Protein 6BEJ (pdb70)

Structure (mmCIF, N/CA/C/O backbone):
data_6BEJ
#
_entry.id   6BEJ
#
_cell.length_a   60.670
_cell.length_b   72.466
_cell.length_c   87.670
_cell.angle_alpha   90.000
_cell.angle_beta   90.000
_cell.angle_gamma   90.000
#
_symmetry.space_group_name_H-M   'P 21 21 21'
#
loop_
_entity.id
_entity.type
_entity.pdbx_description
1 polymer 'Superoxide dismutase'
2 non-polymer 'MANGANESE (II) ION'
3 water water
#
loop_
_atom_site.group_PDB
_atom_site.id
_atom_site.type_symbol
_atom_site.label_atom_id
_atom_site.label_alt_id
_atom_site.label_comp_id
_atom_site.label_asym_id
_atom_site.label_entity_id
_atom_site.label_seq_id
_atom_site.pdbx_PDB_ins_code
_atom_site.Cartn_x
_atom_site.Cartn_y
_atom_site.Cartn_z
_atom_site.occupancy
_atom_site.B_iso_or_equiv
_atom_site.auth_seq_id
_atom_site.auth_comp_id
_atom_site.auth_asym_id
_atom_site.auth_atom_id
_atom_site.pdbx_PDB_model_num
ATOM 1 N N . ALA A 1 2 ? -0.968 66.182 35.344 1.00 38.14 2 ALA E N 1
ATOM 2 C CA . ALA A 1 2 ? 0.239 66.186 34.524 1.00 35.37 2 ALA E CA 1
ATOM 3 C C . ALA A 1 2 ? -0.106 66.112 33.048 1.00 34.42 2 ALA E C 1
ATOM 4 O O . ALA A 1 2 ? -1.224 65.745 32.681 1.00 35.37 2 ALA E O 1
ATOM 6 N N . TYR A 1 3 ? 0.851 66.474 32.200 1.00 29.03 3 TYR E N 1
ATOM 7 C CA . TYR A 1 3 ? 0.633 66.360 30.767 1.00 29.16 3 TYR E CA 1
ATOM 8 C C . TYR A 1 3 ? 0.647 64.894 30.341 1.00 30.59 3 TYR E C 1
ATOM 9 O O . TYR A 1 3 ? 1.286 64.045 30.970 1.00 31.74 3 TYR E O 1
ATOM 18 N N . THR A 1 4 ? -0.065 64.604 29.250 1.00 28.46 4 THR E N 1
ATOM 19 C CA . THR A 1 4 ? -0.129 63.265 28.678 1.00 28.84 4 THR E CA 1
ATOM 20 C C . THR A 1 4 ? 0.048 63.359 27.166 1.00 27.57 4 THR E C 1
ATOM 21 O O . THR A 1 4 ? -0.180 64.410 26.563 1.00 28.32 4 THR E O 1
ATOM 25 N N . LEU A 1 5 ? 0.438 62.244 26.558 1.00 30.29 5 LEU E N 1
ATOM 26 C CA . LEU A 1 5 ? 0.670 62.200 25.107 1.00 28.29 5 LEU E CA 1
ATOM 27 C C . LEU A 1 5 ? -0.645 62.379 24.365 1.00 26.27 5 LEU E C 1
ATOM 28 O O . LEU A 1 5 ? -1.541 61.540 24.509 1.00 27.92 5 LEU E O 1
ATOM 33 N N . PRO A 1 6 ? -0.810 63.427 23.562 1.00 26.54 6 PRO E N 1
ATOM 34 C CA . PRO A 1 6 ? -2.059 63.569 22.814 1.00 29.84 6 PRO E CA 1
ATOM 35 C C . PRO A 1 6 ? -2.124 62.542 21.701 1.00 30.90 6 PRO E C 1
ATOM 36 O O . PRO A 1 6 ? -1.111 62.208 21.086 1.00 28.17 6 PRO E O 1
ATOM 40 N N . GLN A 1 7 ? -3.325 62.027 21.448 1.00 30.21 7 GLN E N 1
ATOM 41 C CA . GLN A 1 7 ? -3.486 61.125 20.319 1.00 34.73 7 GLN E CA 1
ATOM 42 C C . GLN A 1 7 ? -3.424 61.918 19.021 1.00 37.11 7 GLN E C 1
ATOM 43 O O . GLN A 1 7 ? -3.892 63.058 18.950 1.00 36.92 7 GLN E O 1
ATOM 49 N N . LEU A 1 8 ? -2.812 61.326 18.000 1.00 35.73 8 LEU E N 1
ATOM 50 C CA . LEU A 1 8 ? -2.787 61.964 16.697 1.00 32.67 8 LEU E CA 1
ATOM 51 C C . LEU A 1 8 ? -4.197 61.990 16.113 1.00 34.76 8 LEU E C 1
ATOM 52 O O . LEU A 1 8 ? -5.015 61.120 16.418 1.00 34.39 8 LEU E O 1
ATOM 57 N N . PRO A 1 9 ? -4.507 62.980 15.277 1.00 35.00 9 PRO E N 1
ATOM 58 C CA . PRO A 1 9 ? -5.806 63.011 14.599 1.00 34.60 9 PRO E CA 1
ATOM 59 C C . PRO A 1 9 ? -5.927 62.033 13.441 1.00 39.75 9 PRO E C 1
ATOM 60 O O . PRO A 1 9 ? -6.936 62.070 12.731 1.00 40.49 9 PRO E O 1
ATOM 64 N N . TYR A 1 10 ? -4.945 61.154 13.251 1.00 38.72 10 TYR E N 1
ATOM 65 C CA . TYR A 1 10 ? -4.885 60.305 12.068 1.00 39.95 10 TYR E CA 1
ATOM 66 C C . TYR A 1 10 ? -3.939 59.145 12.352 1.00 39.30 10 TYR E C 1
ATOM 67 O O . TYR A 1 10 ? -3.166 59.172 13.312 1.00 35.73 10 TYR E O 1
ATOM 76 N 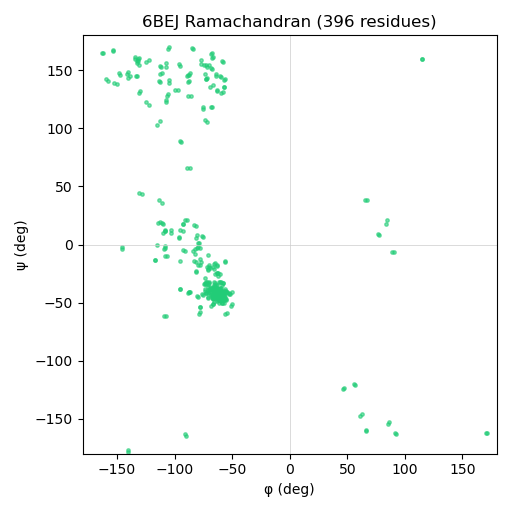N . ALA A 1 11 ? -4.011 58.121 11.499 1.00 38.32 11 ALA E N 1
ATOM 77 C CA . ALA A 1 11 ? -3.138 56.964 11.634 1.00 39.12 11 ALA E CA 1
ATOM 78 C C . ALA A 1 11 ? -1.688 57.346 11.341 1.00 36.83 11 ALA E C 1
ATOM 79 O O . ALA A 1 11 ? -1.402 58.350 10.686 1.00 35.23 11 ALA E O 1
ATOM 81 N N . TYR A 1 12 ? -0.764 56.500 11.810 1.00 37.06 12 TYR E N 1
ATOM 82 C CA . TYR A 1 12 ? 0.661 56.785 11.652 1.00 39.22 12 TYR E CA 1
ATOM 83 C C . TYR A 1 12 ? 1.098 56.838 10.193 1.00 35.89 12 TYR E C 1
ATOM 84 O O . TYR A 1 12 ? 2.100 57.490 9.888 1.00 34.17 12 TYR E O 1
ATOM 93 N N . ASP A 1 13 ? 0.376 56.179 9.291 1.00 39.33 13 ASP E N 1
ATOM 94 C CA . ASP A 1 13 ? 0.718 56.177 7.874 1.00 42.94 13 ASP E CA 1
ATOM 95 C C . ASP A 1 13 ? -0.177 57.094 7.045 1.00 39.49 13 ASP E C 1
ATOM 96 O O . ASP A 1 13 ? -0.145 57.024 5.814 1.00 40.92 13 ASP E O 1
ATOM 101 N N . ALA A 1 14 ? -0.963 57.956 7.691 1.00 38.08 14 ALA E N 1
ATOM 102 C CA . ALA A 1 14 ? -1.919 58.794 6.980 1.00 43.39 14 ALA E CA 1
ATOM 103 C C . ALA A 1 14 ? -1.252 59.892 6.164 1.00 42.99 14 ALA E C 1
ATOM 104 O O . ALA A 1 14 ? -1.854 60.383 5.201 1.00 42.41 14 ALA E O 1
ATOM 106 N N . LEU A 1 15 ? -0.021 60.263 6.502 1.00 34.69 15 LEU E N 1
ATOM 107 C CA . LEU A 1 15 ? 0.653 61.379 5.863 1.00 33.25 15 LEU E CA 1
ATOM 108 C C . LEU A 1 15 ? 1.567 60.936 4.725 1.00 34.43 15 LEU E C 1
ATOM 109 O O . LEU A 1 15 ? 2.273 61.769 4.154 1.00 41.51 15 LEU E O 1
ATOM 114 N N . GLU A 1 16 ? 1.564 59.652 4.378 1.00 36.70 16 GLU E N 1
ATOM 115 C CA . GLU A 1 16 ? 2.317 59.210 3.220 1.00 43.03 16 GLU E CA 1
ATOM 116 C C . GLU A 1 16 ? 1.740 59.847 1.955 1.00 43.28 16 GLU E C 1
ATOM 117 O O . GLU A 1 16 ? 0.524 60.042 1.845 1.00 42.46 16 GLU E O 1
ATOM 123 N N . PRO A 1 17 ? 2.591 60.171 0.970 1.00 44.38 17 PRO E N 1
ATOM 124 C CA . PRO A 1 17 ? 4.036 59.912 0.944 1.00 43.52 17 PRO E CA 1
ATOM 125 C C . PRO A 1 17 ? 4.902 61.046 1.475 1.00 40.63 17 PRO E C 1
ATOM 126 O O . PRO A 1 17 ? 6.100 61.066 1.208 1.00 43.58 17 PRO E O 1
ATOM 130 N N . ASN A 1 18 ? 4.311 61.976 2.220 1.00 34.71 18 ASN E N 1
ATOM 131 C CA . ASN A 1 18 ? 5.059 63.142 2.672 1.00 32.45 18 ASN E CA 1
ATOM 132 C C . ASN A 1 18 ? 5.913 62.831 3.901 1.00 33.55 18 ASN E C 1
ATOM 133 O O . ASN A 1 18 ? 7.081 63.230 3.969 1.00 30.16 18 ASN E O 1
ATOM 138 N N . ILE A 1 19 ? 5.351 62.126 4.883 1.00 33.18 19 ILE E N 1
ATOM 139 C CA . ILE A 1 19 ? 6.081 61.707 6.077 1.00 33.82 19 ILE E CA 1
ATOM 140 C C . ILE A 1 19 ? 5.843 60.214 6.278 1.00 35.85 19 ILE E C 1
ATOM 141 O O . ILE A 1 19 ? 4.700 59.747 6.200 1.00 35.08 19 ILE E O 1
ATOM 146 N N . ASP A 1 20 ? 6.920 59.465 6.508 1.00 32.05 20 ASP E N 1
ATOM 147 C CA . ASP A 1 20 ? 6.811 58.012 6.587 1.00 35.58 20 ASP E CA 1
ATOM 148 C C . ASP A 1 20 ? 6.167 57.571 7.898 1.00 33.89 20 ASP E C 1
ATOM 149 O O . ASP A 1 20 ? 6.252 58.253 8.922 1.00 31.70 20 ASP E O 1
ATOM 154 N N . ALA A 1 21 ? 5.545 56.390 7.857 1.00 36.30 21 ALA E N 1
ATOM 155 C CA . ALA A 1 21 ? 4.805 55.889 9.010 1.00 39.91 21 ALA E CA 1
ATOM 156 C C . ALA A 1 21 ? 5.729 55.585 10.180 1.00 35.70 21 ALA E C 1
ATOM 157 O O . ALA A 1 21 ? 5.382 55.863 11.333 1.00 37.81 21 ALA E O 1
ATOM 159 N N . GLN A 1 22 ? 6.904 55.014 9.908 1.00 36.83 22 GLN E N 1
ATOM 160 C CA . GLN A 1 22 ? 7.835 54.694 10.986 1.00 36.85 22 GLN E CA 1
ATOM 161 C C . GLN A 1 22 ? 8.239 55.952 11.737 1.00 34.39 22 GLN E C 1
ATOM 162 O O . GLN A 1 22 ? 8.232 55.983 12.973 1.00 32.38 22 GLN E O 1
ATOM 168 N N . THR A 1 23 ? 8.576 57.011 11.000 1.00 31.84 23 THR E N 1
ATOM 169 C CA . THR A 1 23 ? 8.953 58.266 11.637 1.00 29.13 23 THR E CA 1
ATOM 170 C C . THR A 1 23 ? 7.802 58.834 12.452 1.00 32.28 23 THR E C 1
ATOM 171 O O . THR A 1 23 ? 7.995 59.257 13.594 1.00 29.47 23 THR E O 1
ATOM 175 N N . MET A 1 24 ? 6.590 58.841 11.891 1.00 31.79 24 MET E N 1
ATOM 176 C CA . MET A 1 24 ? 5.459 59.362 12.654 1.00 30.12 24 MET E CA 1
ATOM 177 C C . MET A 1 24 ? 5.311 58.632 13.981 1.00 29.27 24 MET E C 1
ATOM 178 O O . MET A 1 24 ? 5.076 59.261 15.021 1.00 28.39 24 MET E O 1
ATOM 183 N N . GLU A 1 25 ? 5.507 57.312 13.977 1.00 29.76 25 GLU E N 1
ATOM 184 C CA . GLU A 1 25 ? 5.361 56.543 15.211 1.00 36.04 25 GLU E CA 1
ATOM 185 C C . GLU A 1 25 ? 6.506 56.823 16.187 1.00 34.81 25 GLU E C 1
ATOM 186 O O . GLU A 1 25 ? 6.274 57.016 17.386 1.00 33.47 25 GLU E O 1
ATOM 192 N N . ILE A 1 26 ? 7.751 56.845 15.700 1.00 31.15 26 ILE E N 1
ATOM 193 C CA . ILE A 1 26 ? 8.883 57.114 16.590 1.00 31.22 26 ILE E CA 1
ATOM 194 C C . ILE A 1 26 ? 8.836 58.543 17.111 1.00 30.11 26 ILE E C 1
ATOM 195 O O . ILE A 1 26 ? 9.026 58.796 18.309 1.00 28.85 26 ILE E O 1
ATOM 200 N N . HIS A 1 27 ? 8.603 59.502 16.210 1.00 29.28 27 HIS E N 1
ATOM 201 C CA . HIS A 1 27 ? 8.527 60.907 16.592 1.00 27.34 27 HIS E CA 1
ATOM 202 C C . HIS A 1 27 ? 7.491 61.132 17.686 1.00 24.89 27 HIS E C 1
ATOM 203 O O . HIS A 1 27 ? 7.733 61.877 18.645 1.00 23.77 27 HIS E O 1
ATOM 210 N N . HIS A 1 28 ? 6.342 60.469 17.572 1.00 26.33 28 HIS E N 1
ATOM 211 C CA . HIS A 1 28 ? 5.251 60.645 18.523 1.00 26.58 28 HIS E CA 1
ATOM 212 C C . HIS A 1 28 ? 5.504 59.880 19.823 1.00 29.97 28 HIS E C 1
ATOM 213 O O . HIS A 1 28 ? 5.531 60.472 20.911 1.00 27.28 28 HIS E O 1
ATOM 220 N N . THR A 1 29 ? 5.688 58.558 19.731 1.00 31.02 29 THR E N 1
ATOM 221 C CA . THR A 1 29 ? 5.735 57.710 20.922 1.00 29.02 29 THR E CA 1
ATOM 222 C C . THR A 1 29 ? 7.073 57.747 21.647 1.00 31.32 29 THR E C 1
ATOM 223 O O . THR A 1 29 ? 7.143 57.290 22.791 1.00 35.19 29 THR E O 1
ATOM 227 N N . LYS A 1 30 ? 8.145 58.212 21.009 1.00 28.25 30 LYS E N 1
ATOM 228 C CA . LYS A 1 30 ? 9.447 58.286 21.664 1.00 28.49 30 LYS E CA 1
ATOM 229 C C . LYS A 1 30 ? 9.864 59.724 21.946 1.00 29.76 30 LYS E C 1
ATOM 230 O O . LYS A 1 30 ? 10.026 60.108 23.114 1.00 27.11 30 LYS E O 1
ATOM 236 N N . HIS A 1 31 ? 10.019 60.544 20.903 1.00 21.67 31 HIS E N 1
ATOM 237 C CA . HIS A 1 31 ? 10.497 61.909 21.092 1.00 23.71 31 HIS E CA 1
ATOM 238 C C . HIS A 1 31 ? 9.488 62.752 21.866 1.00 25.18 31 HIS E C 1
ATOM 239 O O . HIS A 1 31 ? 9.845 63.398 22.859 1.00 26.21 31 HIS E O 1
ATOM 246 N N . HIS A 1 32 ? 8.220 62.765 21.436 1.00 23.36 32 HIS E N 1
ATOM 247 C CA . HIS A 1 32 ? 7.250 63.611 22.126 1.00 23.19 32 HIS E CA 1
ATOM 248 C C . HIS A 1 32 ? 6.994 63.105 23.543 1.00 27.33 32 HIS E C 1
ATOM 249 O O . HIS A 1 32 ? 6.991 63.895 24.498 1.00 25.58 32 HIS E O 1
ATOM 256 N N . GLN A 1 33 ? 6.830 61.787 23.698 1.00 27.63 33 GLN E N 1
ATOM 257 C CA . GLN A 1 33 ? 6.666 61.184 25.019 1.00 27.67 33 GLN E CA 1
ATOM 258 C C . GLN A 1 33 ? 7.788 61.587 25.966 1.00 29.37 33 GLN E C 1
ATOM 259 O O . GLN A 1 33 ? 7.543 61.884 27.142 1.00 29.22 33 GLN E O 1
ATOM 265 N N . THR A 1 34 ? 9.027 61.594 25.479 1.00 28.66 34 THR E N 1
ATOM 266 C CA . THR A 1 34 ? 10.146 61.917 26.359 1.00 31.61 34 THR E CA 1
ATOM 267 C C . THR A 1 34 ? 10.085 63.365 26.837 1.00 26.96 34 THR E C 1
ATOM 268 O O . THR A 1 34 ? 10.339 63.639 28.015 1.00 26.26 34 THR E O 1
ATOM 272 N N . TYR A 1 35 ? 9.755 64.304 25.945 1.00 23.74 35 TYR E N 1
ATOM 273 C CA . TYR A 1 35 ? 9.559 65.690 26.371 1.00 24.64 35 TYR E CA 1
ATOM 274 C C . TYR A 1 35 ? 8.499 65.773 27.458 1.00 27.10 35 TYR E C 1
ATOM 275 O O . TYR A 1 35 ? 8.675 66.455 28.479 1.00 27.35 35 TYR E O 1
ATOM 284 N N . ILE A 1 36 ? 7.386 65.070 27.257 1.00 25.76 36 ILE E N 1
ATOM 285 C CA . ILE A 1 36 ? 6.304 65.108 28.231 1.00 23.12 36 ILE E CA 1
ATOM 286 C C . ILE A 1 36 ? 6.768 64.532 29.557 1.00 27.82 36 ILE E C 1
ATOM 287 O O . ILE A 1 36 ? 6.554 65.131 30.619 1.00 25.07 36 ILE E O 1
ATOM 292 N N . ASN A 1 37 ? 7.455 63.391 29.509 1.00 29.42 37 ASN E N 1
ATOM 293 C CA . ASN A 1 37 ? 7.946 62.768 30.730 1.00 30.65 37 ASN E CA 1
ATOM 294 C C . ASN A 1 37 ? 8.871 63.707 31.485 1.00 27.94 37 ASN E C 1
ATOM 295 O O . ASN A 1 37 ? 8.746 63.867 32.705 1.00 24.50 37 ASN E O 1
ATOM 300 N N . ASN A 1 38 ? 9.779 64.363 30.763 1.00 27.87 38 ASN E N 1
ATOM 301 C CA . ASN A 1 38 ? 10.792 65.194 31.396 1.00 30.03 38 ASN E CA 1
ATOM 302 C C . ASN A 1 38 ? 10.198 66.462 31.987 1.00 28.86 38 ASN E C 1
ATOM 303 O O . ASN A 1 38 ? 10.577 66.866 33.091 1.00 28.19 38 ASN E O 1
ATOM 308 N N . VAL A 1 39 ? 9.276 67.112 31.270 1.00 25.66 39 VAL E N 1
ATOM 309 C CA . VAL A 1 39 ? 8.693 68.329 31.830 1.00 27.53 39 VAL E CA 1
ATOM 310 C C . VAL A 1 39 ? 7.787 68.000 33.015 1.00 28.06 39 VAL E C 1
ATOM 311 O O . VAL A 1 39 ? 7.699 68.783 33.972 1.00 25.58 39 VAL E O 1
ATOM 315 N N . ASN A 1 40 ? 7.127 66.835 32.997 1.00 24.42 40 ASN E N 1
ATOM 316 C CA . ASN A 1 40 ? 6.345 66.410 34.153 1.00 26.93 40 ASN E CA 1
ATOM 317 C C . ASN A 1 40 ? 7.238 66.203 35.369 1.00 28.08 40 ASN E C 1
ATOM 318 O O . ASN A 1 40 ? 6.861 66.559 36.497 1.00 28.67 40 ASN E O 1
ATOM 323 N N . ALA A 1 41 ? 8.421 65.616 35.167 1.00 25.58 41 ALA E N 1
ATOM 324 C CA . ALA A 1 41 ? 9.322 65.383 36.293 1.00 30.34 41 ALA E CA 1
ATOM 325 C C . ALA A 1 41 ? 9.830 66.701 36.854 1.00 27.91 41 ALA E C 1
ATOM 326 O O . ALA A 1 41 ? 9.925 66.871 38.075 1.00 28.80 41 ALA E O 1
ATOM 328 N N . ALA A 1 42 ? 10.094 67.667 35.981 1.00 23.96 42 ALA E N 1
ATOM 329 C CA . ALA A 1 42 ? 10.582 68.958 36.443 1.00 25.86 42 ALA E CA 1
ATOM 330 C C . ALA A 1 42 ? 9.493 69.740 37.172 1.00 29.20 42 ALA E C 1
ATOM 331 O O . ALA A 1 42 ? 9.787 70.471 38.128 1.00 27.40 42 ALA E O 1
ATOM 333 N N . LEU A 1 43 ? 8.231 69.585 36.760 1.00 25.84 43 LEU E N 1
ATOM 334 C CA . LEU A 1 43 ? 7.137 70.325 37.380 1.00 26.69 43 LEU E CA 1
ATOM 335 C C . LEU A 1 43 ? 6.600 69.682 38.657 1.00 24.34 43 LEU E C 1
ATOM 336 O O . LEU A 1 43 ? 5.834 70.327 39.383 1.00 26.38 43 LEU E O 1
ATOM 341 N N . GLU A 1 44 ? 6.943 68.428 38.929 1.00 25.89 44 GLU E N 1
ATOM 342 C CA . GLU A 1 44 ? 6.381 67.734 40.074 1.00 31.14 44 GLU E CA 1
ATOM 343 C C . GLU A 1 44 ? 6.692 68.496 41.357 1.00 30.77 44 GLU E C 1
ATOM 344 O O . GLU A 1 44 ? 7.826 68.919 41.583 1.00 33.49 44 GLU E O 1
ATOM 350 N N . GLY A 1 45 ? 5.666 68.714 42.176 1.00 32.81 45 GLY E N 1
ATOM 351 C CA . GLY A 1 45 ? 5.843 69.415 43.428 1.00 33.36 45 GLY E CA 1
ATOM 352 C C . GLY A 1 45 ? 5.987 70.918 43.329 1.00 32.94 45 GLY E C 1
ATOM 353 O O . GLY A 1 45 ? 6.293 71.557 44.338 1.00 36.63 45 GLY E O 1
ATOM 354 N N . THR A 1 46 ? 5.764 71.512 42.164 1.00 33.51 46 THR E N 1
ATOM 355 C CA . THR A 1 46 ? 5.873 72.955 41.993 1.00 34.63 46 THR E CA 1
ATOM 356 C C . THR A 1 46 ? 4.486 73.582 41.894 1.00 34.62 46 THR E C 1
ATOM 357 O O . THR A 1 46 ? 3.467 72.896 41.784 1.00 33.00 46 THR E O 1
ATOM 361 N N . GLU A 1 47 ? 4.460 74.914 41.946 1.00 32.81 47 GLU E N 1
ATOM 362 C CA . GLU A 1 47 ? 3.228 75.675 41.792 1.00 31.26 47 GLU E CA 1
ATOM 363 C C . GLU A 1 47 ? 2.800 75.809 40.342 1.00 28.30 47 GLU E C 1
ATOM 364 O O . GLU A 1 47 ? 1.797 76.472 40.072 1.00 31.06 47 GLU E O 1
ATOM 370 N N . TYR A 1 48 ? 3.555 75.218 39.421 1.00 28.37 48 TYR E N 1
ATOM 371 C CA . TYR A 1 48 ? 3.301 75.291 37.988 1.00 30.38 48 TYR E CA 1
ATOM 372 C C . TYR A 1 48 ? 2.833 73.968 37.406 1.00 31.63 48 TYR E C 1
ATOM 373 O O . TYR A 1 48 ? 2.768 73.834 36.177 1.00 33.78 48 TYR E O 1
ATOM 382 N N . ALA A 1 49 ? 2.509 72.989 38.246 1.00 32.32 49 ALA E N 1
ATOM 383 C CA . ALA A 1 49 ? 2.243 71.643 37.762 1.00 34.05 49 ALA E CA 1
ATOM 384 C C . ALA A 1 49 ? 0.835 71.472 37.208 1.00 35.67 49 ALA E C 1
ATOM 385 O O . ALA A 1 49 ? 0.497 70.374 36.757 1.00 38.97 49 ALA E O 1
ATOM 387 N N . ASP A 1 50 ? -0.006 72.495 37.262 1.00 36.21 50 ASP E N 1
ATOM 388 C CA . ASP A 1 50 ? -1.371 72.361 36.773 1.00 41.89 50 ASP E CA 1
ATOM 389 C C . ASP A 1 50 ? -1.741 73.513 35.850 1.00 40.02 50 ASP E C 1
ATOM 390 O O . ASP A 1 50 ? -2.823 74.093 35.960 1.00 41.09 50 ASP E O 1
ATOM 395 N N . LEU A 1 51 ? -0.831 73.880 34.936 1.00 38.97 51 LEU E N 1
ATOM 396 C CA . LEU A 1 51 ? -1.050 74.911 33.933 1.00 36.72 51 LEU E CA 1
ATOM 397 C C . LEU A 1 51 ? -1.095 74.303 32.538 1.00 35.98 51 LEU E C 1
ATOM 398 O O . LEU A 1 51 ? -0.379 73.339 32.260 1.00 35.69 51 LEU E O 1
ATOM 403 N N . PRO A 1 52 ? -1.893 74.863 31.627 1.00 34.04 52 PRO E N 1
ATOM 404 C CA . PRO A 1 52 ? -1.779 74.471 30.212 1.00 32.78 52 PRO E CA 1
ATOM 405 C C . PRO A 1 52 ? -0.379 74.769 29.684 1.00 26.11 52 PRO E C 1
ATOM 406 O O . PRO A 1 52 ? 0.232 75.776 30.044 1.00 24.98 52 PRO E O 1
ATOM 410 N N . ILE A 1 53 ? 0.122 73.889 28.807 1.00 24.46 53 ILE E N 1
ATOM 411 C CA . ILE A 1 53 ? 1.527 73.959 28.400 1.00 23.51 53 ILE E CA 1
ATOM 412 C C . ILE A 1 53 ? 1.843 75.287 27.721 1.00 22.20 53 ILE E C 1
ATOM 413 O O . ILE A 1 53 ? 2.917 75.863 27.933 1.00 23.94 53 ILE E O 1
ATOM 418 N N . GLU A 1 54 ? 0.912 75.802 26.910 1.00 23.25 54 GLU E N 1
ATOM 419 C CA . GLU A 1 54 ? 1.148 77.056 26.199 1.00 23.73 54 GLU E CA 1
ATOM 420 C C . GLU A 1 54 ? 1.235 78.225 27.168 1.00 27.94 54 GLU E C 1
ATOM 421 O O . GLU A 1 54 ? 2.029 79.152 26.965 1.00 25.62 54 GLU E O 1
ATOM 427 N N . GLU A 1 55 ? 0.404 78.213 28.214 1.00 26.35 55 GLU E N 1
ATOM 428 C CA . GLU A 1 55 ? 0.503 79.258 29.222 1.00 28.20 55 GLU E CA 1
ATOM 429 C C . GLU A 1 55 ? 1.817 79.144 29.968 1.00 26.61 55 GLU E C 1
ATOM 430 O O . GLU A 1 55 ? 2.482 80.153 30.222 1.00 28.06 55 GLU E O 1
ATOM 436 N N . LEU A 1 56 ? 2.217 77.913 30.292 1.00 26.08 56 LEU E N 1
ATOM 437 C CA . LEU A 1 56 ? 3.474 77.691 30.991 1.00 27.37 56 LEU E CA 1
ATOM 438 C C . LEU A 1 56 ? 4.650 78.189 30.163 1.00 24.62 56 LEU E C 1
ATOM 439 O O . LEU A 1 56 ? 5.472 78.976 30.643 1.00 25.04 56 LEU E O 1
ATOM 444 N N . VAL A 1 57 ? 4.715 77.787 28.889 1.00 24.78 57 VAL E N 1
ATOM 445 C CA . VAL A 1 57 ? 5.839 78.187 28.051 1.00 23.25 57 VAL E CA 1
ATOM 446 C C . VAL A 1 57 ? 5.852 79.696 27.840 1.00 25.67 57 VAL E C 1
ATOM 447 O O . VAL A 1 57 ? 6.926 80.307 27.743 1.00 26.61 57 VAL E O 1
ATOM 451 N N . SER A 1 58 ? 4.678 80.327 27.785 1.00 26.25 58 SER E N 1
ATOM 452 C CA . SER A 1 58 ? 4.633 81.773 27.592 1.00 30.01 58 SER E CA 1
ATOM 453 C C . SER A 1 58 ? 5.286 82.500 28.760 1.00 30.28 58 SER E C 1
ATOM 454 O O . SER A 1 58 ? 5.918 83.545 28.573 1.00 31.95 58 SER E O 1
ATOM 457 N N . LYS A 1 59 ? 5.141 81.963 29.974 1.00 27.66 59 LYS E N 1
ATOM 458 C CA . LYS A 1 59 ? 5.676 82.573 31.183 1.00 33.08 59 LYS E CA 1
ATOM 459 C C . LYS A 1 59 ? 7.097 82.117 31.502 1.00 33.68 59 LYS E C 1
ATOM 460 O O . LYS A 1 59 ? 7.539 82.274 32.647 1.00 30.69 59 LYS E O 1
ATOM 466 N N . LEU A 1 60 ? 7.829 81.604 30.504 1.00 30.74 60 LEU E N 1
ATOM 467 C CA . LEU A 1 60 ? 9.156 81.029 30.728 1.00 30.07 60 LEU E CA 1
ATOM 468 C C . LEU A 1 60 ? 10.058 81.965 31.523 1.00 29.29 60 LEU E C 1
ATOM 469 O O . LEU A 1 60 ? 10.680 81.560 32.514 1.00 28.54 60 LEU E O 1
ATOM 474 N N . LYS A 1 61 ? 10.165 83.219 31.081 1.00 29.63 61 LYS E N 1
ATOM 475 C CA . LYS A 1 61 ? 11.123 84.135 31.685 1.00 33.09 61 LYS E CA 1
ATOM 476 C C . LYS A 1 61 ? 10.815 84.454 33.143 1.00 32.48 61 LYS E C 1
ATOM 477 O O . LYS A 1 61 ? 11.699 84.950 33.849 1.00 35.81 61 LYS E O 1
ATOM 483 N N . SER A 1 62 ? 9.608 84.163 33.621 1.00 32.89 62 SER E N 1
ATOM 484 C CA . SER A 1 62 ? 9.277 84.399 35.021 1.00 32.83 62 SER E CA 1
ATOM 485 C C . SER A 1 62 ? 9.523 83.183 35.913 1.00 30.94 62 SER E C 1
ATOM 486 O O . SER A 1 62 ? 9.398 83.299 37.132 1.00 28.69 62 SER E O 1
ATOM 489 N N . LEU A 1 63 ? 9.900 82.035 35.351 1.00 28.93 63 LEU E N 1
ATOM 490 C CA . LEU A 1 63 ? 10.073 80.824 36.142 1.00 29.47 63 LEU E CA 1
ATOM 491 C C . LEU A 1 63 ? 11.382 80.842 36.934 1.00 34.41 63 LEU E C 1
ATOM 492 O O . LEU A 1 63 ? 12.348 81.505 36.545 1.00 34.89 63 LEU E O 1
ATOM 497 N N . PRO A 1 64 ? 11.448 80.091 38.038 1.00 31.14 64 PRO E N 1
ATOM 498 C CA . PRO A 1 64 ? 12.707 79.993 38.783 1.00 33.69 64 PRO E CA 1
ATOM 499 C C . PRO A 1 64 ? 13.821 79.459 37.899 1.00 31.02 64 PRO E C 1
ATOM 500 O O . PRO A 1 64 ? 13.587 78.773 36.903 1.00 30.53 64 PRO E O 1
ATOM 504 N N . GLU A 1 65 ? 15.056 79.774 38.294 1.00 33.17 65 GLU E N 1
ATOM 505 C CA . GLU A 1 65 ? 16.205 79.423 37.467 1.00 37.66 65 GLU E CA 1
ATOM 506 C C . GLU A 1 65 ? 16.279 77.926 37.213 1.00 34.24 65 GLU E C 1
ATOM 507 O O . GLU A 1 65 ? 16.583 77.500 36.096 1.00 29.79 65 GLU E O 1
ATOM 513 N N . ASN A 1 66 ? 16.007 77.109 38.232 1.00 33.14 66 ASN E N 1
ATOM 514 C CA . ASN A 1 66 ? 16.142 75.669 38.053 1.00 33.37 66 ASN E CA 1
ATOM 515 C C . ASN A 1 66 ? 15.078 75.090 37.128 1.00 29.65 66 ASN E C 1
ATOM 516 O O . ASN A 1 66 ? 15.249 73.968 36.641 1.00 29.88 66 ASN E O 1
ATOM 521 N N . LEU A 1 67 ? 13.984 75.809 36.886 1.00 29.30 67 LEU E N 1
ATOM 522 C CA . LEU A 1 67 ? 12.947 75.321 35.985 1.00 26.57 67 LEU E CA 1
ATOM 523 C C . LEU A 1 67 ? 13.073 75.843 34.560 1.00 26.45 67 LEU E C 1
ATOM 524 O O . LEU A 1 67 ? 12.421 75.296 33.658 1.00 22.83 67 LEU E O 1
ATOM 529 N N . GLN A 1 68 ? 13.887 76.875 34.322 1.00 25.44 68 GLN E N 1
ATOM 530 C CA . GLN A 1 68 ? 13.879 77.505 33.002 1.00 25.88 68 GLN E CA 1
ATOM 531 C C . GLN A 1 68 ? 14.422 76.570 31.927 1.00 26.22 68 GLN E C 1
ATOM 532 O O . GLN A 1 68 ? 13.839 76.459 30.847 1.00 24.48 68 GLN E O 1
ATOM 538 N N . GLY A 1 69 ? 15.537 75.903 32.193 1.00 27.98 69 GLY E N 1
ATOM 539 C CA . GLY A 1 69 ? 16.087 74.945 31.261 1.00 26.69 69 GLY E CA 1
ATOM 540 C C . GLY A 1 69 ? 15.107 73.849 30.881 1.00 25.21 69 GLY E C 1
ATOM 541 O O . GLY A 1 69 ? 14.732 73.695 29.709 1.00 26.12 69 GLY E O 1
ATOM 542 N N . PRO A 1 70 ? 14.643 73.085 31.878 1.00 21.69 70 PRO E N 1
ATOM 543 C CA . PRO A 1 70 ? 13.712 71.979 31.577 1.00 22.90 70 PRO E CA 1
ATOM 544 C C . PRO A 1 70 ? 12.431 72.410 30.889 1.00 24.27 70 PRO E C 1
ATOM 545 O O . PRO A 1 70 ? 11.958 71.712 29.980 1.00 21.23 70 PRO E O 1
ATOM 549 N N . VAL A 1 71 ? 11.842 73.537 31.290 1.00 27.77 71 VAL E N 1
ATOM 550 C CA . VAL A 1 71 ? 10.598 73.958 30.655 1.00 25.18 71 VAL E CA 1
ATOM 551 C C . VAL A 1 71 ? 10.872 74.482 29.253 1.00 23.81 71 VAL E C 1
ATOM 552 O O . VAL A 1 71 ? 10.115 74.210 28.314 1.00 23.04 71 VAL E O 1
ATOM 556 N N . ARG A 1 72 ? 11.963 75.229 29.079 1.00 23.52 72 ARG E N 1
ATOM 557 C CA . ARG A 1 72 ? 12.297 75.729 27.751 1.00 24.59 72 ARG E CA 1
ATOM 558 C C . ARG A 1 72 ? 12.481 74.578 26.760 1.00 25.44 72 ARG E C 1
ATOM 559 O O . ARG A 1 72 ? 11.880 74.565 25.677 1.00 22.96 72 ARG E O 1
ATOM 567 N N . ASN A 1 73 ? 13.286 73.588 27.133 1.00 22.15 73 ASN E N 1
ATOM 568 C CA . ASN A 1 73 ? 13.592 72.482 26.236 1.00 24.50 73 ASN E CA 1
ATOM 569 C C . ASN A 1 73 ? 12.453 71.467 26.169 1.00 23.47 73 ASN E C 1
ATOM 570 O O . ASN A 1 73 ? 11.978 71.136 25.080 1.00 19.30 73 ASN E O 1
ATOM 575 N N . ASN A 1 74 ? 11.996 70.956 27.322 1.00 21.41 74 ASN E N 1
ATOM 576 C CA . ASN A 1 74 ? 11.005 69.882 27.315 1.00 20.73 74 ASN E CA 1
ATOM 577 C C . ASN A 1 74 ? 9.574 70.401 27.255 1.00 22.24 74 ASN E C 1
ATOM 578 O O . ASN A 1 74 ? 8.735 69.812 26.562 1.00 22.45 74 ASN E O 1
ATOM 583 N N . GLY A 1 75 ? 9.259 71.474 27.984 1.00 20.20 75 GLY E N 1
ATOM 584 C CA . GLY A 1 75 ? 7.973 72.126 27.787 1.00 19.49 75 GLY E CA 1
ATOM 585 C C . GLY A 1 75 ? 7.833 72.699 26.387 1.00 22.00 75 GLY E C 1
ATOM 586 O O . GLY A 1 75 ? 6.767 72.610 25.766 1.00 21.12 75 GLY E O 1
ATOM 587 N N . GLY A 1 76 ? 8.894 73.327 25.888 1.00 19.96 76 GLY E N 1
ATOM 588 C CA . GLY A 1 76 ? 8.903 73.739 24.491 1.00 18.70 76 GLY E CA 1
ATOM 589 C C . GLY A 1 76 ? 8.673 72.563 23.562 1.00 18.93 76 GLY E C 1
ATOM 590 O O . GLY A 1 76 ? 7.847 72.629 22.652 1.00 20.98 76 GLY E O 1
ATOM 591 N N . GLY A 1 77 ? 9.372 71.452 23.811 1.00 17.37 77 GLY E N 1
ATOM 592 C CA . GLY A 1 77 ? 9.164 70.256 23.006 1.00 20.79 77 GLY E CA 1
ATOM 593 C C . GLY A 1 77 ? 7.723 69.779 23.005 1.00 23.68 77 GLY E C 1
ATOM 594 O O . GLY A 1 77 ? 7.186 69.386 21.961 1.00 24.84 77 GLY E O 1
ATOM 595 N N . HIS A 1 78 ? 7.077 69.806 24.171 1.00 21.50 78 HIS E N 1
ATOM 596 C CA . HIS A 1 78 ? 5.683 69.379 24.260 1.00 21.57 78 HIS E CA 1
ATOM 597 C C . HIS A 1 78 ? 4.766 70.318 23.486 1.00 19.04 78 HIS E C 1
ATOM 598 O O . HIS A 1 78 ? 3.916 69.869 22.710 1.00 21.18 78 HIS E O 1
ATOM 605 N N . ALA A 1 79 ? 4.902 71.629 23.707 1.00 17.71 79 ALA E N 1
ATOM 606 C CA . ALA A 1 79 ? 4.036 72.584 23.018 1.00 21.70 79 ALA E CA 1
ATOM 607 C C . ALA A 1 79 ? 4.230 72.515 21.512 1.00 22.17 79 ALA E C 1
ATOM 608 O O . ALA A 1 79 ? 3.253 72.496 20.750 1.00 20.79 79 ALA E O 1
ATOM 610 N N . ASN A 1 80 ? 5.485 72.457 21.066 1.00 19.37 80 ASN E N 1
ATOM 611 C CA . ASN A 1 80 ? 5.758 72.499 19.637 1.00 19.48 80 ASN E CA 1
ATOM 612 C C . ASN A 1 80 ? 5.180 71.279 18.932 1.00 20.24 80 ASN E C 1
ATOM 613 O O . ASN A 1 80 ? 4.554 71.402 17.874 1.00 23.79 80 ASN E O 1
ATOM 618 N N . HIS A 1 81 ? 5.381 70.087 19.501 1.00 20.27 81 HIS E N 1
ATOM 619 C CA . HIS A 1 81 ? 4.909 68.884 18.826 1.00 22.05 81 HIS E CA 1
ATOM 620 C C . HIS A 1 81 ? 3.395 68.751 18.910 1.00 25.27 81 HIS E C 1
ATOM 621 O O . HIS A 1 81 ? 2.769 68.224 17.983 1.00 25.76 81 HIS E O 1
ATOM 628 N N . SER A 1 82 ? 2.789 69.210 20.008 1.00 19.67 82 SER E N 1
ATOM 629 C CA . SER A 1 82 ? 1.330 69.214 20.084 1.00 22.40 82 SER E CA 1
ATOM 630 C C . SER A 1 82 ? 0.728 70.032 18.951 1.00 25.95 82 SER E C 1
ATOM 631 O O . SER A 1 82 ? -0.226 69.592 18.299 1.00 25.60 82 SER E O 1
ATOM 634 N N . LEU A 1 83 ? 1.289 71.217 18.683 1.00 23.03 83 LEU E N 1
ATOM 635 C CA . LEU A 1 83 ? 0.821 72.011 17.551 1.00 22.64 83 LEU E CA 1
ATOM 636 C C . LEU A 1 83 ? 1.090 71.287 16.243 1.00 22.75 83 LEU E C 1
ATOM 637 O O . LEU A 1 83 ? 0.211 71.211 15.378 1.00 21.90 83 LEU E O 1
ATOM 642 N N . PHE A 1 84 ? 2.291 70.723 16.104 1.00 20.55 84 PHE E N 1
ATOM 643 C CA . PHE A 1 84 ? 2.717 70.114 14.845 1.00 22.77 84 PHE E CA 1
ATOM 644 C C . PHE A 1 84 ? 1.734 69.049 14.370 1.00 23.00 84 PHE E C 1
ATOM 645 O O . PHE A 1 84 ? 1.339 69.028 13.193 1.00 23.27 84 PHE E O 1
ATOM 653 N N . TRP A 1 85 ? 1.313 68.159 15.273 1.00 21.78 85 TRP E N 1
ATOM 654 C CA . TRP A 1 85 ? 0.436 67.072 14.849 1.00 24.11 85 TRP E CA 1
ATOM 655 C C . TRP A 1 85 ? -0.878 67.595 14.286 1.00 26.09 85 TRP E C 1
ATOM 656 O O . TRP A 1 85 ? -1.452 66.969 13.392 1.00 29.92 85 TRP E O 1
ATOM 667 N N . THR A 1 86 ? -1.368 68.733 14.790 1.00 24.62 86 THR E N 1
ATOM 668 C CA . THR A 1 86 ? -2.690 69.212 14.395 1.00 25.52 86 THR E CA 1
ATOM 669 C C . THR A 1 86 ? -2.679 69.950 13.056 1.00 27.10 86 THR E C 1
ATOM 670 O O . THR A 1 86 ? -3.727 70.029 12.405 1.00 30.25 86 THR E O 1
ATOM 674 N N . VAL A 1 87 ? -1.535 70.494 12.634 1.00 25.51 87 VAL E N 1
ATOM 675 C CA . VAL A 1 87 ? -1.464 71.289 11.408 1.00 25.70 87 VAL E CA 1
ATOM 676 C C . VAL A 1 87 ? -1.032 70.430 10.226 1.00 25.30 87 VAL E C 1
ATOM 677 O O . VAL A 1 87 ? -0.647 70.954 9.177 1.00 26.27 87 VAL E O 1
ATOM 681 N N . LEU A 1 88 ? -1.038 69.116 10.408 1.00 25.02 88 LEU E N 1
ATOM 682 C CA . LEU A 1 88 ? -0.807 68.158 9.341 1.00 27.02 88 LEU E CA 1
ATOM 683 C C . LEU A 1 88 ? -2.104 67.411 9.084 1.00 28.90 88 LEU E C 1
ATOM 684 O O . LEU A 1 88 ? -2.931 67.268 9.986 1.00 29.51 88 LEU E O 1
ATOM 689 N N . SER A 1 89 ? -2.282 66.924 7.849 1.00 28.84 89 SER E N 1
ATOM 690 C CA . SER A 1 89 ? -3.527 66.233 7.541 1.00 31.74 89 SER E CA 1
ATOM 691 C C . SER A 1 89 ? -3.332 65.325 6.342 1.00 32.86 89 SER E C 1
ATOM 692 O O . SER A 1 89 ? -2.658 65.725 5.383 1.00 36.59 89 SER E O 1
ATOM 695 N N . PRO A 1 90 ? -3.920 64.127 6.338 1.00 34.73 90 PRO E N 1
ATOM 696 C CA . PRO A 1 90 ? -3.857 63.289 5.128 1.00 36.85 90 PRO E CA 1
ATOM 697 C C . PRO A 1 90 ? -4.555 63.911 3.933 1.00 44.90 90 PRO E C 1
ATOM 698 O O . PRO A 1 90 ? -4.320 63.483 2.797 1.00 47.27 90 PRO E O 1
ATOM 702 N N . ASN A 1 91 ? -5.423 64.890 4.157 1.00 46.80 91 ASN E N 1
ATOM 703 C CA . ASN A 1 91 ? -6.094 65.636 3.099 1.00 49.93 91 ASN E CA 1
ATOM 704 C C . ASN A 1 91 ? -5.646 67.096 3.082 1.00 48.23 91 ASN E C 1
ATOM 705 O O . ASN A 1 91 ? -6.453 68.005 2.880 1.00 52.03 91 ASN E O 1
ATOM 710 N N . GLY A 1 92 ? -4.361 67.342 3.324 1.00 41.23 92 GLY E N 1
ATOM 711 C CA . GLY A 1 92 ? -3.829 68.687 3.376 1.00 40.33 92 GLY E CA 1
ATOM 712 C C . GLY A 1 92 ? -3.350 69.186 2.028 1.00 41.66 92 GLY E C 1
ATOM 713 O O . GLY A 1 92 ? -3.648 68.614 0.977 1.00 41.26 92 GLY E O 1
ATOM 714 N N . GLY A 1 93 ? -2.578 70.265 2.068 1.00 40.82 93 GLY E N 1
ATOM 715 C CA . GLY A 1 93 ? -2.068 70.871 0.855 1.00 41.21 93 GLY E CA 1
ATOM 716 C C . GLY A 1 93 ? -2.972 71.970 0.330 1.00 42.60 93 GLY E C 1
ATOM 717 O O . GLY A 1 93 ? -3.856 72.480 1.022 1.00 43.53 93 GLY E O 1
ATOM 718 N N . GLY A 1 94 ? -2.763 72.312 -0.940 1.00 45.15 94 GLY E N 1
ATOM 719 C CA . GLY A 1 94 ? -3.505 73.404 -1.538 1.00 43.05 94 GLY E CA 1
ATOM 720 C C . GLY A 1 94 ? -3.147 74.743 -0.900 1.00 41.42 94 GLY E C 1
ATOM 721 O O . GLY A 1 94 ? -2.108 74.908 -0.253 1.00 38.06 94 GLY E O 1
ATOM 722 N N . GLU A 1 95 ? -4.047 75.709 -1.081 1.00 46.53 95 GLU E N 1
ATOM 723 C CA . GLU A 1 95 ? -3.821 77.066 -0.617 1.00 47.23 95 GLU E CA 1
ATOM 724 C C . GLU A 1 95 ? -4.688 77.380 0.599 1.00 47.76 95 GLU E C 1
ATOM 725 O O . GLU A 1 95 ? -5.773 76.810 0.760 1.00 48.00 95 GLU E O 1
ATOM 731 N N . PRO A 1 96 ? -4.252 78.303 1.456 1.00 47.21 96 PRO E N 1
ATOM 732 C CA . PRO A 1 96 ? -5.080 78.695 2.601 1.00 46.45 96 PRO E CA 1
ATOM 733 C C . PRO A 1 96 ? -6.330 79.440 2.156 1.00 44.08 96 PRO E C 1
ATOM 734 O O . PRO A 1 96 ? -6.455 79.891 1.015 1.00 45.67 96 PRO E O 1
ATOM 738 N N . LYS A 1 97 ? -7.274 79.551 3.086 1.00 43.84 97 LYS E N 1
ATOM 739 C CA . LYS A 1 97 ? -8.534 80.228 2.832 1.00 47.12 97 LYS E CA 1
ATOM 740 C C . LYS A 1 97 ? -8.929 81.032 4.065 1.00 47.17 97 LYS E C 1
ATOM 741 O O . LYS A 1 97 ? -8.211 81.068 5.071 1.00 44.80 97 LYS E O 1
ATOM 743 N N . GLY A 1 98 ? -10.086 81.678 3.981 1.00 48.09 98 GLY E N 1
ATOM 744 C CA . GLY A 1 98 ? -10.615 82.441 5.087 1.00 51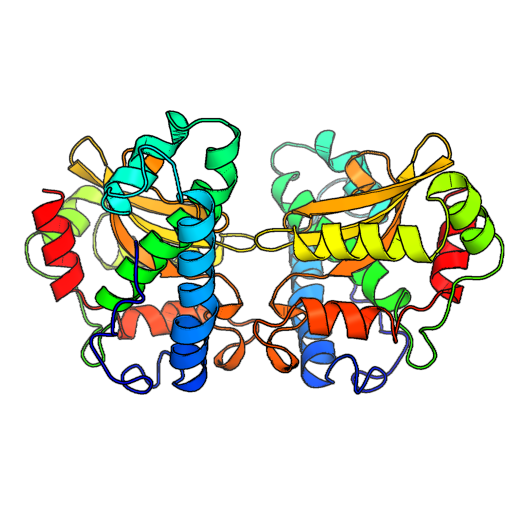.57 98 GLY E CA 1
ATOM 745 C C . GLY A 1 98 ? -9.728 83.606 5.486 1.00 52.00 98 GLY E C 1
ATOM 746 O O . GLY A 1 98 ? -9.053 84.236 4.664 1.00 52.02 98 GLY E O 1
ATOM 747 N N . GLU A 1 99 ? -9.719 83.885 6.791 1.00 50.74 99 GLU E N 1
ATOM 748 C CA . GLU A 1 99 ? -9.059 85.086 7.289 1.00 48.84 99 GLU E CA 1
ATOM 749 C C . GLU A 1 99 ? -7.542 84.980 7.232 1.00 46.43 99 GLU E C 1
ATOM 750 O O . GLU A 1 99 ? -6.866 85.991 7.012 1.00 47.80 99 GLU E O 1
ATOM 756 N N . VAL A 1 100 ? -6.984 83.779 7.412 1.00 43.79 100 VAL E N 1
ATOM 757 C CA . VAL A 1 100 ? -5.532 83.637 7.343 1.00 42.26 100 VAL E CA 1
ATOM 758 C C . VAL A 1 100 ? -5.035 83.923 5.932 1.00 42.75 100 VAL E C 1
ATOM 759 O O . VAL A 1 100 ? -3.965 84.514 5.745 1.00 43.22 100 VAL E O 1
ATOM 763 N N . ALA A 1 101 ? -5.810 83.536 4.920 1.00 43.16 101 ALA E N 1
ATOM 764 C CA . ALA A 1 101 ? -5.434 83.840 3.545 1.00 43.17 101 ALA E CA 1
ATOM 765 C C . ALA A 1 101 ? -5.329 85.343 3.330 1.00 44.07 101 ALA E C 1
ATOM 766 O O . ALA A 1 101 ? -4.344 85.834 2.763 1.00 41.16 101 ALA E O 1
ATOM 768 N N . LYS A 1 102 ? -6.329 86.092 3.801 1.00 43.50 102 LYS E N 1
ATOM 769 C CA . LYS A 1 102 ? -6.311 87.540 3.627 1.00 45.51 102 LYS E CA 1
ATOM 770 C C . LYS A 1 102 ? -5.158 88.172 4.393 1.00 48.67 102 LYS E C 1
ATOM 771 O O . LYS A 1 102 ? -4.535 89.126 3.911 1.00 44.82 102 LYS E O 1
ATOM 777 N N . ALA A 1 103 ? -4.834 87.627 5.569 1.00 41.53 103 ALA E N 1
ATOM 778 C CA . ALA A 1 103 ? -3.704 88.142 6.332 1.00 43.64 103 ALA E CA 1
ATOM 779 C C . ALA A 1 103 ? -2.385 87.842 5.628 1.00 43.13 103 ALA E C 1
ATOM 780 O O . ALA A 1 103 ? -1.465 88.669 5.645 1.00 43.69 103 ALA E O 1
ATOM 782 N N . ILE A 1 104 ? -2.272 86.665 5.005 1.00 37.13 104 ILE E N 1
ATOM 783 C CA . ILE A 1 104 ? -1.064 86.338 4.251 1.00 39.86 104 ILE E CA 1
ATOM 784 C C . ILE A 1 104 ? -0.883 87.316 3.095 1.00 43.22 104 ILE E C 1
ATOM 785 O O . ILE A 1 104 ? 0.234 87.758 2.799 1.00 44.42 104 ILE E O 1
ATOM 790 N N . ASP A 1 105 ? -1.979 87.679 2.431 1.00 44.41 105 ASP E N 1
ATOM 791 C CA . ASP A 1 105 ? -1.900 88.655 1.350 1.00 43.48 105 ASP E CA 1
ATOM 792 C C . ASP A 1 105 ? -1.504 90.032 1.876 1.00 48.27 105 ASP E C 1
ATOM 793 O O . ASP A 1 105 ? -0.610 90.684 1.324 1.00 47.59 105 ASP E O 1
ATOM 798 N N . LYS A 1 106 ? -2.133 90.476 2.969 1.00 47.44 106 LYS E N 1
ATOM 799 C CA . LYS A 1 106 ? -1.891 91.832 3.454 1.00 48.35 106 LYS E CA 1
ATOM 800 C C . LYS A 1 106 ? -0.543 91.957 4.158 1.00 47.00 106 LYS E C 1
ATOM 801 O O . LYS A 1 106 ? 0.189 92.925 3.917 1.00 48.32 106 LYS E O 1
ATOM 803 N N . ASP A 1 107 ? -0.189 90.990 5.014 1.00 43.20 107 ASP E N 1
ATOM 804 C CA . ASP A 1 107 ? 1.021 91.088 5.826 1.00 42.62 107 ASP E CA 1
ATOM 805 C C . ASP A 1 107 ? 2.259 90.538 5.126 1.00 42.07 107 ASP E C 1
ATOM 806 O O . ASP A 1 107 ? 3.345 91.116 5.247 1.00 44.52 107 ASP E O 1
ATOM 811 N N . LEU A 1 108 ? 2.134 89.407 4.434 1.00 38.85 108 LEU E N 1
ATOM 812 C CA . LEU A 1 108 ? 3.285 88.697 3.885 1.00 35.78 108 LEU E CA 1
ATOM 813 C C . LEU A 1 108 ? 3.404 88.791 2.369 1.00 41.38 108 LEU E C 1
ATOM 814 O O . LEU A 1 108 ? 4.353 88.234 1.805 1.00 41.18 108 LEU E O 1
ATOM 819 N N . GLY A 1 109 ? 2.450 89.431 1.697 1.00 44.48 109 GLY E N 1
ATOM 820 C CA . GLY A 1 109 ? 2.523 89.640 0.263 1.00 48.48 109 GLY E CA 1
ATOM 821 C C . GLY A 1 109 ? 2.037 88.490 -0.588 1.00 47.70 109 GLY E C 1
ATOM 822 O O . GLY A 1 109 ? 2.332 88.453 -1.789 1.00 43.40 109 GLY E O 1
ATOM 823 N N . GLY A 1 110 ? 1.278 87.562 -0.019 1.00 43.49 110 GLY E N 1
ATOM 824 C CA . GLY A 1 110 ? 0.715 86.502 -0.827 1.00 44.07 110 GLY E CA 1
ATOM 825 C C . GLY A 1 110 ? 1.229 85.122 -0.497 1.00 39.40 110 GLY E C 1
ATOM 826 O O . GLY A 1 110 ? 2.307 84.977 0.085 1.00 39.90 110 GLY E O 1
ATOM 827 N N . PHE A 1 111 ? 0.470 84.099 -0.893 1.00 38.76 111 PHE E N 1
ATOM 828 C CA . PHE A 1 111 ? 0.844 82.730 -0.562 1.00 35.50 111 PHE E CA 1
ATOM 829 C C . PHE A 1 111 ? 2.187 82.352 -1.175 1.00 37.72 111 PHE E C 1
ATOM 830 O O . PHE A 1 111 ? 2.990 81.660 -0.540 1.00 32.46 111 PHE E O 1
ATOM 838 N N . GLU A 1 112 ? 2.460 82.799 -2.404 1.00 40.53 112 GLU E N 1
ATOM 839 C CA . GLU A 1 112 ? 3.745 82.464 -3.011 1.00 39.00 112 GLU E CA 1
ATOM 840 C C . GLU A 1 112 ? 4.897 83.114 -2.254 1.00 37.79 112 GLU E C 1
ATOM 841 O O . GLU A 1 112 ? 5.932 82.479 -2.022 1.00 36.63 112 GLU E O 1
ATOM 847 N N . LYS A 1 113 ? 4.712 84.358 -1.803 1.00 38.45 113 LYS E N 1
ATOM 848 C CA . LYS A 1 113 ? 5.749 85.032 -1.025 1.00 37.69 113 LYS E CA 1
ATOM 849 C C . LYS A 1 113 ? 5.912 84.400 0.352 1.00 37.06 113 LYS E C 1
ATOM 850 O O . LYS A 1 113 ? 7.028 84.337 0.888 1.00 34.10 113 LYS E O 1
ATOM 852 N N . PHE A 1 114 ? 4.807 83.967 0.959 1.00 35.16 114 PHE E N 1
ATOM 853 C CA . PHE A 1 114 ? 4.893 83.288 2.246 1.00 32.24 114 PHE E CA 1
ATOM 854 C C . PHE A 1 114 ? 5.721 82.010 2.148 1.00 32.83 114 PHE E C 1
ATOM 855 O O . PHE A 1 114 ? 6.598 81.761 2.983 1.00 29.51 114 PHE E O 1
ATOM 863 N N . LYS A 1 115 ? 5.441 81.172 1.143 1.00 33.08 115 LYS E N 1
ATOM 864 C CA . LYS A 1 115 ? 6.187 79.924 0.991 1.00 29.23 115 LYS E CA 1
ATOM 865 C C . LYS A 1 115 ? 7.659 80.195 0.731 1.00 28.71 115 LYS E C 1
ATOM 866 O O . LYS A 1 115 ? 8.530 79.486 1.244 1.00 31.06 115 LYS E O 1
ATOM 872 N N . GLU A 1 116 ? 7.957 81.221 -0.064 1.00 34.07 116 GLU E N 1
ATOM 873 C CA . GLU A 1 116 ? 9.347 81.612 -0.259 1.00 34.14 116 GLU E CA 1
ATOM 874 C C . GLU A 1 116 ? 10.010 81.928 1.080 1.00 31.39 116 GLU E C 1
ATOM 875 O O . GLU A 1 116 ? 11.087 81.412 1.395 1.00 31.81 116 GLU E O 1
ATOM 881 N N . ALA A 1 117 ? 9.339 82.723 1.915 1.00 29.51 117 ALA E N 1
ATOM 882 C CA . ALA A 1 117 ? 9.917 83.098 3.203 1.00 28.74 117 ALA E CA 1
ATOM 883 C C . ALA A 1 117 ? 9.960 81.916 4.158 1.00 26.91 117 ALA E C 1
ATOM 884 O O . ALA A 1 117 ? 10.941 81.745 4.891 1.00 24.70 117 ALA E O 1
ATOM 886 N N . PHE A 1 118 ? 8.902 81.100 4.177 1.00 27.19 118 PHE E N 1
ATOM 887 C CA . PHE A 1 118 ? 8.873 79.942 5.070 1.00 26.95 118 PHE E CA 1
ATOM 888 C C . PHE A 1 118 ? 9.956 78.937 4.699 1.00 25.97 118 PHE E C 1
ATOM 889 O O . PHE A 1 118 ? 10.671 78.421 5.566 1.00 21.25 118 PHE E O 1
ATOM 897 N N . THR A 1 119 ? 10.089 78.645 3.406 1.00 26.28 119 THR E N 1
ATOM 898 C CA . THR A 1 119 ? 11.127 77.721 2.957 1.00 26.91 119 THR E CA 1
ATOM 899 C C . THR A 1 119 ? 12.517 78.232 3.315 1.00 27.74 119 THR E C 1
ATOM 900 O O . THR A 1 119 ? 13.356 77.470 3.810 1.00 29.91 119 THR E O 1
ATOM 904 N N . LYS A 1 120 ? 12.771 79.528 3.100 1.00 29.80 120 LYS E N 1
ATOM 905 C CA . LYS A 1 120 ? 14.080 80.096 3.416 1.00 30.75 120 LYS E CA 1
ATOM 906 C C . LYS A 1 120 ? 14.392 79.983 4.904 1.00 30.81 120 LYS E C 1
ATOM 907 O O . LYS A 1 120 ? 15.512 79.617 5.282 1.00 29.14 120 LYS E O 1
ATOM 913 N N . ALA A 1 121 ? 13.417 80.306 5.764 1.00 28.38 121 ALA E N 1
ATOM 914 C CA . ALA A 1 121 ? 13.624 80.171 7.203 1.00 23.98 121 ALA E CA 1
ATOM 915 C C . ALA A 1 121 ? 13.873 78.720 7.584 1.00 26.32 121 ALA E C 1
ATOM 916 O O . ALA A 1 121 ? 14.736 78.428 8.419 1.00 31.24 121 ALA E O 1
ATOM 918 N N . ALA A 1 122 ? 13.131 77.792 6.975 1.00 23.30 122 ALA E N 1
ATOM 919 C CA . ALA A 1 122 ? 13.307 76.382 7.302 1.00 19.58 122 ALA E CA 1
ATOM 920 C C . ALA A 1 122 ? 14.649 75.855 6.806 1.00 23.39 122 ALA E C 1
ATOM 921 O O . ALA A 1 122 ? 15.298 75.056 7.491 1.00 23.07 122 ALA E O 1
ATOM 923 N N . VAL A 1 123 ? 15.086 76.294 5.627 1.00 25.77 123 VAL E N 1
ATOM 924 C CA . VAL A 1 123 ? 16.346 75.803 5.083 1.00 26.81 123 VAL E CA 1
ATOM 925 C C . VAL A 1 123 ? 17.526 76.396 5.835 1.00 25.66 123 VAL E C 1
ATOM 926 O O . VAL A 1 123 ? 18.527 75.713 6.080 1.00 27.93 123 VAL E O 1
ATOM 930 N N . SER A 1 124 ? 17.428 77.670 6.218 1.00 28.02 124 SER E N 1
ATOM 931 C CA . SER A 1 124 ? 18.557 78.392 6.793 1.00 31.20 124 SER E CA 1
ATOM 932 C C . SER A 1 124 ? 18.727 78.161 8.290 1.00 30.09 124 SER E C 1
ATOM 933 O O . SER A 1 124 ? 19.712 78.637 8.858 1.00 31.56 124 SER E O 1
ATOM 936 N N . ARG A 1 125 ? 17.812 77.445 8.938 1.00 27.35 125 ARG E N 1
ATOM 937 C CA . ARG A 1 125 ? 17.961 77.150 10.359 1.00 26.99 125 ARG E CA 1
ATOM 938 C C . ARG A 1 125 ? 19.081 76.134 10.529 1.00 22.76 125 ARG E C 1
ATOM 939 O O . ARG A 1 125 ? 18.913 74.950 10.225 1.00 22.81 125 ARG E O 1
ATOM 947 N N . PHE A 1 126 ? 20.226 76.599 11.011 1.00 22.18 126 PHE E N 1
ATOM 948 C CA . PHE A 1 126 ? 21.416 75.770 11.134 1.00 22.73 126 PHE E CA 1
ATOM 949 C C . PHE A 1 126 ? 21.366 75.030 12.462 1.00 22.88 126 PHE E C 1
ATOM 950 O O . PHE A 1 126 ? 21.163 75.648 13.509 1.00 24.12 126 PHE E O 1
ATOM 958 N N . GLY A 1 127 ? 21.534 73.714 12.412 1.00 18.59 127 GLY E N 1
ATOM 959 C CA . GLY A 1 127 ? 21.293 72.885 13.584 1.00 21.26 127 GLY E CA 1
ATOM 960 C C . GLY A 1 127 ? 19.844 72.464 13.728 1.00 22.73 127 GLY E C 1
ATOM 961 O O . GLY A 1 127 ? 19.120 72.376 12.731 1.00 26.43 127 GLY E O 1
ATOM 962 N N . SER A 1 128 ? 19.402 72.207 14.959 1.00 20.49 128 SER E N 1
ATOM 963 C CA . SER A 1 128 ? 18.034 71.794 15.223 1.00 21.19 128 SER E CA 1
ATOM 964 C C . SER A 1 128 ? 17.147 73.019 15.379 1.00 19.34 128 SER E C 1
ATOM 965 O O . SER A 1 128 ? 17.591 74.062 15.864 1.00 19.17 128 SER E O 1
ATOM 968 N N . GLY A 1 129 ? 15.887 72.894 14.965 1.00 15.01 129 GLY E N 1
ATOM 969 C CA . GLY A 1 129 ? 14.972 74.004 15.165 1.00 17.72 129 GLY E CA 1
ATOM 970 C C . GLY A 1 129 ? 13.638 73.813 14.467 1.00 19.28 129 GLY E C 1
ATOM 971 O O . GLY A 1 129 ? 13.254 72.696 14.104 1.00 17.77 129 GLY E O 1
ATOM 972 N N . TRP A 1 130 ? 12.938 74.938 14.310 1.00 17.31 130 TRP E N 1
ATOM 973 C CA . TRP A 1 130 ? 11.585 74.986 13.778 1.00 18.88 130 TRP E CA 1
ATOM 974 C C . TRP A 1 130 ? 11.450 76.212 12.893 1.00 21.73 130 TRP E C 1
ATOM 975 O O . TRP A 1 130 ? 12.025 77.261 13.187 1.00 21.99 130 TRP E O 1
ATOM 986 N N . ALA A 1 131 ? 10.643 76.091 11.840 1.00 19.90 131 ALA E N 1
ATOM 987 C CA . ALA A 1 131 ? 10.185 77.231 11.062 1.00 17.03 131 ALA E CA 1
ATOM 988 C C . ALA A 1 131 ? 8.730 77.494 11.430 1.00 21.32 131 ALA E C 1
ATOM 989 O O . ALA A 1 131 ? 7.970 76.552 11.690 1.00 20.50 131 ALA E O 1
ATOM 991 N N . TRP A 1 132 ? 8.361 78.769 11.515 1.00 19.90 132 TRP E N 1
ATOM 992 C CA . TRP A 1 132 ? 7.075 79.168 12.074 1.00 20.59 132 TRP E CA 1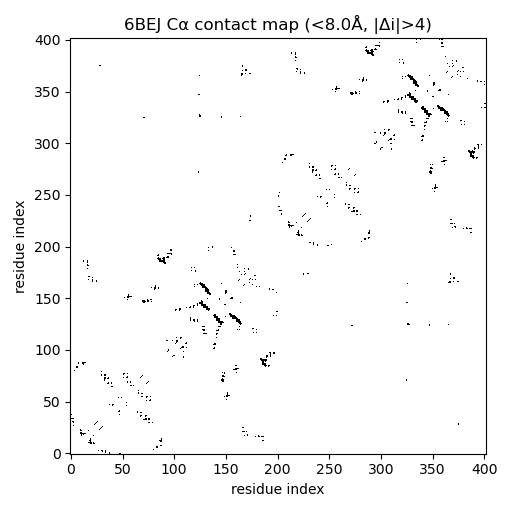
ATOM 993 C C . TRP A 1 132 ? 6.365 80.201 11.219 1.00 22.23 132 TRP E C 1
ATOM 994 O O . TRP A 1 132 ? 6.994 81.115 10.682 1.00 28.73 132 TRP E O 1
ATOM 1005 N N . LEU A 1 133 ? 5.044 80.095 11.177 1.00 21.37 133 LEU E N 1
ATOM 1006 C CA . LEU A 1 133 ? 4.169 81.219 10.879 1.00 25.17 133 LEU E CA 1
ATOM 1007 C C . LEU A 1 133 ? 3.494 81.599 12.191 1.00 26.26 133 LEU E C 1
ATOM 1008 O O . LEU A 1 133 ? 2.866 80.748 12.834 1.00 25.83 133 LEU E O 1
ATOM 1013 N N . SER A 1 134 ? 3.664 82.854 12.609 1.00 25.61 134 SER E N 1
ATOM 1014 C CA . SER A 1 134 ? 3.209 83.292 13.922 1.00 29.08 134 SER E CA 1
ATOM 1015 C C . SER A 1 134 ? 2.423 84.590 13.820 1.00 32.55 134 SER E C 1
ATOM 1016 O O . SER A 1 134 ? 2.569 85.360 12.869 1.00 34.68 134 SER E O 1
ATOM 1019 N N . VAL A 1 135 ? 1.618 84.845 14.853 1.00 32.31 135 VAL E N 1
ATOM 1020 C CA . VAL A 1 135 ? 0.887 86.096 15.013 1.00 33.23 135 VAL E CA 1
ATOM 1021 C C . VAL A 1 135 ? 1.568 86.914 16.103 1.00 34.28 135 VAL E C 1
ATOM 1022 O O . VAL A 1 135 ? 1.834 86.405 17.202 1.00 28.68 135 VAL E O 1
ATOM 1026 N N . THR A 1 136 ? 1.856 88.173 15.794 1.00 30.99 136 THR E N 1
ATOM 1027 C CA . THR A 1 136 ? 2.577 89.058 16.700 1.00 32.89 136 THR E CA 1
ATOM 1028 C C . THR A 1 136 ? 1.620 89.686 17.703 1.00 34.22 136 THR E C 1
ATOM 1029 O O . THR A 1 136 ? 0.400 89.593 17.559 1.00 35.15 136 THR E O 1
ATOM 1033 N N . PRO A 1 137 ? 2.149 90.340 18.748 1.00 35.36 137 PRO E N 1
ATOM 1034 C CA . PRO A 1 137 ? 1.255 91.052 19.674 1.00 37.91 137 PRO E CA 1
ATOM 1035 C C . PRO A 1 137 ? 0.404 92.100 18.986 1.00 42.27 137 PRO E C 1
ATOM 1036 O O . PRO A 1 137 ? -0.746 92.309 19.389 1.00 42.15 137 PRO E O 1
ATOM 1040 N N . ASP A 1 138 ? 0.917 92.754 17.941 1.00 41.71 138 ASP E N 1
ATOM 1041 C CA . ASP A 1 138 ? 0.101 93.686 17.174 1.00 45.68 138 ASP E CA 1
ATOM 1042 C C . ASP A 1 138 ? -0.766 92.987 16.118 1.00 42.34 138 ASP E C 1
ATOM 1043 O O . ASP A 1 138 ? -1.262 93.650 15.197 1.00 44.09 138 ASP E O 1
ATOM 1048 N N . LYS A 1 139 ? -0.939 91.666 16.241 1.00 42.08 139 LYS E N 1
ATOM 1049 C CA . LYS A 1 139 ? -1.926 90.900 15.471 1.00 41.39 139 LYS E CA 1
ATOM 1050 C C . LYS A 1 139 ? -1.598 90.860 13.978 1.00 38.93 139 LYS E C 1
ATOM 1051 O O . LYS A 1 139 ? -2.491 90.882 13.136 1.00 40.07 139 LYS E O 1
ATOM 1057 N N . LYS A 1 140 ? -0.321 90.744 13.652 1.00 37.67 140 LYS E N 1
ATOM 1058 C CA . LYS A 1 140 ? 0.121 90.607 12.277 1.00 40.45 140 LYS E CA 1
ATOM 1059 C C . LYS A 1 140 ? 0.910 89.311 12.122 1.00 37.21 140 LYS E C 1
ATOM 1060 O O . LYS A 1 140 ? 1.371 88.717 13.100 1.00 34.66 140 LYS E O 1
ATOM 1066 N N . LEU A 1 141 ? 1.003 88.842 10.880 1.00 36.93 141 LEU E N 1
ATOM 1067 C CA . LEU A 1 141 ? 1.705 87.605 10.575 1.00 34.11 141 LEU E CA 1
ATOM 1068 C C . LEU A 1 141 ? 3.183 87.857 10.328 1.00 36.17 141 LEU E C 1
ATOM 1069 O O . LEU A 1 141 ? 3.561 88.831 9.668 1.00 35.34 141 LEU E O 1
ATOM 1074 N N . VAL A 1 142 ? 4.011 86.942 10.830 1.00 32.65 142 VAL E N 1
ATOM 1075 C CA . VAL A 1 142 ? 5.454 86.981 10.632 1.00 33.76 142 VAL E CA 1
ATOM 1076 C C . VAL A 1 142 ? 5.946 85.560 10.398 1.00 31.84 142 VAL E C 1
ATOM 1077 O O . VAL A 1 142 ? 5.444 84.606 11.005 1.00 31.11 142 VAL E O 1
ATOM 1081 N N . VAL A 1 143 ? 6.934 85.417 9.517 1.00 32.23 143 VAL E N 1
ATOM 1082 C CA . VAL A 1 143 ? 7.636 84.151 9.325 1.00 29.37 143 VAL E CA 1
ATOM 1083 C C . VAL A 1 143 ? 8.908 84.203 10.153 1.00 26.74 143 VAL E C 1
ATOM 1084 O O . VAL A 1 143 ? 9.637 85.201 10.111 1.00 29.15 143 VAL E O 1
ATOM 1088 N N . GLU A 1 144 ? 9.181 83.138 10.906 1.00 23.66 144 GLU E N 1
ATOM 1089 C CA . GLU A 1 144 ? 10.344 83.138 11.778 1.00 23.86 144 GLU E CA 1
ATOM 1090 C C . GLU A 1 144 ? 10.812 81.707 11.997 1.00 24.64 144 GLU E C 1
ATOM 1091 O O . GLU A 1 144 ? 10.129 80.741 11.640 1.00 25.40 144 GLU E O 1
ATOM 1097 N N . SER A 1 145 ? 12.018 81.581 12.558 1.00 25.77 145 SER E N 1
ATOM 1098 C CA . SER A 1 145 ? 12.562 80.295 12.971 1.00 23.86 145 SER E CA 1
ATOM 1099 C C . SER A 1 145 ? 13.129 80.401 14.381 1.00 24.38 145 SER E C 1
ATOM 1100 O O . SER A 1 145 ? 13.482 81.491 14.846 1.00 22.71 145 SER E O 1
ATOM 1103 N N . THR A 1 146 ? 13.193 79.256 15.065 1.00 24.50 146 THR E N 1
ATOM 1104 C CA . THR A 1 146 ? 13.724 79.181 16.422 1.00 23.50 146 THR E CA 1
ATOM 1105 C C . THR A 1 146 ? 14.703 78.016 16.531 1.00 21.93 146 THR E C 1
ATOM 1106 O O . THR A 1 146 ? 14.672 77.072 15.737 1.00 21.80 146 THR E O 1
ATOM 1110 N N . ALA A 1 147 ? 15.579 78.093 17.528 1.00 21.43 147 ALA E N 1
ATOM 1111 C CA . ALA A 1 147 ? 16.546 77.037 17.786 1.00 22.91 147 ALA E CA 1
ATOM 1112 C C . ALA A 1 147 ? 15.962 75.996 18.733 1.00 22.95 147 ALA E C 1
ATOM 1113 O O . ALA A 1 147 ? 15.171 76.318 19.623 1.00 21.75 147 ALA E O 1
ATOM 1115 N N . ASN A 1 148 ? 16.340 74.734 18.512 1.00 23.09 148 ASN E N 1
ATOM 1116 C CA . ASN A 1 148 ? 16.045 73.616 19.419 1.00 20.27 148 ASN E CA 1
ATOM 1117 C C . ASN A 1 148 ? 14.538 73.519 19.628 1.00 18.70 148 ASN E C 1
ATOM 1118 O O . ASN A 1 148 ? 13.813 73.312 18.639 1.00 16.38 148 ASN E O 1
ATOM 1123 N N . GLN A 1 149 ? 14.021 73.619 20.854 1.00 18.44 149 GLN E N 1
ATOM 1124 C CA . GLN A 1 149 ? 12.582 73.624 21.080 1.00 17.58 149 GLN E CA 1
ATOM 1125 C C . GLN A 1 149 ? 12.085 74.988 21.530 1.00 15.17 149 GLN E C 1
ATOM 1126 O O . GLN A 1 149 ? 10.982 75.097 22.075 1.00 24.20 149 GLN E O 1
ATOM 1132 N N . ASP A 1 150 ? 12.877 76.035 21.313 1.00 17.07 150 ASP E N 1
ATOM 1133 C CA . ASP A 1 150 ? 12.431 77.374 21.666 1.00 22.36 150 ASP E CA 1
ATOM 1134 C C . ASP A 1 150 ? 11.127 77.682 20.936 1.00 27.44 150 ASP E C 1
ATOM 1135 O O . ASP A 1 150 ? 10.967 77.367 19.753 1.00 25.95 150 ASP E O 1
ATOM 1140 N N . SER A 1 151 ? 10.189 78.257 21.649 1.00 26.05 151 SER E N 1
ATOM 1141 C CA . SER A 1 151 ? 8.894 78.551 21.071 1.00 25.78 151 SER E CA 1
ATOM 1142 C C . SER A 1 151 ? 8.693 80.055 20.959 1.00 25.92 151 SER E C 1
ATOM 1143 O O . SER A 1 151 ? 9.058 80.793 21.881 1.00 26.31 151 SER E O 1
ATOM 1146 N N . PRO A 1 152 ? 8.103 80.539 19.863 1.00 27.40 152 PRO E N 1
ATOM 1147 C CA . PRO A 1 152 ? 7.732 81.963 19.803 1.00 29.00 152 PRO E CA 1
ATOM 1148 C C . PRO A 1 152 ? 6.816 82.396 20.938 1.00 27.06 152 PRO E C 1
ATOM 1149 O O . PRO A 1 152 ? 6.706 83.597 21.196 1.00 27.01 152 PRO E O 1
ATOM 1153 N N . LEU A 1 153 ? 6.210 81.452 21.659 1.00 29.65 153 LEU E N 1
ATOM 1154 C CA . LEU A 1 153 ? 5.302 81.805 22.744 1.00 31.95 153 LEU E CA 1
ATOM 1155 C C . LEU A 1 153 ? 5.993 82.648 23.809 1.00 34.33 153 LEU E C 1
ATOM 1156 O O . LEU A 1 153 ? 5.432 83.642 24.278 1.00 36.23 153 LEU E O 1
ATOM 1161 N N . PHE A 1 154 ? 7.209 82.281 24.216 1.00 33.77 154 PHE E N 1
ATOM 1162 C CA . PHE A 1 154 ? 7.795 83.079 25.289 1.00 36.61 154 PHE E CA 1
ATOM 1163 C C . PHE A 1 154 ? 8.439 84.374 24.802 1.00 37.31 154 PHE E C 1
ATOM 1164 O O . PHE A 1 154 ? 9.005 85.107 25.621 1.00 38.98 154 PHE E O 1
ATOM 1172 N N . GLU A 1 155 ? 8.306 84.697 23.515 1.00 37.88 155 GLU E N 1
ATOM 1173 C CA . GLU A 1 155 ? 8.679 85.997 22.972 1.00 42.27 155 GLU E CA 1
ATOM 1174 C C . GLU A 1 155 ? 7.459 86.834 22.606 1.00 43.91 155 GLU E C 1
ATOM 1175 O O . GLU A 1 155 ? 7.596 87.845 21.908 1.00 44.65 155 GLU E O 1
ATOM 1181 N N . GLY A 1 156 ? 6.269 86.427 23.039 1.00 40.47 156 GLY E N 1
ATOM 1182 C CA . GLY A 1 156 ? 5.062 87.179 22.783 1.00 38.62 156 GLY E CA 1
ATOM 1183 C C . GLY A 1 156 ? 4.325 86.816 21.512 1.00 35.16 156 GLY E C 1
ATOM 1184 O O . GLY A 1 156 ? 3.224 87.337 21.288 1.00 37.59 156 GLY E O 1
ATOM 1185 N N . ASN A 1 157 ? 4.880 85.947 20.672 1.00 27.30 157 ASN E N 1
ATOM 1186 C CA . ASN A 1 157 ? 4.224 85.568 19.426 1.00 31.76 157 ASN E CA 1
ATOM 1187 C C . ASN A 1 157 ? 3.421 84.287 19.605 1.00 33.09 157 ASN E C 1
ATOM 1188 O O . ASN A 1 157 ? 3.753 83.433 20.430 1.00 31.88 157 ASN E O 1
ATOM 1193 N N . THR A 1 158 ? 2.385 84.140 18.786 1.00 34.27 158 THR E N 1
ATOM 1194 C CA . THR A 1 158 ? 1.520 82.967 18.834 1.00 32.09 158 THR E CA 1
ATOM 1195 C C . THR A 1 158 ? 1.695 82.156 17.560 1.00 30.72 158 THR E C 1
ATOM 1196 O O . THR A 1 158 ? 1.225 82.584 16.492 1.00 29.80 158 THR E O 1
ATOM 1200 N N . PRO A 1 159 ? 2.377 81.013 17.612 1.00 28.03 159 PRO E N 1
ATOM 1201 C CA . PRO A 1 159 ? 2.535 80.194 16.406 1.00 26.00 159 PRO E CA 1
ATOM 1202 C C . PRO A 1 159 ? 1.209 79.580 15.999 1.00 25.36 159 PRO E C 1
ATOM 1203 O O . PRO A 1 159 ? 0.457 79.077 16.832 1.00 26.49 159 PRO E O 1
ATOM 1207 N N . ILE A 1 160 ? 0.918 79.639 14.703 1.00 26.92 160 ILE E N 1
ATOM 1208 C CA . ILE A 1 160 ? -0.270 78.999 14.148 1.00 26.16 160 ILE E CA 1
ATOM 1209 C C . ILE A 1 160 ? 0.076 77.904 13.151 1.00 22.53 160 ILE E C 1
ATOM 1210 O O . ILE A 1 160 ? -0.812 77.114 12.787 1.00 23.23 160 ILE E O 1
ATOM 1215 N N . LEU A 1 161 ? 1.325 77.840 12.697 1.00 23.07 161 LEU E N 1
ATOM 1216 C CA . LEU A 1 161 ? 1.822 76.804 11.802 1.00 23.53 161 LEU E CA 1
ATOM 1217 C C . LEU A 1 161 ? 3.314 76.635 12.047 1.00 22.50 161 LEU E C 1
ATOM 1218 O O . LEU A 1 161 ? 4.031 77.626 12.213 1.00 24.20 161 LEU E O 1
ATOM 1223 N N . GLY A 1 162 ? 3.770 75.389 12.060 1.00 21.13 162 GLY E N 1
ATOM 1224 C CA . GLY A 1 162 ? 5.161 75.087 12.349 1.00 22.73 162 GLY E CA 1
ATOM 1225 C C . GLY A 1 162 ? 5.647 73.856 11.618 1.00 22.25 162 GLY E C 1
ATOM 1226 O O . GLY A 1 162 ? 4.890 72.912 11.378 1.00 20.53 162 GLY E O 1
ATOM 1227 N N . LEU A 1 163 ? 6.928 73.873 11.259 1.00 18.21 163 LEU E N 1
ATOM 1228 C CA . LEU A 1 163 ? 7.604 72.743 10.632 1.00 20.12 163 LEU E CA 1
ATOM 1229 C C . LEU A 1 163 ? 8.824 72.391 11.462 1.00 19.28 163 LEU E C 1
ATOM 1230 O O . LEU A 1 163 ? 9.700 73.237 11.663 1.00 20.84 163 LEU E O 1
ATOM 1235 N N . ASP A 1 164 ? 8.878 71.150 11.925 1.00 20.91 164 ASP E N 1
ATOM 1236 C CA . ASP A 1 164 ? 10.000 70.619 12.693 1.00 19.56 164 ASP E CA 1
ATOM 1237 C C . ASP A 1 164 ? 11.171 70.330 11.757 1.00 16.71 164 ASP E C 1
ATOM 1238 O O . ASP A 1 164 ? 11.049 69.484 10.867 1.00 20.35 164 ASP E O 1
ATOM 1243 N N . VAL A 1 165 ? 12.298 71.026 11.928 1.00 17.69 165 VAL E N 1
ATOM 1244 C CA . VAL A 1 165 ? 13.474 70.733 11.105 1.00 18.34 165 VAL E CA 1
ATOM 1245 C C . VAL A 1 165 ? 14.618 70.140 11.932 1.00 20.58 165 VAL E C 1
ATOM 1246 O O . VAL A 1 165 ? 15.778 70.167 11.501 1.00 21.11 165 VAL E O 1
ATOM 1250 N N . TRP A 1 166 ? 14.316 69.608 13.116 1.00 22.46 166 TRP E N 1
ATOM 1251 C CA . TRP A 1 166 ? 15.214 68.640 13.732 1.00 19.61 166 TRP E CA 1
ATOM 1252 C C . TRP A 1 166 ? 15.426 67.478 12.774 1.00 21.39 166 TRP E C 1
ATOM 1253 O O . TRP A 1 166 ? 14.496 67.039 12.093 1.00 17.47 166 TRP E O 1
ATOM 1264 N N . GLU A 1 167 ? 16.653 66.959 12.734 1.00 17.28 167 GLU E N 1
ATOM 1265 C CA . GLU A 1 167 ? 16.918 65.872 11.806 1.00 19.00 167 GLU E CA 1
ATOM 1266 C C . GLU A 1 167 ? 16.087 64.622 12.098 1.00 22.62 167 GLU E C 1
ATOM 1267 O O . GLU A 1 167 ? 15.797 63.863 11.168 1.00 24.47 167 GLU E O 1
ATOM 1273 N N . HIS A 1 168 ? 15.633 64.421 13.338 1.00 21.05 168 HIS E N 1
ATOM 1274 C CA . HIS A 1 168 ? 14.811 63.245 13.616 1.00 19.49 168 HIS E CA 1
ATOM 1275 C C . HIS A 1 168 ? 13.462 63.293 12.915 1.00 20.21 168 HIS E C 1
ATOM 1276 O O . HIS A 1 168 ? 12.843 62.237 12.726 1.00 21.15 168 HIS E O 1
ATOM 1283 N N . ALA A 1 169 ? 13.016 64.484 12.495 1.00 20.90 169 ALA E N 1
ATOM 1284 C CA . ALA A 1 169 ? 11.728 64.646 11.828 1.00 20.15 169 ALA E CA 1
ATOM 1285 C C . ALA A 1 169 ? 11.744 64.199 10.377 1.00 23.13 169 ALA E C 1
ATOM 1286 O O . ALA A 1 169 ? 10.665 64.006 9.793 1.00 19.99 169 ALA E O 1
ATOM 1288 N N . TYR A 1 170 ? 12.929 64.014 9.793 1.00 18.87 170 TYR E N 1
ATOM 1289 C CA . TYR A 1 170 ? 12.998 63.719 8.370 1.00 24.75 170 TYR E CA 1
ATOM 1290 C C . TYR A 1 170 ? 14.125 62.785 7.953 1.00 25.09 170 TYR E C 1
ATOM 1291 O O . TYR A 1 170 ? 14.151 62.390 6.785 1.00 26.51 170 TYR E O 1
ATOM 1300 N N . TYR A 1 171 ? 15.013 62.359 8.851 1.00 25.34 171 TYR E N 1
ATOM 1301 C CA . TYR A 1 171 ? 16.215 61.681 8.381 1.00 23.81 171 TYR E CA 1
ATOM 1302 C C . TYR A 1 171 ? 15.940 60.265 7.884 1.00 24.31 171 TYR E C 1
ATOM 1303 O O . TYR A 1 171 ? 16.601 59.811 6.938 1.00 24.08 171 TYR E O 1
ATOM 1312 N N . LEU A 1 172 ? 14.985 59.552 8.492 1.00 21.27 172 LEU E N 1
ATOM 1313 C CA . LEU A 1 172 ? 14.728 58.172 8.092 1.00 27.04 172 LEU E CA 1
ATOM 1314 C C . LEU A 1 172 ? 14.339 58.090 6.622 1.00 30.64 172 LEU E C 1
ATOM 1315 O O . LEU A 1 172 ? 14.780 57.184 5.906 1.00 32.86 172 LEU E O 1
ATOM 1320 N N . LYS A 1 173 ? 13.510 59.022 6.152 1.00 30.89 173 LYS E N 1
ATOM 1321 C CA . LYS A 1 173 ? 13.053 58.999 4.766 1.00 30.13 173 LYS E CA 1
ATOM 1322 C C . LYS A 1 173 ? 13.887 59.888 3.857 1.00 28.78 173 LYS E C 1
ATOM 1323 O O . LYS A 1 173 ? 14.166 59.511 2.717 1.00 30.95 173 LYS E O 1
ATOM 1329 N N . TYR A 1 174 ? 14.301 61.055 4.337 1.00 26.97 174 TYR E N 1
ATOM 1330 C CA . TYR A 1 174 ? 14.944 62.056 3.501 1.00 26.99 174 TYR E CA 1
ATOM 1331 C C . TYR A 1 174 ? 16.444 62.189 3.737 1.00 24.94 174 TYR E C 1
ATOM 1332 O O . TYR A 1 174 ? 17.113 62.866 2.952 1.00 25.25 174 TYR E O 1
ATOM 1341 N N . GLN A 1 175 ? 16.989 61.563 4.780 1.00 26.16 175 GLN E N 1
ATOM 1342 C CA . GLN A 1 175 ? 18.390 61.752 5.159 1.00 26.80 175 GLN E CA 1
ATOM 1343 C C . GLN A 1 175 ? 18.742 63.239 5.151 1.00 25.84 175 GLN E C 1
ATOM 1344 O O . GLN A 1 175 ? 18.048 64.036 5.785 1.00 22.57 175 GLN E O 1
ATOM 1350 N N . ASN A 1 176 ? 19.770 63.642 4.405 1.00 27.71 176 ASN E N 1
ATOM 1351 C CA . ASN A 1 176 ? 20.198 65.040 4.431 1.00 26.18 176 ASN E CA 1
ATOM 1352 C C . ASN A 1 176 ? 19.317 65.978 3.614 1.00 27.33 176 ASN E C 1
ATOM 1353 O O . ASN A 1 176 ? 19.557 67.193 3.633 1.00 26.52 176 ASN E O 1
ATOM 1358 N N . ARG A 1 177 ? 18.299 65.471 2.921 1.00 26.02 177 ARG E N 1
ATOM 1359 C CA . ARG A 1 177 ? 17.561 66.283 1.946 1.00 24.81 177 ARG E CA 1
ATOM 1360 C C . ARG A 1 177 ? 16.435 67.058 2.634 1.00 24.37 177 ARG E C 1
ATOM 1361 O O . ARG A 1 177 ? 15.243 66.853 2.394 1.00 24.81 177 ARG E O 1
ATOM 1369 N N . ARG A 1 178 ? 16.839 67.988 3.498 1.00 23.90 178 ARG E N 1
ATOM 1370 C CA . ARG A 1 178 ? 15.846 68.831 4.160 1.00 24.86 178 ARG E CA 1
ATOM 1371 C C . ARG A 1 178 ? 15.004 69.627 3.164 1.00 25.51 178 ARG E C 1
ATOM 1372 O O . ARG A 1 178 ? 13.789 69.753 3.400 1.00 23.40 178 ARG E O 1
ATOM 1380 N N . PRO A 1 179 ? 15.552 70.195 2.074 1.00 23.97 179 PRO E N 1
ATOM 1381 C CA . PRO A 1 179 ? 14.669 70.876 1.106 1.00 23.08 179 PRO E CA 1
ATOM 1382 C C . PRO A 1 179 ? 13.566 69.991 0.558 1.00 24.70 179 PRO E C 1
ATOM 1383 O O . PRO A 1 179 ? 12.442 70.469 0.360 1.00 23.54 179 PRO E O 1
ATOM 1387 N N . GLU A 1 180 ? 13.856 68.716 0.300 1.00 25.10 180 GLU E N 1
ATOM 1388 C CA . GLU A 1 180 ? 12.824 67.808 -0.188 1.00 31.82 180 GLU E CA 1
ATOM 1389 C C . GLU A 1 180 ? 11.704 67.670 0.826 1.00 32.62 180 GLU E C 1
ATOM 1390 O O . GLU A 1 180 ? 10.518 67.706 0.484 1.00 34.18 180 GLU E O 1
ATOM 1396 N N . TYR A 1 181 ? 12.082 67.492 2.089 1.00 31.34 181 TYR E N 1
ATOM 1397 C CA . TYR A 1 181 ? 11.123 67.379 3.180 1.00 28.84 181 TYR E CA 1
ATOM 1398 C C . TYR A 1 181 ? 10.254 68.626 3.298 1.00 26.14 181 TYR E C 1
ATOM 1399 O O . TYR A 1 181 ? 9.035 68.525 3.477 1.00 24.58 181 TYR E O 1
ATOM 1408 N N . ILE A 1 182 ? 10.864 69.809 3.185 1.00 25.83 182 ILE E N 1
ATOM 1409 C CA . ILE A 1 182 ? 10.114 71.061 3.274 1.00 24.06 182 ILE E CA 1
ATOM 1410 C C . ILE A 1 182 ? 9.076 71.152 2.160 1.00 25.44 182 ILE E C 1
ATOM 1411 O O . ILE A 1 182 ? 7.930 71.551 2.393 1.00 24.59 182 ILE E O 1
ATOM 1416 N N . GLY A 1 183 ? 9.453 70.777 0.936 1.00 26.12 183 GLY E N 1
ATOM 1417 C CA . GLY A 1 183 ? 8.484 70.774 -0.152 1.00 30.85 183 GLY E CA 1
ATOM 1418 C C . GLY A 1 183 ? 7.318 69.835 0.096 1.00 33.76 183 GLY E C 1
ATOM 1419 O O . GLY A 1 183 ? 6.167 70.164 -0.208 1.00 35.33 183 GLY E O 1
ATOM 1420 N N . ALA A 1 184 ? 7.600 68.652 0.651 1.00 33.43 184 ALA E N 1
ATOM 1421 C CA . ALA A 1 184 ? 6.544 67.692 0.961 1.00 33.01 184 ALA E CA 1
ATOM 1422 C C . ALA A 1 184 ? 5.628 68.208 2.062 1.00 29.98 184 ALA E C 1
ATOM 1423 O O . ALA A 1 184 ? 4.412 67.993 2.014 1.00 32.16 184 ALA E O 1
ATOM 1425 N N . PHE A 1 185 ? 6.200 68.866 3.073 1.00 26.92 185 PHE E N 1
ATOM 1426 C CA . PHE A 1 185 ? 5.409 69.448 4.151 1.00 27.61 185 PHE E CA 1
ATOM 1427 C C . PHE A 1 185 ? 4.270 70.303 3.610 1.00 30.62 185 PHE E C 1
ATOM 1428 O O . PHE A 1 185 ? 3.143 70.243 4.115 1.00 31.90 185 PHE E O 1
ATOM 1436 N N . TYR A 1 186 ? 4.535 71.089 2.562 1.00 28.65 186 TYR E N 1
ATOM 1437 C CA . TYR A 1 186 ? 3.478 71.924 2.008 1.00 28.36 186 TYR E CA 1
ATOM 1438 C C . TYR A 1 186 ? 2.290 71.084 1.558 1.00 31.95 186 TYR E C 1
ATOM 1439 O O . TYR A 1 186 ? 1.141 71.517 1.697 1.00 35.22 186 TYR E O 1
ATOM 1448 N N . ASN A 1 187 ? 2.543 69.866 1.070 1.00 32.79 187 ASN E N 1
ATOM 1449 C CA . ASN A 1 187 ? 1.471 68.984 0.623 1.00 38.06 187 ASN E CA 1
ATOM 1450 C C . ASN A 1 187 ? 0.613 68.458 1.769 1.00 37.97 187 ASN E C 1
ATOM 1451 O O . ASN A 1 187 ? -0.510 68.008 1.516 1.00 31.35 187 ASN E O 1
ATOM 1456 N N . ALA A 1 188 ? 1.110 68.487 3.007 1.00 30.84 188 ALA E N 1
ATOM 1457 C CA . ALA A 1 188 ? 0.404 67.908 4.149 1.00 30.46 188 ALA E CA 1
ATOM 1458 C C . ALA A 1 188 ? -0.174 68.940 5.107 1.00 29.76 188 ALA E C 1
ATOM 1459 O O . ALA A 1 188 ? -0.808 68.554 6.092 1.00 34.62 188 ALA E O 1
ATOM 1461 N N . VAL A 1 189 ? 0.029 70.235 4.854 1.00 28.56 189 VAL E N 1
ATOM 1462 C CA . VAL A 1 189 ? -0.447 71.267 5.768 1.00 30.66 189 VAL E CA 1
ATOM 1463 C C . VAL A 1 189 ? -1.969 71.244 5.868 1.00 32.32 189 VAL E C 1
ATOM 1464 O O . VAL A 1 189 ? -2.681 71.198 4.855 1.00 34.50 189 VAL E O 1
ATOM 1468 N N . ASN A 1 190 ? -2.473 71.295 7.104 1.00 28.68 190 ASN E N 1
ATOM 1469 C CA . ASN A 1 190 ? -3.907 71.355 7.380 1.00 32.4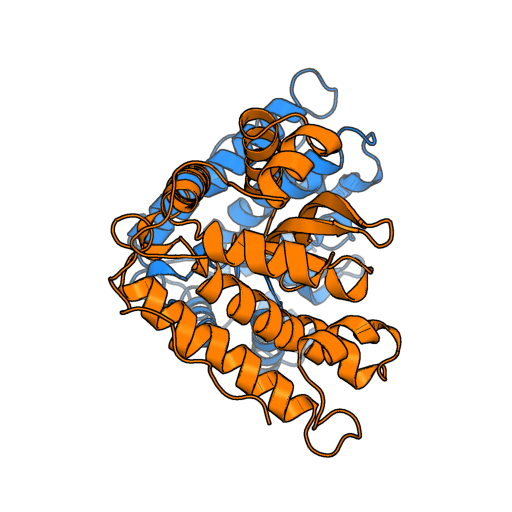1 190 ASN E CA 1
ATOM 1470 C C . ASN A 1 190 ? -4.257 72.831 7.539 1.00 33.03 190 ASN E C 1
ATOM 1471 O O . ASN A 1 190 ? -4.251 73.376 8.646 1.00 28.94 190 ASN E O 1
ATOM 1476 N N . TRP A 1 191 ? -4.576 73.479 6.416 1.00 30.96 191 TRP E N 1
ATOM 1477 C CA . TRP A 1 191 ? -4.884 74.904 6.439 1.00 31.48 191 TRP E CA 1
ATOM 1478 C C . TRP A 1 191 ? -6.216 75.192 7.118 1.00 35.78 191 TRP E C 1
ATOM 1479 O O . TRP A 1 191 ? -6.450 76.327 7.547 1.00 33.70 191 TRP E O 1
ATOM 1490 N N . GLU A 1 192 ? -7.085 74.193 7.240 1.00 34.93 192 GLU E N 1
ATOM 1491 C CA . GLU A 1 192 ? -8.290 74.384 8.036 1.00 38.43 192 GLU E CA 1
ATOM 1492 C C . GLU A 1 192 ? -7.938 74.617 9.502 1.00 39.25 192 GLU E C 1
ATOM 1493 O O . GLU A 1 192 ? -8.475 75.532 10.137 1.00 42.43 192 GLU E O 1
ATOM 1499 N N . GLU A 1 193 ? -7.016 73.812 10.043 1.00 37.23 193 GLU E N 1
ATOM 1500 C CA . GLU A 1 193 ? -6.519 74.012 11.406 1.00 35.17 193 GLU E CA 1
ATOM 1501 C C . GLU A 1 193 ? -5.746 75.319 11.539 1.00 35.24 193 GLU E C 1
ATOM 1502 O O . GLU A 1 193 ? -5.877 76.026 12.546 1.00 35.24 193 GLU E O 1
ATOM 1508 N N . VAL A 1 194 ? -4.931 75.658 10.535 1.00 35.23 194 VAL E N 1
ATOM 1509 C CA . VAL A 1 194 ? -4.165 76.901 10.598 1.00 33.40 194 VAL E CA 1
ATOM 1510 C C . VAL A 1 194 ? -5.102 78.100 10.676 1.00 36.19 194 VAL E C 1
ATOM 1511 O O . VAL A 1 194 ? -4.847 79.058 11.421 1.00 34.42 194 VAL E O 1
ATOM 1515 N N . GLU A 1 195 ? -6.223 78.046 9.949 1.00 32.52 195 GLU E N 1
ATOM 1516 C CA . GLU A 1 195 ? -7.212 79.113 10.028 1.00 37.49 195 GLU E CA 1
ATOM 1517 C C . GLU A 1 195 ? -7.826 79.192 11.420 1.00 38.49 195 GLU E C 1
ATOM 1518 O O . GLU A 1 195 ? -7.995 80.287 11.967 1.00 38.43 195 GLU E O 1
ATOM 1524 N N . ARG A 1 196 ? -8.170 78.042 12.007 1.00 35.59 196 ARG E N 1
ATOM 1525 C CA . ARG A 1 196 ? -8.689 78.034 13.372 1.00 43.53 196 ARG E CA 1
ATOM 1526 C C . ARG A 1 196 ? -7.690 78.671 14.327 1.00 38.73 196 ARG E C 1
ATOM 1527 O O . ARG A 1 196 ? -8.050 79.518 15.153 1.00 40.20 196 ARG E O 1
ATOM 1535 N N . ARG A 1 197 ? -6.424 78.269 14.229 1.00 32.12 197 ARG E N 1
ATOM 1536 C CA . ARG A 1 197 ? -5.411 78.827 15.115 1.00 35.00 197 ARG E CA 1
ATOM 1537 C C . ARG A 1 197 ? -5.267 80.330 14.910 1.00 38.13 197 ARG E C 1
ATOM 1538 O O . ARG A 1 197 ? -5.144 81.086 15.884 1.00 38.95 197 ARG E O 1
ATOM 1546 N N . TYR A 1 198 ? -5.356 80.788 13.657 1.00 37.50 198 TYR E N 1
ATOM 1547 C CA . TYR A 1 198 ? -5.296 82.222 13.385 1.00 32.67 198 TYR E CA 1
ATOM 1548 C C . TYR A 1 198 ? -6.462 82.953 14.030 1.00 38.46 198 TYR E C 1
ATOM 1549 O O . TYR A 1 198 ? -6.277 83.979 14.696 1.00 39.44 198 TYR E O 1
ATOM 1558 N N . HIS A 1 199 ? -7.679 82.439 13.824 1.00 40.07 199 HIS E N 1
ATOM 1559 C CA . HIS A 1 199 ? -8.869 83.050 14.402 1.00 44.80 199 HIS E CA 1
ATOM 1560 C C . HIS A 1 199 ? -8.761 83.150 15.916 1.00 46.84 199 HIS E C 1
ATOM 1561 O O . HIS A 1 199 ? -9.163 84.158 16.507 1.00 47.18 199 HIS E O 1
ATOM 1568 N N . ALA A 1 200 ? -8.223 82.113 16.563 1.00 45.48 200 ALA E N 1
ATOM 1569 C CA . ALA A 1 200 ? -8.074 82.147 18.013 1.00 44.44 200 ALA E CA 1
ATOM 1570 C C . ALA A 1 200 ? -7.058 83.204 18.425 1.00 45.03 200 ALA E C 1
ATOM 1571 O O . ALA A 1 200 ? -7.279 83.944 19.390 1.00 47.96 200 ALA E O 1
ATOM 1573 N N . ALA A 1 201 ? -5.932 83.277 17.712 1.00 42.13 201 ALA E N 1
ATOM 1574 C CA . ALA A 1 201 ? -4.962 84.337 17.954 1.00 40.97 201 ALA E CA 1
ATOM 1575 C C . ALA A 1 201 ? -5.544 85.706 17.613 1.00 48.43 201 ALA E C 1
ATOM 1576 O O . ALA A 1 201 ? -5.089 86.724 18.149 1.00 49.90 201 ALA E O 1
ATOM 1578 N N . ILE A 1 202 ? -6.527 85.747 16.710 1.00 50.07 202 ILE E N 1
ATOM 1579 C CA . ILE A 1 202 ? -7.271 86.956 16.340 1.00 52.13 202 ILE E CA 1
ATOM 1580 C C . ILE A 1 202 ? -6.368 87.942 15.606 1.00 52.99 202 ILE E C 1
ATOM 1581 O O . ILE A 1 202 ? -5.728 87.593 14.611 1.00 52.29 202 ILE E O 1
ATOM 1586 N N . ALA B 1 2 ? 39.898 76.810 -0.436 1.00 63.27 2 ALA A N 1
ATOM 1587 C CA . ALA B 1 2 ? 40.474 75.804 -1.323 1.00 61.46 2 ALA A CA 1
ATOM 1588 C C . ALA B 1 2 ? 40.558 74.456 -0.611 1.00 58.97 2 ALA A C 1
ATOM 1589 O O . ALA B 1 2 ? 41.367 73.599 -0.976 1.00 59.88 2 ALA A O 1
ATOM 1591 N N . TYR B 1 3 ? 39.718 74.279 0.407 1.00 52.00 3 TYR A N 1
ATOM 1592 C CA . TYR B 1 3 ? 39.661 73.012 1.118 1.00 41.07 3 TYR A CA 1
ATOM 1593 C C . TYR B 1 3 ? 39.038 71.945 0.235 1.00 42.81 3 TYR A C 1
ATOM 1594 O O . TYR B 1 3 ? 38.271 72.238 -0.686 1.00 40.27 3 TYR A O 1
ATOM 1603 N N . THR B 1 4 ? 39.384 70.693 0.515 1.00 41.60 4 THR A N 1
ATOM 1604 C CA . THR B 1 4 ? 38.820 69.566 -0.208 1.00 41.66 4 THR A CA 1
ATOM 1605 C C . THR B 1 4 ? 38.408 68.488 0.784 1.00 40.33 4 THR A C 1
ATOM 1606 O O . THR B 1 4 ? 38.825 68.485 1.944 1.00 39.98 4 THR A O 1
ATOM 1610 N N . LEU B 1 5 ? 37.547 67.600 0.322 1.00 39.55 5 LEU A N 1
ATOM 1611 C CA . LEU B 1 5 ? 37.071 66.506 1.154 1.00 42.08 5 LEU A CA 1
ATOM 1612 C C . LEU B 1 5 ? 38.213 65.535 1.431 1.00 42.22 5 LEU A C 1
ATOM 1613 O O . LEU B 1 5 ? 38.763 64.964 0.486 1.00 42.84 5 LEU A O 1
ATOM 1618 N N . PRO B 1 6 ? 38.617 65.329 2.682 1.00 44.18 6 PRO A N 1
ATOM 1619 C CA . PRO B 1 6 ? 39.650 64.323 2.944 1.00 44.82 6 PRO A CA 1
ATOM 1620 C C . PRO B 1 6 ? 39.085 62.920 2.795 1.00 45.00 6 PRO A C 1
ATOM 1621 O O . PRO B 1 6 ? 37.907 62.664 3.059 1.00 40.42 6 PRO A O 1
ATOM 1625 N N . GLN B 1 7 ? 39.932 62.013 2.323 1.00 44.95 7 GLN A N 1
ATOM 1626 C CA . GLN B 1 7 ? 39.554 60.608 2.269 1.00 45.27 7 GLN A CA 1
ATOM 1627 C C . GLN B 1 7 ? 39.553 60.023 3.677 1.00 46.59 7 GLN A C 1
ATOM 1628 O O . GLN B 1 7 ? 40.375 60.395 4.516 1.00 47.45 7 GLN A O 1
ATOM 1634 N N . LEU B 1 8 ? 38.595 59.137 3.946 1.00 48.67 8 LEU A N 1
ATOM 1635 C CA . LEU B 1 8 ? 38.547 58.455 5.232 1.00 47.97 8 LEU A CA 1
ATOM 1636 C C . LEU B 1 8 ? 39.729 57.490 5.355 1.00 50.14 8 LEU A C 1
ATOM 1637 O O . LEU B 1 8 ? 40.239 56.990 4.347 1.00 47.52 8 LEU A O 1
ATOM 1642 N N . PRO B 1 9 ? 40.195 57.216 6.574 1.00 51.37 9 PRO A N 1
ATOM 1643 C CA . PRO B 1 9 ? 41.263 56.226 6.759 1.00 52.18 9 PRO A CA 1
ATOM 1644 C C . PRO B 1 9 ? 40.812 54.779 6.626 1.00 48.89 9 PRO A C 1
ATOM 1645 O O . PRO B 1 9 ? 41.625 53.875 6.834 1.00 52.70 9 PRO A O 1
ATOM 1649 N N . TYR B 1 10 ? 39.566 54.538 6.234 1.00 47.28 10 TYR A N 1
ATOM 1650 C CA . TYR B 1 10 ? 38.981 53.205 6.252 1.00 47.64 10 TYR A CA 1
ATOM 1651 C C . TYR B 1 10 ? 37.747 53.219 5.362 1.00 46.37 10 TYR A C 1
ATOM 1652 O O . TYR B 1 10 ? 37.215 54.281 5.030 1.00 44.77 10 TYR A O 1
ATOM 1661 N N . ALA B 1 11 ? 37.271 52.025 5.016 1.00 47.21 11 ALA A N 1
ATOM 1662 C CA . ALA B 1 11 ? 36.080 51.904 4.187 1.00 48.36 11 ALA A CA 1
ATOM 1663 C C . ALA B 1 11 ? 34.838 52.401 4.926 1.00 46.39 11 ALA A C 1
ATOM 1664 O O . ALA B 1 11 ? 34.813 52.513 6.152 1.00 42.95 11 ALA A O 1
ATOM 1666 N N . TYR B 1 12 ? 33.788 52.703 4.152 1.00 42.86 12 TYR A N 1
ATOM 1667 C CA . TYR B 1 12 ? 32.553 53.203 4.749 1.00 42.16 12 TYR A CA 1
ATOM 1668 C C . TYR B 1 12 ? 31.897 52.187 5.675 1.00 40.76 12 TYR A C 1
ATOM 1669 O O . TYR B 1 12 ? 31.152 52.586 6.578 1.00 42.15 12 TYR A O 1
ATOM 1678 N N . ASP B 1 13 ? 32.156 50.894 5.486 1.00 42.61 13 ASP A N 1
ATOM 1679 C CA . ASP B 1 13 ? 31.573 49.861 6.333 1.00 45.23 13 ASP A CA 1
ATOM 1680 C C . ASP B 1 13 ? 32.554 49.308 7.359 1.00 46.40 13 ASP A C 1
ATOM 1681 O O . ASP B 1 13 ? 32.242 48.311 8.015 1.00 44.81 13 ASP A O 1
ATOM 1686 N N . ALA B 1 14 ? 33.720 49.937 7.524 1.00 44.19 14 ALA A N 1
ATOM 1687 C CA . ALA B 1 14 ? 34.732 49.384 8.416 1.00 46.02 14 ALA A CA 1
ATOM 1688 C C . ALA B 1 14 ? 34.366 49.526 9.889 1.00 44.61 14 ALA A C 1
ATOM 1689 O O . ALA B 1 14 ? 34.926 48.804 10.720 1.00 45.88 14 ALA A O 1
ATOM 1691 N N . LEU B 1 15 ? 33.445 50.426 10.238 1.00 42.68 15 LEU A N 1
ATOM 1692 C CA . LEU B 1 15 ? 33.105 50.687 11.637 1.00 42.06 15 LEU A CA 1
ATOM 1693 C C . LEU B 1 15 ? 31.885 49.908 12.113 1.00 46.53 15 LEU A C 1
ATOM 1694 O O . LEU B 1 15 ? 31.413 50.140 13.232 1.00 48.32 15 LEU A O 1
ATOM 1699 N N . GLU B 1 16 ? 31.353 49.014 11.288 1.00 46.69 16 GLU A N 1
ATOM 1700 C CA . GLU B 1 16 ? 30.269 48.148 11.719 1.00 45.92 16 GLU A CA 1
ATOM 1701 C C . GLU B 1 16 ? 30.771 47.230 12.836 1.00 44.94 16 GLU A C 1
ATOM 1702 O O . GLU B 1 16 ? 31.939 46.831 12.839 1.00 46.08 16 GLU A O 1
ATOM 1708 N N . PRO B 1 17 ? 29.911 46.873 13.803 1.00 46.82 17 PRO A N 1
ATOM 1709 C CA . PRO B 1 17 ? 28.490 47.200 13.909 1.00 47.42 17 PRO A CA 1
ATOM 1710 C C . PRO B 1 17 ? 28.246 48.460 14.737 1.00 47.09 17 PRO A C 1
ATOM 1711 O O . PRO B 1 17 ? 27.131 48.678 15.214 1.00 47.99 17 PRO A O 1
ATOM 1715 N N . ASN B 1 18 ? 29.288 49.268 14.933 1.00 45.58 18 ASN A N 1
ATOM 1716 C CA . ASN B 1 18 ? 29.139 50.451 15.773 1.00 41.38 18 ASN A CA 1
ATOM 1717 C C . ASN B 1 18 ? 28.471 51.593 15.021 1.00 39.50 18 ASN A C 1
ATOM 1718 O O . ASN B 1 18 ? 27.576 52.258 15.558 1.00 43.99 18 ASN A O 1
ATOM 1723 N N . ILE B 1 19 ? 28.897 51.844 13.789 1.00 40.13 19 ILE A N 1
ATOM 1724 C CA . ILE B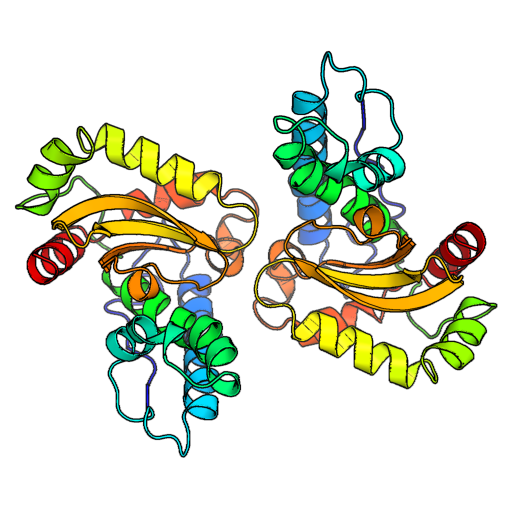 1 19 ? 28.287 52.858 12.942 1.00 37.22 19 ILE A CA 1
ATOM 1725 C C . ILE B 1 19 ? 27.998 52.239 11.583 1.00 37.51 19 ILE A C 1
ATOM 1726 O O . ILE B 1 19 ? 28.875 51.611 10.980 1.00 39.03 19 ILE A O 1
ATOM 1731 N N . ASP B 1 20 ? 26.773 52.427 11.100 1.00 36.91 20 ASP A N 1
ATOM 1732 C CA . ASP B 1 20 ? 26.345 51.756 9.886 1.00 37.52 20 ASP A CA 1
ATOM 1733 C C . ASP B 1 20 ? 27.013 52.365 8.660 1.00 36.98 20 ASP A C 1
ATOM 1734 O O . ASP B 1 20 ? 27.410 53.534 8.649 1.00 35.75 20 ASP A O 1
ATOM 1739 N N . ALA B 1 21 ? 27.118 51.547 7.612 1.00 38.16 21 ALA A N 1
ATOM 1740 C CA . ALA B 1 21 ? 27.822 51.955 6.403 1.00 38.25 21 ALA A CA 1
ATOM 1741 C C . ALA B 1 21 ? 27.092 53.081 5.683 1.00 36.88 21 ALA A C 1
ATOM 1742 O O . ALA B 1 21 ? 27.729 53.986 5.135 1.00 36.33 21 ALA A O 1
ATOM 1744 N N . GLN B 1 22 ? 25.757 53.028 5.650 1.00 36.57 22 GLN A N 1
ATOM 1745 C CA . GLN B 1 22 ? 24.996 54.069 4.971 1.00 35.42 22 GLN A CA 1
ATOM 1746 C C . GLN B 1 22 ? 25.237 55.429 5.614 1.00 33.68 22 GLN A C 1
ATOM 1747 O O . GLN B 1 22 ? 25.447 56.427 4.917 1.00 32.89 22 GLN A O 1
ATOM 1753 N N . THR B 1 23 ? 25.222 55.481 6.948 1.00 34.95 23 THR A N 1
ATOM 1754 C CA . THR B 1 23 ? 25.468 56.736 7.656 1.00 34.03 23 THR A CA 1
ATOM 1755 C C . THR B 1 23 ? 26.868 57.273 7.373 1.00 34.27 23 THR A C 1
ATOM 1756 O O . THR B 1 23 ? 27.038 58.465 7.103 1.00 33.95 23 THR A O 1
ATOM 1760 N N . MET B 1 24 ? 27.886 56.409 7.429 1.00 33.04 24 MET A N 1
ATOM 1761 C CA . MET B 1 24 ? 29.246 56.865 7.156 1.00 35.08 24 MET A CA 1
ATOM 1762 C C . MET B 1 24 ? 29.353 57.488 5.766 1.00 40.25 24 MET A C 1
ATOM 1763 O O . MET B 1 24 ? 29.992 58.532 5.592 1.00 32.79 24 MET A O 1
ATOM 1768 N N . GLU B 1 25 ? 28.690 56.890 4.774 1.00 41.22 25 GLU A N 1
ATOM 1769 C CA . GLU B 1 25 ? 28.774 57.405 3.410 1.00 37.84 25 GLU A CA 1
ATOM 1770 C C . GLU B 1 25 ? 28.026 58.725 3.260 1.00 33.97 25 GLU A C 1
ATOM 1771 O O . GLU B 1 25 ? 28.542 59.674 2.653 1.00 32.28 25 GLU A O 1
ATOM 1777 N N . ILE B 1 26 ? 26.803 58.811 3.797 1.00 31.45 26 ILE A N 1
ATOM 1778 C CA . ILE B 1 26 ? 26.045 60.058 3.691 1.00 30.01 26 ILE A CA 1
ATOM 1779 C C . ILE B 1 26 ? 26.722 61.159 4.499 1.00 34.73 26 ILE A C 1
ATOM 1780 O O . ILE B 1 26 ? 26.890 62.287 4.025 1.00 28.33 26 ILE A O 1
ATOM 1785 N N . HIS B 1 27 ? 27.118 60.845 5.736 1.00 30.05 27 HIS A N 1
ATOM 1786 C CA . HIS B 1 27 ? 27.797 61.821 6.588 1.00 28.98 27 HIS A CA 1
ATOM 1787 C C . HIS B 1 27 ? 29.019 62.411 5.888 1.00 28.82 27 HIS A C 1
ATOM 1788 O O . HIS B 1 27 ? 29.273 63.620 5.964 1.00 30.14 27 HIS A O 1
ATOM 1795 N N . HIS B 1 28 ? 29.774 61.575 5.185 1.00 33.40 28 HIS A N 1
ATOM 1796 C CA . HIS B 1 28 ? 30.987 62.033 4.514 1.00 36.18 28 HIS A CA 1
ATOM 1797 C C . HIS B 1 28 ? 30.677 62.765 3.207 1.00 34.48 28 HIS A C 1
ATOM 1798 O O . HIS B 1 28 ? 31.008 63.945 3.048 1.00 32.71 28 HIS A O 1
ATOM 1805 N N . THR B 1 29 ? 30.016 62.090 2.265 1.00 35.16 29 THR A N 1
ATOM 1806 C CA . THR B 1 29 ? 29.879 62.642 0.919 1.00 32.07 29 THR A CA 1
ATOM 1807 C C . THR B 1 29 ? 28.808 63.718 0.822 1.00 34.13 29 THR A C 1
ATOM 1808 O O . THR B 1 29 ? 28.811 64.485 -0.145 1.00 33.52 29 THR A O 1
ATOM 1812 N N . LYS B 1 30 ? 27.896 63.796 1.791 1.00 29.00 30 LYS A N 1
ATOM 1813 C CA . LYS B 1 30 ? 26.822 64.779 1.763 1.00 31.23 30 LYS A CA 1
ATOM 1814 C C . LYS B 1 30 ? 27.030 65.883 2.792 1.00 33.14 30 LYS A C 1
ATOM 1815 O O . LYS B 1 30 ? 27.148 67.058 2.430 1.00 25.92 30 LYS A O 1
ATOM 1821 N N . HIS B 1 31 ? 27.068 65.534 4.078 1.00 26.76 31 HIS A N 1
ATOM 1822 C CA . HIS B 1 31 ? 27.157 66.556 5.118 1.00 24.03 31 HIS A CA 1
ATOM 1823 C C . HIS B 1 31 ? 28.513 67.258 5.106 1.00 25.53 31 HIS A C 1
ATOM 1824 O O . HIS B 1 31 ? 28.579 68.491 5.071 1.00 25.80 31 HIS A O 1
ATOM 1831 N N . HIS B 1 32 ? 29.610 66.496 5.146 1.00 27.57 32 HIS A N 1
ATOM 1832 C CA . HIS B 1 32 ? 30.932 67.122 5.224 1.00 28.01 32 HIS A CA 1
ATOM 1833 C C . HIS B 1 32 ? 31.256 67.893 3.945 1.00 27.22 32 HIS A C 1
ATOM 1834 O O . HIS B 1 32 ? 31.746 69.027 3.999 1.00 26.51 32 HIS A O 1
ATOM 1841 N N . GLN B 1 33 ? 30.967 67.299 2.789 1.00 26.94 33 GLN A N 1
ATOM 1842 C CA . GLN B 1 33 ? 31.140 67.995 1.519 1.00 25.39 33 GLN A CA 1
ATOM 1843 C C . GLN B 1 33 ? 30.430 69.345 1.518 1.00 24.95 33 GLN A C 1
ATOM 1844 O O . GLN B 1 33 ? 30.983 70.350 1.059 1.00 26.57 33 GLN A O 1
ATOM 1850 N N . THR B 1 34 ? 29.212 69.394 2.063 1.00 23.81 34 THR A N 1
ATOM 1851 C CA . THR B 1 34 ? 28.429 70.626 2.030 1.00 23.61 34 THR A CA 1
ATOM 1852 C C . THR B 1 34 ? 29.078 71.733 2.858 1.00 23.92 34 THR A C 1
ATOM 1853 O O . THR B 1 34 ? 29.149 72.887 2.413 1.00 25.26 34 THR A O 1
ATOM 1857 N N . TYR B 1 35 ? 29.553 71.403 4.064 1.00 22.13 35 TYR A N 1
ATOM 1858 C CA . TYR B 1 35 ? 30.296 72.375 4.865 1.00 24.10 35 TYR A CA 1
ATOM 1859 C C . TYR B 1 35 ? 31.503 72.906 4.100 1.00 24.29 35 TYR A C 1
ATOM 1860 O O . TYR B 1 35 ? 31.796 74.108 4.132 1.00 28.85 35 TYR A O 1
ATOM 1869 N N . ILE B 1 36 ? 32.238 72.012 3.441 1.00 22.63 36 ILE A N 1
ATOM 1870 C CA . ILE B 1 36 ? 33.425 72.407 2.685 1.00 25.41 36 ILE A CA 1
ATOM 1871 C C . ILE B 1 36 ? 33.045 73.330 1.530 1.00 26.60 36 ILE A C 1
ATOM 1872 O O . ILE B 1 36 ? 33.711 74.343 1.272 1.00 28.74 36 ILE A O 1
ATOM 1877 N N . ASN B 1 37 ? 31.994 72.973 0.789 1.00 24.29 37 ASN A N 1
ATOM 1878 C CA . ASN 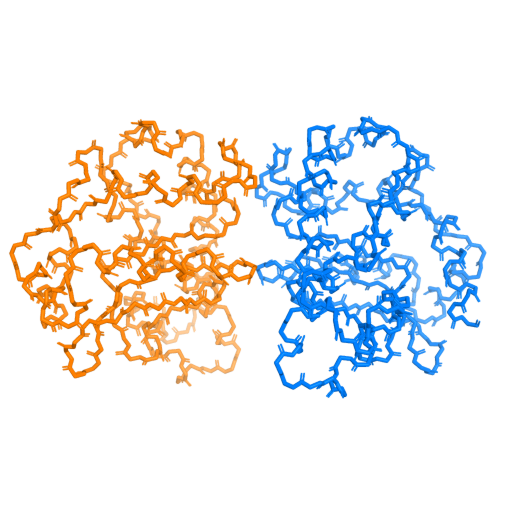B 1 37 ? 31.544 73.841 -0.299 1.00 25.11 37 ASN A CA 1
ATOM 1879 C C . ASN B 1 37 ? 31.104 75.204 0.220 1.00 22.39 37 ASN A C 1
ATOM 1880 O O . ASN B 1 37 ? 31.407 76.239 -0.389 1.00 26.50 37 ASN A O 1
ATOM 1885 N N . ASN B 1 38 ? 30.376 75.226 1.340 1.00 22.50 38 ASN A N 1
ATOM 1886 C CA . ASN B 1 38 ? 29.827 76.489 1.825 1.00 26.52 38 ASN A CA 1
ATOM 1887 C C . ASN B 1 38 ? 30.922 77.433 2.306 1.00 27.88 38 ASN A C 1
ATOM 1888 O O . ASN B 1 38 ? 30.863 78.638 2.038 1.00 31.08 38 ASN A O 1
ATOM 1893 N N . VAL B 1 39 ? 31.916 76.921 3.033 1.00 25.23 39 VAL A N 1
ATOM 1894 C CA . VAL B 1 39 ? 32.986 77.808 3.472 1.00 28.77 39 VAL A CA 1
ATOM 1895 C C . VAL B 1 39 ? 33.877 78.210 2.293 1.00 32.70 39 VAL A C 1
ATOM 1896 O O . VAL B 1 39 ? 34.395 79.332 2.258 1.00 31.32 39 VAL A O 1
ATOM 1900 N N . ASN B 1 40 ? 34.051 77.333 1.297 1.00 26.56 40 ASN A N 1
ATOM 1901 C CA . ASN B 1 40 ? 34.821 77.724 0.116 1.00 34.86 40 ASN A CA 1
ATOM 1902 C C . ASN B 1 40 ? 34.160 78.878 -0.635 1.00 35.47 40 ASN A C 1
ATOM 1903 O O . ASN B 1 40 ? 34.843 79.808 -1.081 1.00 31.20 40 ASN A O 1
ATOM 1908 N N . ALA B 1 41 ? 32.831 78.844 -0.785 1.00 31.76 41 ALA A N 1
ATOM 1909 C CA . ALA B 1 41 ? 32.155 79.912 -1.520 1.00 29.16 41 ALA A CA 1
ATOM 1910 C C . ALA B 1 41 ? 32.257 81.241 -0.780 1.00 31.99 41 ALA A C 1
ATOM 1911 O O . ALA B 1 41 ? 32.433 82.296 -1.403 1.00 32.56 41 ALA A O 1
ATOM 1913 N N . ALA B 1 42 ? 32.171 81.207 0.553 1.00 30.08 42 ALA A N 1
ATOM 1914 C CA . ALA B 1 42 ? 32.268 82.439 1.328 1.00 33.18 42 ALA A CA 1
ATOM 1915 C C . ALA B 1 42 ? 33.685 83.003 1.331 1.00 35.74 42 ALA A C 1
ATOM 1916 O O . ALA B 1 42 ? 33.859 84.226 1.324 1.00 39.43 42 ALA A O 1
ATOM 1918 N N . LEU B 1 43 ? 34.705 82.144 1.316 1.00 35.37 43 LEU A N 1
ATOM 1919 C CA . LEU B 1 43 ? 36.089 82.608 1.345 1.00 35.27 43 LEU A CA 1
ATOM 1920 C C . LEU B 1 43 ? 36.619 83.037 -0.017 1.00 40.42 43 LEU A C 1
ATOM 1921 O O . LEU B 1 43 ? 37.669 83.689 -0.067 1.00 40.43 43 LEU A O 1
ATOM 1926 N N . GLU B 1 44 ? 35.935 82.681 -1.105 1.00 45.62 44 GLU A N 1
ATOM 1927 C CA . GLU B 1 44 ? 36.437 82.963 -2.449 1.00 48.39 44 GLU A CA 1
ATOM 1928 C C . GLU B 1 44 ? 36.634 84.458 -2.660 1.00 51.29 44 GLU A C 1
ATOM 1929 O O . GLU B 1 44 ? 35.735 85.261 -2.395 1.00 50.77 44 GLU A O 1
ATOM 1935 N N . GLY B 1 45 ? 37.812 84.826 -3.158 1.00 54.71 45 GLY A N 1
ATOM 1936 C CA . GLY B 1 45 ? 38.147 86.212 -3.399 1.00 57.48 45 GLY A CA 1
ATOM 1937 C C . GLY B 1 45 ? 38.514 87.013 -2.169 1.00 60.12 45 GLY A C 1
ATOM 1938 O O . GLY B 1 45 ? 38.682 88.233 -2.275 1.00 61.51 45 GLY A O 1
ATOM 1939 N N . THR B 1 46 ? 38.659 86.374 -1.010 1.00 58.18 46 THR A N 1
ATOM 1940 C CA . THR B 1 46 ? 39.046 87.063 0.212 1.00 59.58 46 THR A CA 1
ATOM 1941 C C . THR B 1 46 ? 40.496 86.747 0.550 1.00 61.79 46 THR A C 1
ATOM 1942 O O . THR B 1 46 ? 41.116 85.844 -0.018 1.00 60.82 46 THR A O 1
ATOM 1946 N N . GLU B 1 47 ? 41.028 87.507 1.502 1.00 60.82 47 GLU A N 1
ATOM 1947 C CA . GLU B 1 47 ? 42.383 87.297 1.984 1.00 68.35 47 GLU A CA 1
ATOM 1948 C C . GLU B 1 47 ? 42.487 86.152 2.982 1.00 66.92 47 GLU A C 1
ATOM 1949 O O . GLU B 1 47 ? 43.587 85.884 3.478 1.00 67.83 47 GLU A O 1
ATOM 1955 N N . TYR B 1 48 ? 41.381 85.469 3.278 1.00 58.10 48 TYR A N 1
ATOM 1956 C CA . TYR B 1 48 ? 41.369 84.358 4.219 1.00 58.74 48 TYR A CA 1
ATOM 1957 C C . TYR B 1 48 ? 41.183 83.015 3.528 1.00 57.13 48 TYR A C 1
ATOM 1958 O O . TYR B 1 48 ? 40.941 82.010 4.202 1.00 55.37 48 TYR A O 1
ATOM 1967 N N . ALA B 1 49 ? 41.291 82.974 2.203 1.00 58.71 49 ALA A N 1
ATOM 1968 C CA . ALA B 1 49 ? 40.974 81.775 1.440 1.00 57.59 49 ALA A CA 1
ATOM 1969 C C . ALA B 1 49 ? 42.108 80.761 1.401 1.00 60.77 49 ALA A C 1
ATOM 1970 O O . ALA B 1 49 ? 41.910 79.663 0.870 1.00 60.22 49 ALA A O 1
ATOM 1972 N N . ASP B 1 50 ? 43.270 81.073 1.967 1.00 64.82 50 ASP A N 1
ATOM 1973 C CA . ASP B 1 50 ? 44.428 80.188 1.911 1.00 69.25 50 ASP A CA 1
ATOM 1974 C C . ASP B 1 50 ? 45.000 79.948 3.300 1.00 69.38 50 ASP A C 1
ATOM 1975 O O . ASP B 1 50 ? 46.218 79.967 3.504 1.00 73.22 50 ASP A O 1
ATOM 1977 N N . LEU B 1 51 ? 44.129 79.710 4.275 1.00 64.96 51 LEU A N 1
ATOM 1978 C CA . LEU B 1 51 ? 44.511 79.388 5.638 1.00 64.35 51 LEU A CA 1
ATOM 1979 C C . LEU B 1 51 ? 44.164 77.938 5.960 1.00 55.87 51 LEU A C 1
ATOM 1980 O O . LEU B 1 51 ? 43.181 77.403 5.442 1.00 53.39 51 LEU A O 1
ATOM 1985 N N . PRO B 1 52 ? 44.945 77.274 6.812 1.00 58.43 52 PRO A N 1
ATOM 1986 C CA . PRO B 1 52 ? 44.507 75.976 7.336 1.00 57.08 52 PRO A CA 1
ATOM 1987 C C . PRO B 1 52 ? 43.204 76.141 8.104 1.00 52.22 52 PRO A C 1
ATOM 1988 O O . PRO B 1 52 ? 42.966 77.173 8.735 1.00 52.34 52 PRO A O 1
ATOM 1992 N N . ILE B 1 53 ? 42.341 75.126 8.011 1.00 49.84 53 ILE A N 1
ATOM 1993 C CA . ILE B 1 53 ? 40.996 75.244 8.566 1.00 47.14 53 ILE A CA 1
ATOM 1994 C C . ILE B 1 53 ? 41.057 75.515 10.067 1.00 47.50 53 ILE A C 1
ATOM 1995 O O . ILE B 1 53 ? 40.273 76.308 10.600 1.00 46.54 53 ILE A O 1
ATOM 2000 N N . GLU B 1 54 ? 42.014 74.897 10.763 1.00 49.17 54 GLU A N 1
ATOM 2001 C CA . GLU B 1 54 ? 42.126 75.088 12.208 1.00 49.78 54 GLU A CA 1
ATOM 2002 C C . GLU B 1 54 ? 42.527 76.516 12.557 1.00 56.24 54 GLU A C 1
ATOM 2003 O O . GLU B 1 54 ? 42.032 77.080 13.540 1.00 56.20 54 GLU A O 1
ATOM 2009 N N . GLU B 1 55 ? 43.421 77.117 11.772 1.00 53.57 55 GLU A N 1
ATOM 2010 C CA . GLU B 1 55 ? 43.797 78.505 12.021 1.00 55.48 55 GLU A CA 1
ATOM 2011 C C . GLU B 1 55 ? 42.635 79.458 11.769 1.00 57.47 55 GLU A C 1
ATOM 2012 O O . GLU B 1 55 ? 42.418 80.396 12.546 1.00 54.48 55 GLU A O 1
ATOM 2018 N N . LEU B 1 56 ? 41.889 79.242 10.682 1.00 51.88 56 LEU A N 1
ATOM 2019 C CA . LEU B 1 56 ? 40.777 80.126 10.346 1.00 50.41 56 LEU A CA 1
ATOM 2020 C C . LEU B 1 56 ? 39.717 80.124 11.437 1.00 48.68 56 LEU A C 1
ATOM 2021 O O . LEU B 1 56 ? 39.193 81.179 11.812 1.00 48.89 56 LEU A O 1
ATOM 2026 N N . VAL B 1 57 ? 39.349 78.937 11.918 1.00 47.10 57 VAL A N 1
ATOM 2027 C CA . VAL B 1 57 ? 38.319 78.833 12.945 1.00 45.62 57 VAL A CA 1
ATOM 2028 C C . VAL B 1 57 ? 38.790 79.468 14.25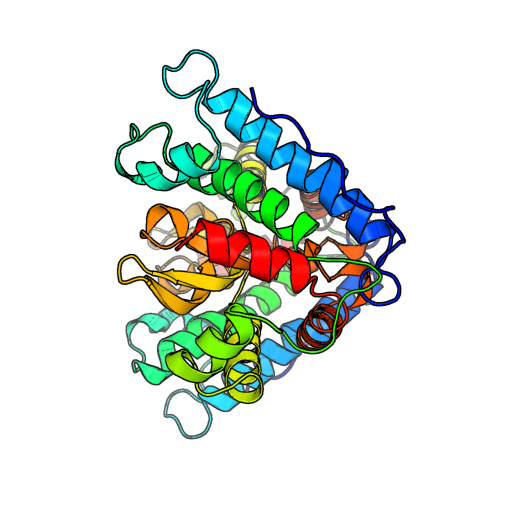2 1.00 47.60 57 VAL A C 1
ATOM 2029 O O . VAL B 1 57 ? 37.984 80.027 15.005 1.00 50.98 57 VAL A O 1
ATOM 2033 N N . SER B 1 58 ? 40.093 79.405 14.542 1.00 51.02 58 SER A N 1
ATOM 2034 C CA . SER B 1 58 ? 40.610 80.009 15.767 1.00 52.13 58 SER A CA 1
ATOM 2035 C C . SER B 1 58 ? 40.453 81.528 15.759 1.00 53.77 58 SER A C 1
ATOM 2036 O O . SER B 1 58 ? 40.186 82.136 16.803 1.00 54.32 58 SER A O 1
ATOM 2039 N N . LYS B 1 59 ? 40.621 82.159 14.595 1.00 53.77 59 LYS A N 1
ATOM 2040 C CA . LYS B 1 59 ? 40.541 83.608 14.465 1.00 60.58 59 LYS A CA 1
ATOM 2041 C C . LYS B 1 59 ? 39.134 84.099 14.132 1.00 53.23 59 LYS A C 1
ATOM 2042 O O . LYS B 1 59 ? 38.984 85.223 13.636 1.00 54.22 59 LYS A O 1
ATOM 2044 N N . LEU B 1 60 ? 38.108 83.292 14.422 1.00 50.64 60 LEU A N 1
ATOM 2045 C CA . LEU B 1 60 ? 36.736 83.611 14.029 1.00 52.59 60 LEU A CA 1
ATOM 2046 C C . LEU B 1 60 ? 36.330 85.021 14.448 1.00 54.22 60 LEU A C 1
ATOM 2047 O O . LEU B 1 60 ? 35.846 85.809 13.628 1.00 49.94 60 LEU A O 1
ATOM 2052 N N . LYS B 1 61 ? 36.506 85.352 15.731 1.00 51.70 61 LYS A N 1
ATOM 2053 C CA . LYS B 1 61 ? 36.006 86.626 16.236 1.00 53.22 61 LYS A CA 1
ATOM 2054 C C . LYS B 1 61 ? 36.721 87.822 15.621 1.00 55.69 61 LYS A C 1
ATOM 2055 O O . LYS B 1 61 ? 36.192 88.938 15.682 1.00 56.80 61 LYS A O 1
ATOM 2057 N N . SER B 1 62 ? 37.885 87.612 15.003 1.00 58.40 62 SER A N 1
ATOM 2058 C CA . SER B 1 62 ? 38.647 88.684 14.374 1.00 62.00 62 SER A CA 1
ATOM 2059 C C . SER B 1 62 ? 38.303 88.878 12.905 1.00 60.15 62 SER A C 1
ATOM 2060 O O . SER B 1 62 ? 38.803 89.823 12.284 1.00 60.51 62 SER A O 1
ATOM 2063 N N . LEU B 1 63 ? 37.476 88.014 12.342 1.00 57.79 63 LEU A N 1
ATOM 2064 C CA . LEU B 1 63 ? 37.083 88.103 10.951 1.00 54.05 63 LEU A CA 1
ATOM 2065 C C . LEU B 1 63 ? 36.044 89.203 10.771 1.00 54.09 63 LEU A C 1
ATOM 2066 O O . LEU B 1 63 ? 35.393 89.614 11.733 1.00 54.22 63 LEU A O 1
ATOM 2071 N N . PRO B 1 64 ? 35.887 89.719 9.552 1.00 54.26 64 PRO A N 1
ATOM 2072 C CA . PRO B 1 64 ? 34.823 90.697 9.309 1.00 54.22 64 PRO A CA 1
ATOM 2073 C C . PRO B 1 64 ? 33.459 90.109 9.635 1.00 53.86 64 PRO A C 1
ATOM 2074 O O . PRO B 1 64 ? 33.270 88.891 9.670 1.00 48.94 64 PRO A O 1
ATOM 2078 N N . GLU B 1 65 ? 32.503 91.005 9.900 1.00 52.46 65 GLU A N 1
ATOM 2079 C CA . GLU B 1 65 ? 31.167 90.574 10.302 1.00 49.16 65 GLU A CA 1
ATOM 2080 C C . GLU B 1 65 ? 30.520 89.694 9.241 1.00 47.56 65 GLU A C 1
ATOM 2081 O O . GLU B 1 65 ? 29.882 88.686 9.566 1.00 43.32 65 GLU A O 1
ATOM 2087 N N . ASN B 1 66 ? 30.686 90.043 7.964 1.00 50.86 66 ASN A N 1
ATOM 2088 C CA . ASN B 1 66 ? 30.008 89.298 6.907 1.00 48.23 66 ASN A CA 1
ATOM 2089 C C . ASN B 1 66 ? 30.579 87.902 6.691 1.00 44.48 66 ASN A C 1
ATOM 2090 O O . ASN B 1 66 ? 29.978 87.118 5.947 1.00 44.16 66 ASN A O 1
ATOM 2095 N N . LEU B 1 67 ? 31.711 87.563 7.315 1.00 41.83 67 LEU A N 1
ATOM 2096 C CA A LEU B 1 67 ? 32.299 86.238 7.171 0.60 38.39 67 LEU A CA 1
ATOM 2097 C CA B LEU B 1 67 ? 32.302 86.240 7.170 0.40 38.40 67 LEU A CA 1
ATOM 2098 C C . LEU B 1 67 ? 32.146 85.358 8.403 1.00 44.13 67 LEU A C 1
ATOM 2099 O O . LEU B 1 67 ? 32.272 84.134 8.285 1.00 39.07 67 LEU A O 1
ATOM 2108 N N . GLN B 1 68 ? 31.869 85.944 9.572 1.00 36.83 68 GLN A N 1
ATOM 2109 C CA . GLN B 1 68 ? 31.852 85.171 10.811 1.00 35.29 68 GLN A CA 1
ATOM 2110 C C . GLN B 1 68 ? 30.795 84.075 10.785 1.00 38.97 68 GLN A C 1
ATOM 2111 O O . GLN B 1 68 ? 31.048 82.955 11.240 1.00 37.18 68 GLN A O 1
ATOM 2117 N N . GLY B 1 69 ? 29.601 84.381 10.285 1.00 39.92 69 GLY A N 1
ATOM 2118 C CA . GLY B 1 69 ? 28.548 83.396 10.165 1.00 33.41 69 GLY A CA 1
ATOM 2119 C C . GLY B 1 69 ? 28.966 82.159 9.387 1.00 30.85 69 GLY A C 1
ATOM 2120 O O . GLY B 1 69 ? 28.909 81.031 9.886 1.00 30.29 69 GLY A O 1
ATOM 2121 N N . PRO B 1 70 ? 29.374 82.347 8.131 1.00 30.29 70 PRO A N 1
ATOM 2122 C CA . PRO B 1 70 ? 29.792 81.187 7.321 1.00 30.28 70 PRO A CA 1
ATOM 2123 C C . PRO B 1 70 ? 30.975 80.420 7.892 1.00 31.33 70 PRO A C 1
ATOM 2124 O O . PRO B 1 70 ? 31.021 79.190 7.771 1.00 30.57 70 PRO A O 1
ATOM 2128 N N . VAL B 1 71 ? 31.957 81.109 8.476 1.00 32.16 71 VAL A N 1
ATOM 2129 C CA . VAL B 1 71 ? 33.139 80.414 8.985 1.00 33.17 71 VAL A CA 1
ATOM 2130 C C . VAL B 1 71 ? 32.810 79.638 10.252 1.00 34.01 71 VAL A C 1
ATOM 2131 O O . VAL B 1 71 ? 33.245 78.492 10.428 1.00 32.81 71 VAL A O 1
ATOM 2135 N N . ARG B 1 72 ? 32.028 80.238 11.150 1.00 33.03 72 ARG A N 1
ATOM 2136 C CA . ARG B 1 72 ? 31.666 79.552 12.386 1.00 32.12 72 ARG A CA 1
ATOM 2137 C C . ARG B 1 72 ? 30.935 78.250 12.094 1.00 31.19 72 ARG A C 1
ATOM 2138 O O . ARG B 1 72 ? 31.301 77.187 12.609 1.00 30.99 72 ARG A O 1
ATOM 2146 N N . ASN B 1 73 ? 29.907 78.314 11.245 1.00 27.60 73 ASN A N 1
ATOM 2147 C CA . ASN B 1 73 ? 29.084 77.143 10.976 1.00 26.95 73 ASN A CA 1
ATOM 2148 C C . ASN B 1 73 ? 29.767 76.185 10.008 1.00 24.06 73 ASN A C 1
ATOM 2149 O O . ASN B 1 73 ? 29.911 74.993 10.301 1.00 25.24 73 ASN A O 1
ATOM 2154 N N . ASN B 1 74 ? 30.183 76.681 8.842 1.00 25.17 74 ASN A N 1
ATOM 2155 C CA . ASN B 1 74 ? 30.662 75.779 7.804 1.00 25.16 74 ASN A CA 1
ATOM 2156 C C . ASN B 1 74 ? 32.146 75.476 7.936 1.00 27.39 74 ASN A C 1
ATOM 2157 O O . ASN B 1 74 ? 32.555 74.325 7.748 1.00 26.90 74 ASN A O 1
ATOM 2162 N N . GLY B 1 75 ? 32.962 76.478 8.258 1.00 28.75 75 GLY A N 1
ATOM 2163 C CA . GLY B 1 75 ? 34.333 76.185 8.627 1.00 27.35 75 GLY A CA 1
ATOM 2164 C C . GLY B 1 75 ? 34.390 75.313 9.864 1.00 28.25 75 GLY A C 1
ATOM 2165 O O . GLY B 1 75 ? 35.178 74.366 9.936 1.00 32.55 75 GLY A O 1
ATOM 2166 N N . GLY B 1 76 ? 33.539 75.616 10.847 1.00 26.16 76 GLY A N 1
ATOM 2167 C CA . GLY B 1 76 ? 33.409 74.741 12.005 1.00 29.84 76 GLY A CA 1
ATOM 2168 C C . GLY B 1 76 ? 33.041 73.318 11.623 1.00 29.27 76 GLY A C 1
ATOM 2169 O O . GLY B 1 76 ? 33.649 72.359 12.100 1.00 34.00 76 GLY A O 1
ATOM 2170 N N . GLY B 1 77 ? 32.052 73.162 10.742 1.00 26.71 77 GLY A N 1
ATOM 2171 C CA . GLY B 1 77 ? 31.701 71.827 10.284 1.00 25.04 77 GLY A CA 1
ATOM 2172 C C . GLY B 1 77 ? 32.879 71.100 9.661 1.00 26.55 77 GLY A C 1
ATOM 2173 O O . GLY B 1 77 ? 33.082 69.904 9.897 1.00 29.21 77 GLY A O 1
ATOM 2174 N N . HIS B 1 78 ? 33.683 71.816 8.875 1.00 27.75 78 HIS A N 1
ATOM 2175 C CA . HIS B 1 78 ? 34.813 71.188 8.196 1.00 28.12 78 HIS A CA 1
ATOM 2176 C C . HIS B 1 78 ? 35.869 70.723 9.192 1.00 28.29 78 HIS A C 1
ATOM 2177 O O . HIS B 1 78 ? 36.299 69.563 9.162 1.00 29.50 78 HIS A O 1
ATOM 2184 N N . ALA B 1 79 ? 36.300 71.607 10.090 1.00 30.53 79 ALA A N 1
ATOM 2185 C CA . ALA B 1 79 ? 37.318 71.207 11.053 1.00 32.76 79 ALA A CA 1
ATOM 2186 C C . ALA B 1 79 ? 36.830 70.055 11.920 1.00 31.35 79 ALA A C 1
ATOM 2187 O O . ALA B 1 79 ? 37.564 69.087 12.148 1.00 31.17 79 ALA A O 1
ATOM 2189 N N . ASN B 1 80 ? 35.584 70.131 12.397 1.00 28.83 80 ASN A N 1
ATOM 2190 C CA . ASN B 1 80 ? 35.085 69.131 13.339 1.00 28.76 80 ASN A CA 1
ATOM 2191 C C . ASN B 1 80 ? 35.003 67.751 12.693 1.00 29.56 80 ASN A C 1
ATOM 2192 O O . ASN B 1 80 ? 35.414 66.749 13.291 1.00 33.46 80 ASN A O 1
ATOM 2197 N N . HIS B 1 81 ? 34.458 67.670 11.473 1.00 29.01 81 HIS A N 1
ATOM 2198 C CA . HIS B 1 81 ? 34.296 66.359 10.849 1.00 25.08 81 HIS A CA 1
ATOM 2199 C C . HIS B 1 81 ? 35.629 65.798 10.389 1.00 29.84 81 HIS A C 1
ATOM 2200 O O . HIS B 1 81 ? 35.850 64.584 10.478 1.00 31.49 81 HIS A O 1
ATOM 2207 N N . SER B 1 82 ? 36.542 66.664 9.943 1.00 29.99 82 SER A N 1
ATOM 2208 C CA . SER B 1 82 ? 37.887 66.210 9.609 1.00 30.19 82 SER A CA 1
ATOM 2209 C C . SER B 1 82 ? 38.548 65.537 10.807 1.00 37.28 82 SER A C 1
ATOM 2210 O O . SER B 1 82 ? 39.176 64.479 10.675 1.00 39.36 82 SER A O 1
ATOM 2213 N N . LEU B 1 83 ? 38.420 66.141 11.987 1.00 34.17 83 LEU A N 1
ATOM 2214 C CA . LEU B 1 83 ? 38.940 65.509 13.193 1.00 34.04 83 LEU A CA 1
ATOM 2215 C C . LEU B 1 83 ? 38.191 64.215 13.500 1.00 33.99 83 LEU A C 1
ATOM 2216 O O . LEU B 1 83 ? 38.808 63.190 13.811 1.00 36.33 83 LEU A O 1
ATOM 2221 N N . PHE B 1 84 ? 36.862 64.240 13.386 1.00 34.81 84 PHE A N 1
ATOM 2222 C CA . PHE B 1 84 ? 36.036 63.094 13.763 1.00 31.99 84 PHE A CA 1
ATOM 2223 C C . PHE B 1 84 ? 36.451 61.820 13.030 1.00 35.86 84 PHE A C 1
ATOM 2224 O O . PHE B 1 84 ? 36.604 60.761 13.647 1.00 35.75 84 PHE A O 1
ATOM 2232 N N . TRP B 1 85 ? 36.640 61.899 11.707 1.00 34.52 85 TRP A N 1
ATOM 2233 C CA . TRP B 1 85 ? 36.947 60.688 10.951 1.00 34.73 85 TRP A CA 1
ATOM 2234 C C . TRP B 1 85 ? 38.240 60.042 11.420 1.00 37.96 85 TRP A C 1
ATOM 2235 O O . TRP B 1 85 ? 38.382 58.817 11.349 1.00 40.14 85 TRP A O 1
ATOM 2246 N N . THR B 1 86 ? 39.199 60.843 11.879 1.00 38.69 86 THR A N 1
ATOM 2247 C CA . THR B 1 86 ? 40.506 60.293 12.202 1.00 42.13 86 THR A CA 1
ATOM 2248 C C . THR B 1 86 ? 40.551 59.648 13.583 1.00 50.49 86 THR A C 1
ATOM 2249 O O . THR B 1 86 ? 41.392 58.771 13.811 1.00 47.39 86 THR A O 1
ATOM 2253 N N . VAL B 1 87 ? 39.652 60.022 14.494 1.00 42.56 87 VAL A N 1
ATOM 2254 C CA . VAL B 1 87 ? 39.717 59.484 15.850 1.00 44.85 87 VAL A CA 1
ATOM 2255 C C . VAL B 1 87 ? 38.840 58.246 15.966 1.00 45.58 87 VAL A C 1
ATOM 2256 O O . VAL B 1 87 ? 38.583 57.755 17.072 1.00 47.37 87 VAL A O 1
ATOM 2260 N N . LEU B 1 88 ? 38.382 57.727 14.834 1.00 54.66 88 LEU A N 1
ATOM 2261 C CA . LEU B 1 88 ? 37.671 56.460 14.788 1.00 54.62 88 LEU A CA 1
ATOM 2262 C C . LEU B 1 88 ? 38.512 55.430 14.046 1.00 58.70 88 LEU A C 1
ATOM 2263 O O . LEU B 1 88 ? 39.345 55.776 13.201 1.00 55.72 88 LEU A O 1
ATOM 2268 N N . SER B 1 89 ? 38.294 54.155 14.376 1.00 55.72 89 SER A N 1
ATOM 2269 C CA . SER B 1 89 ? 39.081 53.107 13.742 1.00 56.52 89 SER A CA 1
ATOM 2270 C C . SER B 1 89 ? 38.360 51.780 13.870 1.00 56.60 89 SER A C 1
ATOM 2271 O O . SER B 1 89 ? 37.752 51.521 14.920 1.00 57.20 89 SER A O 1
ATOM 2274 N N . PRO B 1 90 ? 38.406 50.919 12.847 1.00 58.93 90 PRO A N 1
ATOM 2275 C CA . PRO B 1 90 ? 37.849 49.566 13.003 1.00 58.34 90 PRO A CA 1
ATOM 2276 C C . PRO B 1 90 ? 38.570 48.746 14.059 1.00 60.23 90 PRO A C 1
ATOM 2277 O O . PRO B 1 90 ? 38.009 47.758 14.548 1.00 60.86 90 PRO A O 1
ATOM 2281 N N . ASN B 1 91 ? 39.783 49.137 14.443 1.00 58.55 91 ASN A N 1
ATOM 2282 C CA . ASN B 1 91 ? 40.539 48.477 15.499 1.00 59.37 91 ASN A CA 1
ATOM 2283 C C . ASN B 1 91 ? 40.651 49.386 16.716 1.00 59.17 91 ASN A C 1
ATOM 2284 O O . ASN B 1 91 ? 41.665 49.404 17.415 1.00 59.85 91 ASN A O 1
ATOM 2289 N N . GLY B 1 92 ? 39.600 50.150 16.978 1.00 59.88 92 GLY A N 1
ATOM 2290 C CA . GLY B 1 92 ? 39.569 51.088 18.078 1.00 59.22 92 GLY A CA 1
ATOM 2291 C C . GLY B 1 92 ? 39.011 50.484 19.349 1.00 61.07 92 GLY A C 1
ATOM 2292 O O . GLY B 1 92 ? 38.912 49.265 19.507 1.00 58.56 92 GLY A O 1
ATOM 2293 N N . GLY B 1 93 ? 38.642 51.362 20.270 1.00 58.55 93 GLY A N 1
ATOM 2294 C CA . GLY B 1 93 ? 38.105 50.926 21.537 1.00 57.79 93 GLY A CA 1
ATOM 2295 C C . GLY B 1 93 ? 39.195 50.764 22.577 1.00 62.40 93 GLY A C 1
ATOM 2296 O O . GLY B 1 93 ? 40.312 51.272 22.446 1.00 59.06 93 GLY A O 1
ATOM 2297 N N . GLY B 1 94 ? 38.855 50.022 23.629 1.00 61.94 94 GLY A N 1
ATOM 2298 C CA . GLY B 1 94 ? 39.784 49.838 24.719 1.00 59.80 94 GLY A CA 1
ATOM 2299 C C . GLY B 1 94 ? 40.044 51.145 25.450 1.00 62.58 94 GLY A C 1
ATOM 2300 O O . GLY B 1 94 ? 39.285 52.112 25.369 1.00 62.66 94 GLY A O 1
ATOM 2301 N N . GLU B 1 95 ? 41.153 51.163 26.162 1.00 62.06 95 GLU A N 1
ATOM 2302 C CA . GLU B 1 95 ? 41.535 52.278 27.006 1.00 61.91 95 GLU A CA 1
ATOM 2303 C C . GLU B 1 95 ? 42.689 53.047 26.382 1.00 62.51 95 GLU A C 1
ATOM 2304 O O . GLU B 1 95 ? 43.413 52.519 25.532 1.00 62.92 95 GLU A O 1
ATOM 2306 N N . PRO B 1 96 ? 42.856 54.316 26.736 1.00 60.45 96 PRO A N 1
ATOM 2307 C CA . PRO B 1 96 ? 44.027 55.054 26.265 1.00 60.82 96 PRO A CA 1
ATOM 2308 C C . PRO B 1 96 ? 45.296 54.513 26.899 1.00 64.54 96 PRO A C 1
ATOM 2309 O O . PRO B 1 96 ? 45.274 53.786 27.896 1.00 62.40 96 PRO A O 1
ATOM 2313 N N . LYS B 1 97 ? 46.419 54.885 26.298 1.00 66.34 97 LYS A N 1
ATOM 2314 C CA . LYS B 1 97 ? 47.736 54.493 26.774 1.00 67.73 97 LYS A CA 1
ATOM 2315 C C . LYS B 1 97 ? 48.656 55.693 26.613 1.00 67.20 97 LYS A C 1
ATOM 2316 O O . LYS B 1 97 ? 48.217 56.787 26.254 1.00 66.02 97 LYS A O 1
ATOM 2322 N N . GLY B 1 98 ? 49.931 55.502 26.930 1.00 66.70 98 GLY A N 1
ATOM 2323 C CA . GLY B 1 98 ? 50.885 56.576 26.745 1.00 67.39 98 GLY A CA 1
ATOM 2324 C C . GLY B 1 98 ? 50.553 57.797 27.581 1.00 64.85 98 GLY A C 1
ATOM 2325 O O . GLY B 1 98 ? 49.975 57.709 28.665 1.00 64.70 98 GLY A O 1
ATOM 2326 N N . GLU B 1 99 ? 50.892 58.967 27.040 1.00 64.71 99 GLU A N 1
ATOM 2327 C CA . GLU B 1 99 ? 50.763 60.200 27.807 1.00 64.52 99 GLU A CA 1
ATOM 2328 C C . GLU B 1 99 ? 49.309 60.633 27.963 1.00 66.92 99 GLU A C 1
ATOM 2329 O O . GLU B 1 99 ? 48.974 61.304 28.947 1.00 63.26 99 GLU A O 1
ATOM 2335 N N . VAL B 1 100 ? 48.438 60.301 27.004 1.00 62.60 100 VAL A N 1
ATOM 2336 C CA . VAL B 1 100 ? 47.031 60.669 27.163 1.00 61.57 100 VAL A CA 1
ATOM 2337 C C . VAL B 1 100 ? 46.424 59.931 28.346 1.00 61.61 100 VAL A C 1
ATOM 2338 O O . VAL B 1 100 ? 45.591 60.483 29.073 1.00 62.90 100 VAL A O 1
ATOM 2342 N N . ALA B 1 101 ? 46.824 58.675 28.558 1.00 63.82 101 ALA A N 1
ATOM 2343 C CA . ALA B 1 101 ? 46.369 57.953 29.740 1.00 64.43 101 ALA A CA 1
ATOM 2344 C C . ALA B 1 101 ? 46.837 58.652 31.008 1.00 62.93 101 ALA A C 1
ATOM 2345 O O . ALA B 1 101 ? 46.046 58.893 31.926 1.00 67.09 101 ALA A O 1
ATOM 2347 N N . LYS B 1 102 ? 48.124 59.014 31.060 1.00 63.73 102 LYS A N 1
ATOM 2348 C CA . LYS B 1 102 ? 48.666 59.687 32.237 1.00 66.89 102 LYS A CA 1
ATOM 2349 C C . LYS B 1 102 ? 48.046 61.064 32.425 1.00 66.58 102 LYS A C 1
ATOM 2350 O O . LYS B 1 102 ? 47.853 61.511 33.560 1.00 63.82 102 LYS A O 1
ATOM 2352 N N . ALA B 1 103 ? 47.747 61.761 31.328 1.00 62.98 103 ALA A N 1
ATOM 2353 C CA . ALA B 1 103 ? 47.084 63.057 31.440 1.00 62.34 103 ALA A CA 1
ATOM 2354 C C . ALA B 1 103 ? 45.643 62.903 31.906 1.00 64.12 103 ALA A C 1
ATOM 2355 O O . ALA B 1 103 ? 45.147 63.721 32.689 1.00 61.37 103 ALA A O 1
ATOM 2357 N N . ILE B 1 104 ? 44.948 61.876 31.411 1.00 63.21 104 ILE A N 1
ATOM 2358 C CA . ILE B 1 104 ? 43.590 61.612 31.873 1.00 60.50 104 ILE A CA 1
ATOM 2359 C C . ILE B 1 104 ? 43.597 61.285 33.358 1.00 61.09 104 ILE A C 1
ATOM 2360 O O . ILE B 1 104 ? 42.724 61.730 34.114 1.00 60.76 104 ILE A O 1
ATOM 2365 N N . ASP B 1 105 ? 44.597 60.526 33.805 1.00 62.01 105 ASP A N 1
ATOM 2366 C CA . ASP B 1 105 ? 44.690 60.206 35.226 1.00 62.66 105 ASP A CA 1
ATOM 2367 C C . ASP B 1 105 ? 44.934 61.463 36.054 1.00 62.87 105 ASP A C 1
ATOM 2368 O O . ASP B 1 105 ? 44.261 61.695 37.064 1.00 62.83 105 ASP A O 1
ATOM 2373 N N . LYS B 1 106 ? 45.869 62.310 35.618 1.00 63.63 106 LYS A N 1
ATOM 2374 C CA . LYS B 1 106 ? 46.234 63.479 36.413 1.00 64.87 106 LYS A CA 1
ATOM 2375 C C . LYS B 1 106 ? 45.186 64.584 36.326 1.00 64.57 106 LYS A C 1
ATOM 2376 O O . LYS B 1 106 ? 44.828 65.183 37.347 1.00 67.88 106 LYS A O 1
ATOM 2378 N N . ASP B 1 107 ? 44.661 64.854 35.133 1.00 64.43 107 ASP A N 1
ATOM 2379 C CA . ASP B 1 107 ? 43.782 66.004 34.950 1.00 62.03 107 ASP A CA 1
ATOM 2380 C C . ASP B 1 107 ? 42.319 65.693 35.252 1.00 60.31 107 ASP A C 1
ATOM 2381 O O . ASP B 1 107 ? 41.619 66.531 35.832 1.00 60.04 107 ASP A O 1
ATOM 2386 N N . LEU B 1 108 ? 41.828 64.525 34.838 1.00 60.70 108 LEU A N 1
ATOM 2387 C CA . LEU B 1 108 ? 40.412 64.193 34.949 1.00 59.35 108 LEU A CA 1
ATOM 2388 C C . LEU B 1 108 ? 40.106 63.139 36.004 1.00 62.06 108 LEU A C 1
ATOM 2389 O O . LEU B 1 108 ? 38.929 62.834 36.224 1.00 60.63 108 LEU A O 1
ATOM 2394 N N . GLY B 1 109 ? 41.114 62.571 36.658 1.00 65.30 109 GLY A N 1
ATOM 2395 C CA . GLY B 1 109 ? 40.861 61.604 37.707 1.00 61.23 109 GLY A CA 1
ATOM 2396 C C . GLY B 1 109 ? 40.656 60.182 37.238 1.00 61.21 109 GLY A C 1
ATOM 2397 O O . GLY B 1 109 ? 40.038 59.392 37.959 1.00 61.39 109 GLY A O 1
ATOM 2398 N N . GLY B 1 110 ? 41.124 59.835 36.041 1.00 61.14 110 GLY A N 1
ATOM 2399 C CA . GLY B 1 110 ? 41.036 58.465 35.581 1.00 61.12 110 GLY A CA 1
ATOM 2400 C C . GLY B 1 110 ? 40.142 58.273 34.374 1.00 60.22 110 GLY A C 1
ATOM 2401 O O . GLY B 1 110 ? 39.284 59.112 34.075 1.00 59.45 110 GLY A O 1
ATOM 2402 N N . PHE B 1 111 ? 40.344 57.160 33.668 1.00 56.33 111 PHE A N 1
ATOM 2403 C CA . PHE B 1 111 ? 39.568 56.893 32.463 1.00 52.79 111 PHE A CA 1
ATOM 2404 C C . PHE B 1 111 ? 38.085 56.742 32.786 1.00 51.48 111 PHE A C 1
ATOM 2405 O O . PHE B 1 111 ? 37.227 57.191 32.020 1.00 48.28 111 PHE A O 1
ATOM 2413 N N . GLU B 1 112 ? 37.765 56.122 33.927 1.00 52.38 112 GLU A N 1
ATOM 2414 C CA . GLU B 1 112 ? 36.364 55.939 34.291 1.00 57.22 112 GLU A CA 1
ATOM 2415 C C . GLU B 1 112 ? 35.678 57.276 34.536 1.00 50.75 112 GLU A C 1
ATOM 2416 O O . GLU B 1 112 ? 34.512 57.455 34.170 1.00 50.59 112 GLU A O 1
ATOM 2422 N N . LYS B 1 113 ? 36.386 58.228 35.147 1.00 51.05 113 LYS A N 1
ATOM 2423 C CA . LYS B 1 113 ? 35.816 59.555 35.356 1.00 49.76 113 LYS A CA 1
ATOM 2424 C C . LYS B 1 113 ? 35.689 60.317 34.044 1.00 46.98 113 LYS A C 1
ATOM 2425 O O . LYS B 1 113 ? 34.697 61.024 33.819 1.00 45.47 113 LYS A O 1
ATOM 2431 N N . PHE B 1 114 ? 36.678 60.184 33.165 1.00 46.49 114 PHE A N 1
ATOM 2432 C CA . PHE B 1 114 ? 36.593 60.856 31.878 1.00 44.19 114 PHE A CA 1
ATOM 2433 C C . PHE B 1 114 ? 35.356 60.402 31.118 1.00 42.75 114 PHE A C 1
ATOM 2434 O O . PHE B 1 114 ? 34.600 61.227 30.593 1.00 40.93 114 PHE A O 1
ATOM 2442 N N . LYS B 1 115 ? 35.132 59.086 31.054 1.00 43.74 115 LYS A N 1
ATOM 2443 C CA . LYS B 1 115 ? 33.972 58.570 30.334 1.00 47.16 115 LYS A CA 1
ATOM 2444 C C . LYS B 1 115 ? 32.668 59.035 30.968 1.00 45.39 115 LYS A C 1
ATOM 2445 O O . LYS B 1 115 ? 31.705 59.344 30.259 1.00 42.53 115 LYS A O 1
ATOM 2451 N N . GLU B 1 116 ? 32.615 59.081 32.300 1.00 47.59 116 GLU A N 1
ATOM 2452 C CA . GLU B 1 116 ? 31.441 59.625 32.974 1.00 44.10 116 GLU A CA 1
ATOM 2453 C C . GLU B 1 116 ? 31.180 61.064 32.544 1.00 41.97 116 GLU A C 1
ATOM 2454 O O . GLU B 1 116 ? 30.032 61.456 32.297 1.00 40.89 116 GLU A O 1
ATOM 2460 N N . ALA B 1 117 ? 32.234 61.881 32.486 1.00 41.58 117 ALA A N 1
ATOM 2461 C CA . ALA B 1 117 ? 32.059 63.277 32.095 1.00 39.88 117 ALA A CA 1
ATOM 2462 C C . ALA B 1 117 ? 31.775 63.399 30.603 1.00 37.66 117 ALA A C 1
ATOM 2463 O O . ALA B 1 117 ? 30.911 64.185 30.187 1.00 36.17 117 ALA A O 1
ATOM 2465 N N . PHE B 1 118 ? 32.487 62.625 29.784 1.00 37.60 118 PHE A N 1
ATOM 2466 C CA . PHE B 1 118 ? 32.273 62.695 28.346 1.00 35.83 118 PHE A CA 1
ATOM 2467 C C . PHE B 1 118 ? 30.853 62.276 28.003 1.00 39.36 118 PHE A C 1
ATOM 2468 O O . PHE B 1 118 ? 30.156 62.964 27.252 1.00 37.30 118 PHE A O 1
ATOM 2476 N N . THR B 1 119 ? 30.395 61.163 28.580 1.00 36.41 119 THR A N 1
ATOM 2477 C CA . THR B 1 119 ? 29.032 60.707 28.330 1.00 36.07 119 THR A CA 1
ATOM 2478 C C . THR B 1 119 ? 28.001 61.727 28.810 1.00 38.69 119 THR A C 1
ATOM 2479 O O . THR B 1 119 ? 27.015 61.993 28.111 1.00 38.84 119 THR A O 1
ATOM 2483 N N . LYS B 1 120 ? 28.202 62.310 29.999 1.00 36.41 120 LYS A N 1
ATOM 2484 C CA . LYS B 1 120 ? 27.249 63.308 30.480 1.00 36.02 120 LYS A CA 1
ATOM 2485 C C . LYS B 1 120 ? 27.190 64.503 29.535 1.00 33.88 120 LYS A C 1
ATOM 2486 O O . LYS B 1 120 ? 26.101 64.970 29.174 1.00 32.77 120 LYS A O 1
ATOM 2492 N N . ALA B 1 121 ? 28.348 64.988 29.092 1.00 35.49 121 ALA A N 1
ATOM 2493 C 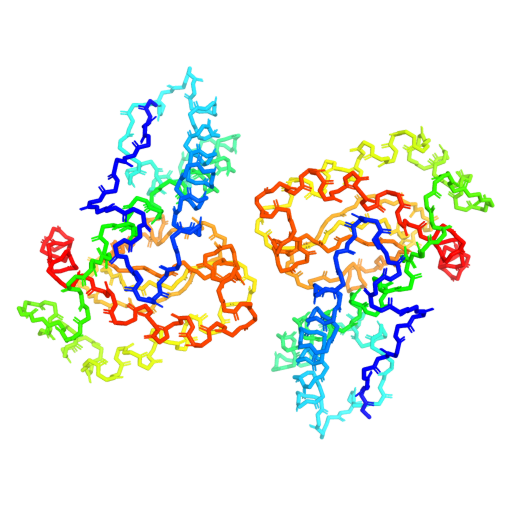CA . ALA B 1 121 ? 28.363 66.105 28.155 1.00 33.75 121 ALA A CA 1
ATOM 2494 C C . ALA B 1 121 ? 27.659 65.742 26.853 1.00 29.97 121 ALA A C 1
ATOM 2495 O O . ALA B 1 121 ? 26.904 66.549 26.305 1.00 30.09 121 ALA A O 1
ATOM 2497 N N . ALA B 1 122 ? 27.874 64.521 26.359 1.00 30.34 122 ALA A N 1
ATOM 2498 C CA . ALA B 1 122 ? 27.237 64.107 25.113 1.00 29.23 122 ALA A CA 1
ATOM 2499 C C . ALA B 1 122 ? 25.732 63.938 25.288 1.00 31.17 122 ALA A C 1
ATOM 2500 O O . ALA B 1 122 ? 24.952 64.329 24.411 1.00 29.06 122 ALA A O 1
ATOM 2502 N N . VAL B 1 123 ? 25.303 63.388 26.429 1.00 33.11 123 VAL A N 1
ATOM 2503 C CA . VAL B 1 123 ? 23.878 63.182 26.673 1.00 36.00 123 VAL A CA 1
ATOM 2504 C C . VAL B 1 123 ? 23.179 64.514 26.916 1.00 39.87 123 VAL A C 1
ATOM 2505 O O . VAL B 1 123 ? 22.039 64.723 26.481 1.00 43.31 123 VAL A O 1
ATOM 2509 N N . SER B 1 124 ? 23.852 65.439 27.598 1.00 38.97 124 SER A N 1
ATOM 2510 C CA . SER B 1 124 ? 23.220 66.675 28.028 1.00 38.10 124 SER A CA 1
ATOM 2511 C C . SER B 1 124 ? 23.162 67.738 26.943 1.00 34.13 124 SER A C 1
ATOM 2512 O O . SER B 1 124 ? 22.485 68.752 27.143 1.00 36.17 124 SER A O 1
ATOM 2515 N N . ARG B 1 125 ? 23.817 67.525 25.803 1.00 26.75 125 ARG A N 1
ATOM 2516 C CA . ARG B 1 125 ? 23.777 68.496 24.715 1.00 26.57 125 ARG A CA 1
ATOM 2517 C C . ARG B 1 125 ? 22.407 68.443 24.046 1.00 26.73 125 ARG A C 1
ATOM 2518 O O . ARG B 1 125 ? 22.079 67.473 23.354 1.00 29.80 125 ARG A O 1
ATOM 2526 N N . PHE B 1 126 ? 21.593 69.463 24.281 1.00 27.30 126 PHE A N 1
ATOM 2527 C CA . PHE B 1 126 ? 20.237 69.507 23.757 1.00 27.79 126 PHE A CA 1
ATOM 2528 C C . PHE B 1 126 ? 20.260 70.134 22.371 1.00 25.99 126 PHE A C 1
ATOM 2529 O O . PHE B 1 126 ? 20.799 71.230 22.186 1.00 24.26 126 PHE A O 1
ATOM 2537 N N . GLY B 1 127 ? 19.671 69.439 21.406 1.00 21.22 127 GLY A N 1
ATOM 2538 C CA . GLY B 1 127 ? 19.796 69.848 20.016 1.00 20.08 127 GLY A CA 1
ATOM 2539 C C . GLY B 1 127 ? 21.053 69.292 19.381 1.00 23.94 127 GLY A C 1
ATOM 2540 O O . GLY B 1 127 ? 21.561 68.258 19.818 1.00 27.93 127 GLY A O 1
ATOM 2541 N N . SER B 1 128 ? 21.567 69.961 18.352 1.00 23.92 128 SER A N 1
ATOM 2542 C CA . SER B 1 128 ? 22.753 69.509 17.634 1.00 21.22 128 SER A CA 1
ATOM 2543 C C . SER B 1 128 ? 24.017 70.028 18.296 1.00 25.31 128 SER A C 1
ATOM 2544 O O . SER B 1 128 ? 24.043 71.144 18.817 1.00 27.51 128 SER A O 1
ATOM 2547 N N . GLY B 1 129 ? 25.076 69.222 18.252 1.00 22.90 129 GLY A N 1
ATOM 2548 C CA . GLY B 1 129 ? 26.346 69.660 18.809 1.00 24.55 129 GLY A CA 1
ATOM 2549 C C . GLY B 1 129 ? 27.373 68.542 18.877 1.00 25.49 129 GLY A C 1
ATOM 2550 O O . GLY B 1 129 ? 27.229 67.507 18.225 1.00 25.45 129 GLY A O 1
ATOM 2551 N N . TRP B 1 130 ? 28.403 68.772 19.704 1.00 26.31 130 TRP A N 1
ATOM 2552 C CA . TRP B 1 130 ? 29.564 67.898 19.834 1.00 25.36 130 TRP A CA 1
ATOM 2553 C C . TRP B 1 130 ? 29.991 67.801 21.290 1.00 29.29 130 TRP A C 1
ATOM 2554 O O . TRP B 1 130 ? 29.893 68.774 22.035 1.00 27.95 130 TRP A O 1
ATOM 2565 N N . ALA B 1 131 ? 30.527 66.640 21.662 1.00 29.95 131 ALA A N 1
ATOM 2566 C CA . ALA B 1 131 ? 31.224 66.441 22.927 1.00 31.16 131 ALA A CA 1
ATOM 2567 C C . ALA B 1 131 ? 32.721 66.376 22.649 1.00 29.73 131 ALA A C 1
ATOM 2568 O O . ALA B 1 131 ? 33.142 65.783 21.654 1.00 29.96 131 ALA A O 1
ATOM 2570 N N . TRP B 1 132 ? 33.523 67.001 23.510 1.00 30.67 132 TRP A N 1
ATOM 2571 C CA . TRP B 1 132 ? 34.945 67.190 23.236 1.00 35.28 132 TRP A CA 1
ATOM 2572 C C . TRP B 1 132 ? 35.816 66.815 24.429 1.00 36.10 132 TRP A C 1
ATOM 2573 O O . TRP B 1 132 ? 35.445 67.056 25.582 1.00 34.58 132 TRP A O 1
ATOM 2584 N N . LEU B 1 133 ? 36.993 66.254 24.132 1.00 36.66 133 LEU A N 1
ATOM 2585 C CA . LEU B 1 133 ? 38.153 66.281 25.019 1.00 42.83 133 LEU A CA 1
ATOM 2586 C C . LEU B 1 133 ? 39.161 67.245 24.404 1.00 43.36 133 LEU A C 1
ATOM 2587 O O . LEU B 1 133 ? 39.524 67.101 23.227 1.00 37.59 133 LEU A O 1
ATOM 2592 N N . SER B 1 134 ? 39.571 68.248 25.174 1.00 43.97 134 SER A N 1
ATOM 2593 C CA . SER B 1 134 ? 40.361 69.345 24.639 1.00 45.47 134 SER A CA 1
ATOM 2594 C C . SER B 1 134 ? 41.578 69.610 25.509 1.00 46.08 134 SER A C 1
ATOM 2595 O O . SER B 1 134 ? 41.634 69.219 26.677 1.00 42.00 134 SER A O 1
ATOM 2598 N N . VAL B 1 135 ? 42.555 70.286 24.906 1.00 45.35 135 VAL A N 1
ATOM 2599 C CA . VAL B 1 135 ? 43.745 70.775 25.592 1.00 47.66 135 VAL A CA 1
ATOM 2600 C C . VAL B 1 135 ? 43.611 72.286 25.735 1.00 48.89 135 VAL A C 1
ATOM 2601 O O . VAL B 1 135 ? 43.344 72.989 24.754 1.00 49.07 135 VAL A O 1
ATOM 2605 N N . THR B 1 136 ? 43.771 72.779 26.955 1.00 56.87 136 THR A N 1
ATOM 2606 C CA . THR B 1 136 ? 43.601 74.192 27.261 1.00 57.04 136 THR A CA 1
ATOM 2607 C C . THR B 1 136 ? 44.893 74.952 26.978 1.00 60.25 136 THR A C 1
ATOM 2608 O O . THR B 1 136 ? 45.936 74.349 26.713 1.00 59.15 136 THR A O 1
ATOM 2612 N N . PRO B 1 137 ? 44.851 76.290 26.982 1.00 64.29 137 PRO A N 1
ATOM 2613 C CA . PRO B 1 137 ? 46.112 77.047 26.876 1.00 68.82 137 PRO A CA 1
ATOM 2614 C C . PRO B 1 137 ? 47.088 76.747 28.002 1.00 71.01 137 PRO A C 1
ATOM 2615 O O . PRO B 1 137 ? 48.306 76.777 27.782 1.00 74.09 137 PRO A O 1
ATOM 2619 N N . ASP B 1 138 ? 46.592 76.449 29.202 1.00 68.43 138 ASP A N 1
ATOM 2620 C CA . ASP B 1 138 ? 47.441 76.030 30.309 1.00 68.98 138 ASP A CA 1
ATOM 2621 C C . ASP B 1 138 ? 47.811 74.552 30.238 1.00 70.86 138 ASP A C 1
ATOM 2622 O O . ASP B 1 138 ? 48.234 73.983 31.251 1.00 72.95 138 ASP A O 1
ATOM 2624 N N . LYS B 1 139 ? 47.627 73.921 29.073 1.00 71.40 139 LYS A N 1
ATOM 2625 C CA . LYS B 1 139 ? 48.131 72.572 28.798 1.00 71.85 139 LYS A CA 1
ATOM 2626 C C . LYS B 1 139 ? 47.457 71.521 29.682 1.00 69.76 139 LYS A C 1
ATOM 2627 O O . LYS B 1 139 ? 48.096 70.575 30.143 1.00 70.43 139 LYS A O 1
ATOM 2629 N N . LYS B 1 140 ? 46.160 71.682 29.919 1.00 66.16 140 LYS A N 1
ATOM 2630 C CA . LYS B 1 140 ? 45.398 70.712 30.687 1.00 62.80 140 LYS A CA 1
ATOM 2631 C C . LYS B 1 140 ? 44.202 70.230 29.877 1.00 59.15 140 LYS A C 1
ATOM 2632 O O . LYS B 1 140 ? 43.733 70.898 28.950 1.00 55.12 140 LYS A O 1
ATOM 2638 N N . LEU B 1 141 ? 43.719 69.046 30.235 1.00 58.93 141 LEU A N 1
ATOM 2639 C CA . LEU B 1 141 ? 42.591 68.434 29.554 1.00 54.49 141 LEU A CA 1
ATOM 2640 C C . LEU B 1 141 ? 41.282 68.880 30.192 1.00 54.58 141 LEU A C 1
ATOM 2641 O O . LEU B 1 141 ? 41.180 68.986 31.416 1.00 50.13 141 LEU A O 1
ATOM 2646 N N . VAL B 1 142 ? 40.278 69.134 29.358 1.00 46.69 142 VAL A N 1
ATOM 2647 C CA . VAL B 1 142 ? 38.937 69.470 29.827 1.00 48.83 142 VAL A CA 1
ATOM 2648 C C . VAL B 1 142 ? 37.937 68.742 28.945 1.00 44.26 142 VAL A C 1
ATOM 2649 O O . VAL B 1 142 ? 38.190 68.524 27.756 1.00 42.11 142 VAL A O 1
ATOM 2653 N N . VAL B 1 143 ? 36.827 68.314 29.537 1.00 46.78 143 VAL A N 1
ATOM 2654 C CA . VAL B 1 143 ? 35.701 67.770 28.787 1.00 46.18 143 VAL A CA 1
ATOM 2655 C C . VAL B 1 143 ? 34.656 68.868 28.641 1.00 38.87 143 VAL A C 1
ATOM 2656 O O . VAL B 1 143 ? 34.326 69.547 29.618 1.00 41.95 143 VAL A O 1
ATOM 2660 N N . GLU B 1 144 ? 34.138 69.053 27.426 1.00 37.08 144 GLU A N 1
ATOM 2661 C CA . GLU B 1 144 ? 33.178 70.119 27.174 1.00 41.26 144 GLU A CA 1
ATOM 2662 C C . GLU B 1 144 ? 32.297 69.730 25.995 1.00 34.92 144 GLU A C 1
ATOM 2663 O O . GLU B 1 144 ? 32.586 68.775 25.269 1.00 33.36 144 GLU A O 1
ATOM 2669 N N . SER B 1 145 ? 31.200 70.473 25.821 1.00 35.55 145 SER A N 1
ATOM 2670 C CA . SER B 1 145 ? 30.341 70.323 24.649 1.00 36.56 145 SER A CA 1
ATOM 2671 C C . SER B 1 145 ? 30.057 71.691 24.047 1.00 34.93 145 SER A C 1
ATOM 2672 O O . SER B 1 145 ? 30.089 72.714 24.740 1.00 37.40 145 SER A O 1
ATOM 2675 N N . THR B 1 146 ? 29.764 71.693 22.746 1.00 32.31 146 THR A N 1
ATOM 2676 C CA . THR B 1 146 ? 29.494 72.904 21.988 1.00 32.46 146 THR A CA 1
ATOM 2677 C C . THR B 1 146 ? 28.229 72.714 21.159 1.00 30.62 146 THR A C 1
ATOM 2678 O O . THR B 1 146 ? 27.825 71.589 20.855 1.00 29.93 146 THR A O 1
ATOM 2682 N N . ALA B 1 147 ? 27.607 73.828 20.784 1.00 29.88 147 ALA A N 1
ATOM 2683 C CA . ALA B 1 147 ? 26.391 73.784 19.976 1.00 27.01 147 ALA A CA 1
ATOM 2684 C C . ALA B 1 147 ? 26.723 73.771 18.490 1.00 28.87 147 ALA A C 1
ATOM 2685 O O . ALA B 1 147 ? 27.713 74.372 18.062 1.00 28.47 147 ALA A O 1
ATOM 2687 N N . ASN B 1 148 ? 25.896 73.058 17.713 1.00 22.72 148 ASN A N 1
ATOM 2688 C CA . ASN B 1 148 ? 25.927 73.074 16.242 1.00 22.00 148 ASN A CA 1
ATOM 2689 C C . ASN B 1 148 ? 27.325 72.690 15.761 1.00 22.95 148 ASN A C 1
ATOM 2690 O O . ASN B 1 148 ? 27.747 71.548 16.018 1.00 24.34 148 ASN A O 1
ATOM 2695 N N . GLN B 1 149 ? 28.044 73.538 15.026 1.00 23.65 149 GLN A N 1
ATOM 2696 C CA . GLN B 1 149 ? 29.418 73.232 14.631 1.00 24.90 149 GLN A CA 1
ATOM 2697 C C . GLN B 1 149 ? 30.427 74.131 15.333 1.00 26.60 149 GLN A C 1
ATOM 2698 O O . GLN B 1 149 ? 31.564 74.270 14.859 1.00 28.99 149 GLN A O 1
ATOM 2704 N N . ASP B 1 150 ? 30.032 74.765 16.438 1.00 31.69 150 ASP A N 1
ATOM 2705 C CA . ASP B 1 150 ? 30.979 75.555 17.213 1.00 33.86 150 ASP A CA 1
ATOM 2706 C C . ASP B 1 150 ? 32.147 74.682 17.642 1.00 32.39 150 ASP A C 1
ATOM 2707 O O . ASP B 1 150 ? 31.956 73.546 18.088 1.00 32.01 150 ASP A O 1
ATOM 2712 N N . SER B 1 151 ? 33.345 75.209 17.508 1.00 34.75 151 SER A N 1
ATOM 2713 C CA . SER B 1 151 ? 34.537 74.455 17.854 1.00 37.11 151 SER A CA 1
ATOM 2714 C C . SER B 1 151 ? 35.252 75.074 19.048 1.00 37.52 151 SER A C 1
ATOM 2715 O O . SER B 1 151 ? 35.353 76.304 19.142 1.00 38.65 151 SER A O 1
ATOM 2718 N N . PRO B 1 152 ? 35.778 74.256 19.962 1.00 38.03 152 PRO A N 1
ATOM 2719 C CA . PRO B 1 152 ? 36.636 74.805 21.025 1.00 37.91 152 PRO A CA 1
ATOM 2720 C C . PRO B 1 152 ? 37.831 75.591 20.499 1.00 39.67 152 PRO A C 1
ATOM 2721 O O . PRO B 1 152 ? 38.436 76.342 21.273 1.00 41.60 152 PRO A O 1
ATOM 2725 N N . LEU B 1 153 ? 38.161 75.470 19.207 1.00 41.33 153 LEU A N 1
ATOM 2726 C CA . LEU B 1 153 ? 39.311 76.180 18.654 1.00 44.26 153 LEU A CA 1
ATOM 2727 C C . LEU B 1 153 ? 39.178 77.690 18.826 1.00 44.09 153 LEU A C 1
ATOM 2728 O O . LEU B 1 153 ? 40.153 78.361 19.175 1.00 45.23 153 LEU A O 1
ATOM 2733 N N . PHE B 1 154 ? 37.994 78.257 18.571 1.00 41.19 154 PHE A N 1
ATOM 2734 C CA . PHE B 1 154 ? 37.878 79.705 18.743 1.00 48.11 154 PHE A CA 1
ATOM 2735 C C . PHE B 1 154 ? 37.675 80.114 20.200 1.00 46.44 154 PHE A C 1
ATOM 2736 O O . PHE B 1 154 ? 37.434 81.295 20.479 1.00 45.74 154 PHE A O 1
ATOM 2744 N N . GLU B 1 155 ? 37.787 79.168 21.128 1.00 47.47 155 GLU A N 1
ATOM 2745 C CA . GLU B 1 155 ? 37.827 79.465 22.552 1.00 51.32 155 GLU A CA 1
ATOM 2746 C C . GLU B 1 155 ? 39.218 79.253 23.143 1.00 54.37 155 GLU A C 1
ATOM 2747 O O . GLU B 1 155 ? 39.369 79.251 24.368 1.00 56.83 155 GLU A O 1
ATOM 2753 N N . GLY B 1 156 ? 40.235 79.068 22.301 1.00 52.03 156 GLY A N 1
ATOM 2754 C CA . GLY B 1 156 ? 41.595 78.895 22.757 1.00 50.74 156 GLY A CA 1
ATOM 2755 C C . GLY B 1 156 ? 41.999 77.465 23.041 1.00 49.67 156 GLY A C 1
ATOM 2756 O O . GLY B 1 156 ? 43.175 77.218 23.324 1.00 51.75 156 GLY A O 1
ATOM 2757 N N . ASN B 1 157 ? 41.068 76.522 22.983 1.00 49.41 157 ASN A N 1
ATOM 2758 C CA . ASN B 1 157 ? 41.323 75.120 23.277 1.00 50.84 157 ASN A CA 1
ATOM 2759 C C . ASN B 1 157 ? 41.596 74.321 22.008 1.00 53.78 157 ASN A C 1
ATOM 2760 O O . ASN B 1 157 ? 41.185 74.689 20.906 1.00 55.72 157 ASN A O 1
ATOM 2765 N N . THR B 1 158 ? 42.323 73.220 22.174 1.00 53.69 158 THR A N 1
ATOM 2766 C CA . THR B 1 158 ? 42.643 72.346 21.051 1.00 50.07 158 THR A CA 1
ATOM 2767 C C . THR B 1 158 ? 41.981 70.990 21.242 1.00 49.28 158 THR A C 1
ATOM 2768 O O . THR B 1 158 ? 42.493 70.148 21.999 1.00 45.17 158 THR A O 1
ATOM 2772 N N . PRO B 1 159 ? 40.886 70.707 20.545 1.00 42.00 159 PRO A N 1
ATOM 2773 C CA . PRO B 1 159 ? 40.225 69.410 20.715 1.00 40.58 159 PRO A CA 1
ATOM 2774 C C . PRO B 1 159 ? 41.104 68.284 20.204 1.00 41.60 159 PRO A C 1
ATOM 2775 O O . PRO B 1 159 ? 41.775 68.415 19.179 1.00 42.47 159 PRO A O 1
ATOM 2779 N N . ILE B 1 160 ? 41.150 67.192 20.961 1.00 41.81 160 ILE A N 1
ATOM 2780 C CA . ILE B 1 160 ? 41.880 66.002 20.542 1.00 45.53 160 ILE A CA 1
ATOM 2781 C C . ILE B 1 160 ? 40.979 64.796 20.354 1.00 44.98 160 ILE A C 1
ATOM 2782 O O . ILE B 1 160 ? 41.415 63.800 19.755 1.00 45.12 160 ILE A O 1
ATOM 2787 N N . LEU B 1 161 ? 39.742 64.856 20.825 1.00 43.86 161 LEU A N 1
ATOM 2788 C CA . LEU B 1 161 ? 38.772 63.794 20.635 1.00 43.08 161 LEU A CA 1
ATOM 2789 C C . LEU B 1 161 ? 37.410 64.463 20.604 1.00 41.48 161 LEU A C 1
ATOM 2790 O O . LEU B 1 161 ? 37.170 65.404 21.363 1.00 41.01 161 LEU A O 1
ATOM 2795 N N . GLY B 1 162 ? 36.549 64.020 19.698 1.00 42.70 162 GLY A N 1
ATOM 2796 C CA . GLY B 1 162 ? 35.230 64.616 19.567 1.00 38.62 162 GLY A CA 1
ATOM 2797 C C . GLY B 1 162 ? 34.219 63.584 19.133 1.00 36.28 162 GLY A C 1
ATOM 2798 O O . GLY B 1 162 ? 34.532 62.665 18.368 1.00 32.26 162 GLY A O 1
ATOM 2799 N N . LEU B 1 163 ? 32.992 63.736 19.629 1.00 33.28 163 LEU A N 1
ATOM 2800 C CA . LEU B 1 163 ? 31.873 62.880 19.261 1.00 33.42 163 LEU A CA 1
ATOM 2801 C C . LEU B 1 163 ? 30.762 63.751 18.692 1.00 30.90 163 LEU A C 1
ATOM 2802 O O . LEU B 1 163 ? 30.266 64.653 19.371 1.00 28.78 163 LEU A O 1
ATOM 2807 N N . ASP B 1 164 ? 30.390 63.489 17.441 1.00 28.95 164 ASP A N 1
ATOM 2808 C CA . ASP B 1 164 ? 29.302 64.190 16.773 1.00 25.62 164 ASP A CA 1
ATOM 2809 C C . ASP B 1 164 ? 27.980 63.673 17.317 1.00 26.62 164 ASP A C 1
ATOM 2810 O O . ASP B 1 164 ? 27.698 62.475 17.207 1.00 27.59 164 ASP A O 1
ATOM 2815 N N . VAL B 1 165 ? 27.183 64.546 17.936 1.00 27.10 165 VAL A N 1
ATOM 2816 C CA . VAL B 1 165 ? 25.875 64.131 18.424 1.00 23.56 165 VAL A CA 1
ATOM 2817 C C . VAL B 1 165 ? 24.741 64.837 17.677 1.00 22.18 165 VAL A C 1
ATOM 2818 O O . VAL B 1 165 ? 23.609 64.875 18.162 1.00 21.76 165 VAL A O 1
ATOM 2822 N N . TRP B 1 166 ? 25.019 65.397 16.501 1.00 22.90 166 TRP A N 1
ATOM 2823 C CA . TRP B 1 166 ? 23.932 65.695 15.581 1.00 24.31 166 TRP A CA 1
ATOM 2824 C C . TRP B 1 166 ? 23.173 64.407 15.298 1.00 25.20 166 TRP A C 1
ATOM 2825 O O . TRP B 1 166 ? 23.771 63.334 15.166 1.00 24.64 166 TRP A O 1
ATOM 2836 N N . GLU B 1 167 ? 21.849 64.509 15.191 1.00 22.29 167 GLU A N 1
ATOM 2837 C CA . GLU B 1 167 ? 21.056 63.307 14.941 1.00 23.61 167 GLU A CA 1
ATOM 2838 C C . GLU B 1 167 ? 21.421 62.617 13.624 1.00 25.17 167 GLU A C 1
ATOM 2839 O O . GLU B 1 167 ? 21.247 61.399 13.508 1.00 26.36 167 GLU A O 1
ATOM 2845 N N . HIS B 1 168 ? 21.969 63.341 12.643 1.00 24.12 168 HIS A N 1
ATOM 2846 C CA . HIS B 1 168 ? 22.359 62.669 11.405 1.00 24.73 168 HIS A CA 1
ATOM 2847 C C . HIS B 1 168 ? 23.502 61.683 11.617 1.00 24.44 168 HIS A C 1
ATOM 2848 O O . HIS B 1 168 ? 23.674 60.760 10.807 1.00 25.15 168 HIS A O 1
ATOM 2855 N N . ALA B 1 169 ? 24.272 61.839 12.696 1.00 27.69 169 ALA A N 1
ATOM 2856 C CA . ALA B 1 169 ? 25.366 60.918 12.949 1.00 26.03 169 ALA A CA 1
ATOM 2857 C C . ALA B 1 169 ? 24.891 59.588 13.520 1.00 26.37 169 ALA A C 1
ATOM 2858 O O . ALA B 1 169 ? 25.671 58.629 13.540 1.00 29.13 169 ALA A O 1
ATOM 2860 N N . TYR B 1 170 ? 23.638 59.494 13.961 1.00 23.65 170 TYR A N 1
ATOM 2861 C CA . TYR B 1 170 ? 23.214 58.259 14.610 1.00 28.77 170 TYR A CA 1
ATOM 2862 C C . TYR B 1 170 ? 21.768 57.861 14.362 1.00 28.74 170 TYR A C 1
ATOM 2863 O O . TYR B 1 170 ? 21.371 56.798 14.844 1.00 28.77 170 TYR A O 1
ATOM 2872 N N . TYR B 1 171 ? 20.964 58.639 13.634 1.00 23.11 171 TYR A N 1
ATOM 2873 C CA . TYR B 1 171 ? 19.540 58.323 13.608 1.00 28.14 171 TYR A CA 1
ATOM 2874 C C . TYR B 1 171 ? 19.216 57.095 12.760 1.00 31.21 171 TYR A C 1
ATOM 2875 O O . TYR B 1 171 ? 18.290 56.358 13.108 1.00 31.15 171 TYR A O 1
ATOM 2884 N N . LEU B 1 172 ? 19.949 56.850 11.660 1.00 24.40 172 LEU A N 1
ATOM 2885 C CA . LEU B 1 172 ? 19.618 55.717 10.794 1.00 25.65 172 LEU A CA 1
ATOM 2886 C C . LEU B 1 172 ? 19.658 54.395 11.548 1.00 34.02 172 LEU A C 1
ATOM 2887 O O . LEU B 1 172 ? 18.776 53.547 11.366 1.00 34.44 172 LEU A O 1
ATOM 2892 N N . LYS B 1 173 ? 20.666 54.199 12.397 1.00 33.13 173 LYS A N 1
ATOM 2893 C CA . LYS B 1 173 ? 20.825 52.949 13.130 1.00 29.92 173 LYS A CA 1
ATOM 2894 C C . LYS B 1 173 ? 20.222 52.979 14.534 1.00 29.94 173 LYS A C 1
ATOM 2895 O O . LYS B 1 173 ? 19.672 51.967 14.985 1.00 33.99 173 LYS A O 1
ATOM 2901 N N . TYR B 1 174 ? 20.331 54.103 15.241 1.00 31.73 174 TYR A N 1
ATOM 2902 C CA . TYR B 1 174 ? 19.955 54.182 16.649 1.00 32.15 174 TYR A CA 1
ATOM 2903 C C . TYR B 1 174 ? 18.688 54.977 16.916 1.00 32.57 174 TYR A C 1
ATOM 2904 O O . TYR B 1 174 ? 18.191 54.949 18.050 1.00 32.87 174 TYR A O 1
ATOM 2913 N N . GLN B 1 175 ? 18.159 55.678 15.916 1.00 26.39 175 GLN A N 1
ATOM 2914 C CA . GLN B 1 175 ? 17.035 56.594 16.091 1.00 28.04 175 GLN A CA 1
ATOM 2915 C C . GLN B 1 175 ? 17.277 57.493 17.297 1.00 28.89 175 GLN A C 1
ATOM 2916 O O . GLN B 1 175 ? 18.301 58.177 17.366 1.00 29.55 175 GLN A O 1
ATOM 2922 N N . ASN B 1 176 ? 16.355 57.495 18.258 1.00 28.53 176 ASN A N 1
ATOM 2923 C CA . ASN B 1 176 ? 16.447 58.391 19.404 1.00 28.14 176 ASN A CA 1
ATOM 2924 C C . ASN B 1 176 ? 17.407 57.909 20.486 1.00 30.52 176 ASN A C 1
ATOM 2925 O O . ASN B 1 176 ? 17.577 58.613 21.489 1.00 28.84 176 ASN A O 1
ATOM 2930 N N . ARG B 1 177 ? 18.022 56.735 20.333 1.00 30.57 177 ARG A N 1
ATOM 2931 C CA . ARG B 1 177 ? 18.791 56.126 21.424 1.00 32.91 177 ARG A CA 1
ATOM 2932 C C . ARG B 1 177 ? 20.251 56.588 21.383 1.00 32.74 177 ARG A C 1
ATOM 2933 O O . ARG B 1 177 ? 21.186 55.805 21.199 1.00 31.58 177 ARG A O 1
ATOM 2941 N N . ARG B 1 178 ? 20.434 57.887 21.623 1.00 31.97 178 ARG A N 1
ATOM 2942 C CA . ARG B 1 178 ? 21.784 58.451 21.668 1.00 32.63 178 ARG A CA 1
ATOM 2943 C C . ARG B 1 178 ? 22.701 57.792 22.693 1.00 34.72 178 ARG A C 1
ATOM 2944 O O . ARG B 1 178 ? 23.885 57.596 22.369 1.00 31.02 178 ARG A O 1
ATOM 2952 N N . PRO B 1 179 ? 22.263 57.455 23.919 1.00 37.14 179 PRO A N 1
ATOM 2953 C CA . PRO B 1 179 ? 23.182 56.757 24.835 1.00 39.15 179 PRO A CA 1
ATOM 2954 C C . PRO B 1 179 ? 23.758 55.483 24.246 1.00 39.59 179 PRO A C 1
ATOM 2955 O O . PRO B 1 179 ? 24.951 55.208 24.409 1.00 35.83 179 PRO A O 1
ATOM 2959 N N . GLU B 1 180 ? 22.942 54.709 23.531 1.00 41.96 180 GLU A N 1
ATOM 2960 C CA . GLU B 1 180 ? 23.444 53.517 22.855 1.00 41.49 180 GLU A CA 1
ATOM 2961 C C . GLU B 1 180 ? 24.510 53.880 21.832 1.00 39.78 180 GLU A C 1
ATOM 2962 O O . GLU B 1 180 ? 25.543 53.206 21.721 1.00 35.44 180 GLU A O 1
ATOM 2968 N N . TYR B 1 181 ? 24.255 54.930 21.046 1.00 32.25 181 TYR A N 1
ATOM 2969 C CA . TYR B 1 181 ? 25.245 55.412 20.083 1.00 33.78 181 TYR A CA 1
ATOM 2970 C C . TYR B 1 181 ? 26.527 55.842 20.780 1.00 32.89 181 TYR A C 1
ATOM 2971 O O . TYR B 1 181 ? 27.626 55.533 20.316 1.00 33.31 181 TYR A O 1
ATOM 2980 N N . ILE B 1 182 ? 26.409 56.556 21.901 1.00 33.42 182 ILE A N 1
ATOM 2981 C CA . ILE B 1 182 ? 27.604 56.966 22.631 1.00 37.31 182 ILE A CA 1
ATOM 2982 C C . ILE B 1 182 ? 28.387 55.741 23.088 1.00 39.19 182 ILE A C 1
ATOM 2983 O O . ILE B 1 182 ? 29.621 55.699 22.987 1.00 36.69 182 ILE A O 1
ATOM 2988 N N . GLY B 1 183 ? 27.679 54.708 23.562 1.00 38.98 183 GLY A N 1
ATOM 2989 C CA . GLY B 1 183 ? 28.348 53.474 23.950 1.00 40.15 183 GLY A CA 1
ATOM 2990 C C . GLY B 1 183 ? 29.118 52.831 22.810 1.00 41.12 183 GLY A C 1
ATOM 2991 O O . GLY B 1 183 ? 30.217 52.307 23.010 1.00 41.94 183 GLY A O 1
ATOM 2992 N N . ALA B 1 184 ? 28.549 52.854 21.600 1.00 39.45 184 ALA A N 1
ATOM 2993 C CA . ALA B 1 184 ? 29.251 52.312 20.439 1.00 39.31 184 ALA A CA 1
ATOM 2994 C C . ALA B 1 184 ? 30.484 53.139 20.094 1.00 40.14 184 ALA A C 1
ATOM 2995 O O . ALA B 1 184 ? 31.512 52.585 19.685 1.00 38.66 184 ALA A O 1
ATOM 2997 N N . PHE B 1 185 ? 30.387 54.469 20.217 1.00 39.08 185 PHE A N 1
ATOM 2998 C CA . PHE B 1 185 ? 31.532 55.341 19.961 1.00 35.93 185 PHE A CA 1
ATOM 2999 C C . PHE B 1 185 ? 32.754 54.895 20.752 1.00 37.93 185 PHE A C 1
ATOM 3000 O O . PHE B 1 185 ? 33.867 54.852 20.219 1.00 38.35 185 PHE A O 1
ATOM 3008 N N . TYR B 1 186 ? 32.563 54.535 22.024 1.00 39.26 186 TYR A N 1
ATOM 3009 C CA . TYR B 1 186 ? 33.692 54.085 22.833 1.00 41.58 186 TYR A CA 1
ATOM 3010 C C . TYR B 1 186 ? 34.369 52.859 22.226 1.00 42.68 186 TYR A C 1
ATOM 3011 O O . TYR B 1 186 ? 35.595 52.725 22.302 1.00 43.89 186 TYR A O 1
ATOM 3020 N N . ASN B 1 187 ? 33.597 51.975 21.594 1.00 48.59 187 ASN A N 1
ATOM 3021 C CA A ASN B 1 187 ? 34.154 50.777 20.976 0.90 48.13 187 ASN A CA 1
ATOM 3022 C CA B ASN B 1 187 ? 34.161 50.778 20.983 0.10 48.62 187 ASN A CA 1
ATOM 3023 C C . ASN B 1 187 ? 34.976 51.075 19.731 1.00 47.88 187 ASN A C 1
ATOM 3024 O O . ASN B 1 187 ? 35.713 50.195 19.275 1.00 48.96 187 ASN A O 1
ATOM 3033 N N . ALA B 1 188 ? 34.867 52.278 19.170 1.00 43.74 188 ALA A N 1
ATOM 3034 C CA . ALA B 1 188 ? 35.560 52.630 17.940 1.00 43.96 188 ALA A CA 1
ATOM 3035 C C . ALA B 1 188 ? 36.607 53.724 18.107 1.00 43.11 188 ALA A C 1
ATOM 3036 O O . ALA B 1 188 ? 37.242 54.096 17.115 1.00 43.82 188 ALA A O 1
ATOM 3038 N N . VAL B 1 189 ? 36.798 54.265 19.314 1.00 44.35 189 VAL A N 1
ATOM 3039 C CA . VAL B 1 189 ? 37.743 55.364 19.482 1.00 43.96 189 VAL A CA 1
ATOM 3040 C C . VAL B 1 189 ? 39.149 54.890 19.145 1.00 47.09 189 VAL A C 1
ATOM 3041 O O . VAL B 1 189 ? 39.608 53.844 19.622 1.00 49.11 189 VAL A O 1
ATOM 3045 N N . ASN B 1 190 ? 39.846 55.679 18.330 1.00 46.48 190 ASN A N 1
ATOM 3046 C CA . ASN B 1 190 ? 41.217 55.398 17.907 1.00 48.28 190 ASN A CA 1
ATOM 3047 C C . ASN B 1 190 ? 42.121 56.166 18.862 1.00 47.32 190 ASN A C 1
ATOM 3048 O O . ASN B 1 190 ? 42.457 57.327 18.627 1.00 41.76 190 ASN A O 1
ATOM 3053 N N . TRP B 1 191 ? 42.489 55.511 19.970 1.00 60.34 191 TRP A N 1
ATOM 3054 C CA . TRP B 1 191 ? 43.296 56.162 20.994 1.00 56.60 191 TRP A CA 1
ATOM 3055 C C . TRP B 1 191 ? 44.729 56.399 20.535 1.00 54.77 191 TRP A C 1
ATOM 3056 O O . TRP B 1 191 ? 45.406 57.270 21.089 1.00 55.08 191 TRP A O 1
ATOM 3067 N N . GLU B 1 192 ? 45.199 55.659 19.529 1.00 55.19 192 GLU A N 1
ATOM 3068 C CA . GLU B 1 192 ? 46.494 55.969 18.929 1.00 57.69 192 GLU A CA 1
ATOM 3069 C C . GLU B 1 192 ? 46.461 57.328 18.235 1.00 58.86 192 GLU A C 1
ATOM 3070 O O . GLU B 1 192 ? 47.410 58.114 18.340 1.00 60.91 192 GLU A O 1
ATOM 3072 N N . GLU B 1 193 ? 45.382 57.612 17.502 1.00 56.04 193 GLU A N 1
ATOM 3073 C CA . GLU B 1 193 ? 45.210 58.941 16.925 1.00 59.67 193 GLU A CA 1
ATOM 3074 C C . GLU B 1 193 ? 45.045 60.001 18.009 1.00 60.38 193 GLU A C 1
ATOM 3075 O O . GLU B 1 193 ? 45.588 61.107 17.892 1.00 60.26 193 GLU A O 1
ATOM 3081 N N . VAL B 1 194 ? 44.283 59.691 19.065 1.00 54.87 194 VAL A N 1
ATOM 3082 C CA . VAL B 1 194 ? 44.102 60.660 20.143 1.00 54.61 194 VAL A CA 1
ATOM 3083 C C . VAL B 1 194 ? 45.443 60.975 20.794 1.00 55.28 194 VAL A C 1
ATOM 3084 O O . VAL B 1 194 ? 45.744 62.134 21.104 1.00 56.48 194 VAL A O 1
ATOM 3088 N N . GLU B 1 195 ? 46.290 59.958 20.963 1.00 55.69 195 GLU A N 1
ATOM 3089 C CA . GLU B 1 195 ? 47.619 60.195 21.515 1.00 58.90 195 GLU A CA 1
ATOM 3090 C C . GLU B 1 195 ? 48.436 61.094 20.597 1.00 60.38 195 GLU A C 1
ATOM 3091 O O . GLU B 1 195 ? 49.113 62.019 21.061 1.00 60.24 195 GLU A O 1
ATOM 3093 N N . ARG B 1 196 ? 48.358 60.857 19.287 1.00 57.18 196 ARG A N 1
ATOM 3094 C CA . ARG B 1 196 ? 49.069 61.700 18.333 1.00 58.80 196 ARG A CA 1
ATOM 3095 C C . ARG B 1 196 ? 48.671 63.167 18.484 1.00 60.34 196 ARG A C 1
ATOM 3096 O O . ARG B 1 196 ? 49.535 64.042 18.619 1.00 60.51 196 ARG A O 1
ATOM 3104 N N . ARG B 1 197 ? 47.360 63.449 18.496 1.00 57.49 197 ARG A N 1
ATOM 3105 C CA . ARG B 1 197 ? 46.886 64.831 18.593 1.00 57.48 197 ARG A CA 1
ATOM 3106 C C . ARG B 1 197 ? 47.277 65.479 19.915 1.00 56.69 197 ARG A C 1
ATOM 3107 O O . ARG B 1 197 ? 47.502 66.693 19.975 1.00 59.92 197 ARG A O 1
ATOM 3115 N N . TYR B 1 198 ? 47.291 64.703 20.996 1.00 56.48 198 TYR A N 1
ATOM 3116 C CA . TYR B 1 198 ? 47.704 65.234 22.289 1.00 61.67 198 TYR A CA 1
ATOM 3117 C C . TYR B 1 198 ? 49.160 65.697 22.264 1.00 62.58 198 TYR A C 1
ATOM 3118 O O . TYR B 1 198 ? 49.482 66.793 22.741 1.00 61.90 198 TYR A O 1
ATOM 3127 N N . HIS B 1 199 ? 50.059 64.863 21.726 1.00 64.60 199 HIS A N 1
ATOM 3128 C CA . HIS B 1 199 ? 51.465 65.253 21.623 1.00 70.16 199 HIS A CA 1
ATOM 3129 C C . HIS B 1 199 ? 51.617 66.569 20.872 1.00 71.12 199 HIS A C 1
ATOM 3130 O O . HIS B 1 199 ? 52.425 67.423 21.254 1.00 70.96 199 HIS A O 1
ATOM 3137 N N . ALA B 1 200 ? 50.848 66.748 19.794 1.00 71.31 200 ALA A N 1
ATOM 3138 C CA . ALA B 1 200 ? 50.933 67.978 19.015 1.00 69.08 200 ALA A CA 1
ATOM 3139 C C . ALA B 1 200 ? 50.391 69.172 19.790 1.00 68.59 200 ALA A C 1
ATOM 3140 O O . ALA B 1 200 ? 51.009 70.242 19.797 1.00 69.01 200 ALA A O 1
ATOM 3142 N N . ALA B 1 201 ? 49.250 69.000 20.466 1.00 69.28 201 ALA A N 1
ATOM 3143 C CA . ALA B 1 201 ? 48.666 70.091 21.242 1.00 71.08 201 ALA A CA 1
ATOM 3144 C C . ALA B 1 201 ? 49.581 70.546 22.371 1.00 73.67 201 ALA A C 1
ATOM 3145 O O . ALA B 1 201 ? 49.520 71.710 22.785 1.00 74.70 201 ALA A O 1
ATOM 3147 N N . ILE B 1 202 ? 50.428 69.660 22.882 1.00 73.91 202 ILE A N 1
ATOM 3148 C CA . ILE B 1 202 ? 51.412 70.054 23.883 1.00 75.62 202 ILE A CA 1
ATOM 3149 C C . ILE B 1 202 ? 52.768 70.318 23.239 1.00 77.16 202 ILE A C 1
ATOM 3150 O O . ILE B 1 202 ? 52.940 70.146 22.033 1.00 77.62 202 ILE A O 1
#

Radius of gyration: 22.42 Å; Cα contacts (8 Å, |Δi|>4): 716; chains: 2; bounding box: 62×46×47 Å

Sequence (402 aa):
AYTLPQLPYAYDALEPNIDAQTMEIHHTKHHQTYINNVNAALEGTEYADLPIEELVSKLKSLPENLQGPVRNNGGGHANHSLFWTVLSPNGGGEPKGEVAKAIDKDLGGFEKFKEAFTKAAVSRFGSGWAWLSVTPDKKLVVESTANQDSPLFEGNTPILGLDVWEHAYYLKYQNRRPEYIGAFYNAVNWEEVERRYHAAIAYTLPQLPYAYDALEPNIDAQTMEIHHTKHHQTYINNVNAALEGTEYADLPIEELVSKLKSLPENLLQGPVRNNGGGHANHSLFWTVLSPNGGGEPKGEVAKAIDKDLGGFEKFKEAFTKAAVSRFGSGWAWLSVTPDKKLVVESTANQDSPLFEGNTPILGLDVWEHAYYLKYQNRRPEYIGAFYNNAVNWEEVERRYHAAI

Solvent-accessible surface area: 17016 Å² total; per-residue (Å²): 114,36,105,51,47,171,25,88,28,64,69,87,27,2,82,100,20,6,22,32,103,2,1,87,24,4,7,42,101,19,0,54,64,15,1,78,64,0,34,71,26,5,143,85,40,132,34,44,141,39,79,12,83,73,0,0,50,81,8,148,81,6,58,151,116,9,50,34,45,0,104,38,20,0,0,0,11,6,3,0,22,13,2,5,41,0,2,17,69,141,30,17,62,128,15,68,41,85,0,21,156,10,1,90,88,56,37,59,12,29,128,39,0,52,130,41,0,46,154,17,0,70,76,52,54,3,7,0,0,0,0,0,0,2,24,92,86,104,110,10,50,28,44,36,20,34,43,0,18,1,2,25,27,114,45,20,54,10,0,0,0,0,0,0,12,12,0,3,6,1,32,67,9,20,48,95,26,84,92,2,1,37,12,1,32,90,0,0,28,18,125,28,0,38,135,67,26,114,81,18,132,100,31,106,50,48,172,25,87,28,62,69,86,30,1,82,102,24,6,23,31,99,2,2,84,23,3,9,49,102,21,0,56,66,14,2,79,66,0,40,74,28,1,142,85,47,149,52,29,99,46,78,14,82,87,0,0,55,38,12,91,85,7,61,151,118,15,40,40,42,0,104,41,19,0,0,0,10,5,3,0,23,14,2,3,40,0,2,16,71,142,27,14,65,50,10,143,56,97,1,23,54,8,1,87,86,58,31,43,14,37,128,122,0,59,130,43,0,43,148,19,0,74,73,54,58,4,6,0,0,0,0,0,0,5,32,116,68,55,120,10,50,30,45,35,19,36,43,0,18,1,1,24,47,124,50,19,55,9,0,1,0,0,0,0,9,16,0,4,8,2,31,79,9,23,51,96,28,83,95,1,1,35,10,0,33,90,1,0,36,13,80,26,0,20,126,52,22,108,79,35,110

B-factor: mean 38.17, std 12.94, range [15.01, 87.4]

Foldseek 3Di:
DDDQDDFPDQLCLLPPLAHSVLSCCCRVPVLRVLVVQLCVLCPPHPCNPDDLLVVLQCLVVDDPSNNVSCQQSSLSNVQVVLARQFFGSQAADDADDPVQVLCCVFQNGPVSVLVLQLCQLVPPPAWWKWFWWAAPVGHTDTHIDHRSGDCSNVRIGTLYMDGNHCSRPCVPQNPPSSSSSVSRNRGGNSVSSVVSSVVVD/DDDQDDFPDQLPLLPPLAHSVLSVCCRPPVLRVLVVQLCVLCPPHPCNPDDLLVCLQCLVVDDPSNNVSSQQSSLSNVQVVLARQQFASQAADDADDVVQVLCCVFQNGPVSVLVLQLCQLVVDPAWWKWFWWAAPVGHTDTHIDHRSGDCSNVRIGTLYMDGNHCSRPCVPQNPNVSSSSVSRNRTGNSVSSVVSSVVRD

CATH classification: 1.10.287.990 (+1 more: 3.55.40.20)

Secondary structure (DSSP, 8-state):
---PPPPSS-TTTTTTTS-HHHHHHIIIIIIHHHHHHHHHHHTTSTTTTS-HHHHHHTGGGS-HHHHHHIIIIIHHHHHHHHHHHTB-TT--S---HHHHHHIIIIISSHHHHHHHHHHHHHH--SSEEEEEEE-TTS-EEEEEEETT--GGGGT-EEEEEEE-SGGGTHHHHTT-HHHHHHHHHHHB-HHHHHHHHHHH-/---PPPPSS-TTTTTTTS-HHHHHHIIIIIIHHHHHHHHHHHTTSTTTTS-HHHHHHTGGGS-HHHHHHIIIIIHHHHHHHHHHHTB-TT--S---HHHHHHHHHHHS-HHHHHHHHHHHHHH--SSEEEEEEE-TTS-EEEEEEETT--GGGGT-EEEEEEE-SGGGTHHHHTT-HHHHHHHHHHHB-HHHHHHHHHHH-

Nearest PDB structures (foldseek):
  6bej-assembly1_A  TM=1.005E+00  e=8.202E-38  Xanthomonas citri
  8avn-assembly1_B  TM=9.699E-01  e=3.170E-25  Candidatus Wolfebacteria bacterium GW2011_GWB1_47_1
  8avk-assembly1_B  TM=9.695E-01  e=3.058E-24  Candidatus Wolfebacteria bacterium GW2011_GWB1_47_1
  1gv3-assembly1_B  TM=9.711E-01  e=6.872E-24  Nostoc sp. PCC 7120 = FACHB-418
  4jyy-assembly1_A  TM=9.705E-01  e=5.639E-23  Clostridioides difficile 630